Protein AF-0000000087423698 (afdb_homodimer)

Nearest PDB structures (foldseek):
  7b9k-assembly1_A  TM=7.345E-01  e=1.435E-16  Escherichia coli K-12
  1dpc-assembly1_A  TM=7.343E-01  e=1.693E-15  Azotobacter vinelandii
  1eaa-assembly1_A-24  TM=7.357E-01  e=1.915E-15  Azotobacter vinelandii
  1dpb-assembly1_A  TM=7.351E-01  e=1.013E-14  Azotobacter vinelandii
  2ihw-assembly1_A  TM=7.839E-01  e=7.754E-14  Bos taurus

InterPro domains:
  IPR001078 2-oxoacid dehydrogenase acyltransferase, catalytic domain [PF00198] (27-144)
  IPR001078 2-oxoacid dehydrogenase acyltransferase, catalytic domain [PF00198] (189-271)
  IPR023213 Chloramphenicol acetyltransferase-like domain superfamily [G3DSA:3.30.559.10] (15-274)

Structure (mmCIF, N/CA/C/O backbone):
data_AF-0000000087423698-model_v1
#
loop_
_entity.id
_entity.type
_entity.pdbx_description
1 polymer '2-oxoacid dehydrogenase acyltransferase catalytic domain-containing protein'
#
loop_
_atom_site.group_PDB
_atom_site.id
_atom_site.type_symbol
_atom_site.label_atom_id
_atom_site.label_alt_id
_atom_site.label_comp_id
_atom_site.label_asym_id
_atom_site.label_entity_id
_atom_site.label_seq_id
_atom_site.pdbx_PDB_ins_code
_atom_site.Cartn_x
_atom_site.Cartn_y
_atom_site.Cartn_z
_atom_site.occupancy
_atom_site.B_iso_or_equiv
_atom_site.auth_seq_id
_atom_site.auth_comp_id
_atom_site.auth_asym_id
_atom_site.auth_atom_id
_atom_site.pdbx_PDB_model_num
ATOM 1 N N . MET A 1 1 ? 43.688 -13.398 13.211 1 49.41 1 MET A N 1
ATOM 2 C CA . MET A 1 1 ? 42.438 -12.648 13.375 1 49.41 1 MET A CA 1
ATOM 3 C C . MET A 1 1 ? 41.312 -13.25 12.516 1 49.41 1 MET A C 1
ATOM 5 O O . MET A 1 1 ? 41.312 -13.078 11.297 1 49.41 1 MET A O 1
ATOM 9 N N . GLY A 1 2 ? 40.781 -14.359 12.781 1 56.12 2 GLY A N 1
ATOM 10 C CA . GLY A 1 2 ? 40 -15.242 11.914 1 56.12 2 GLY A CA 1
ATOM 11 C C . GLY A 1 2 ? 38.688 -14.648 11.492 1 56.12 2 GLY A C 1
ATOM 12 O O . GLY A 1 2 ? 38.156 -13.75 12.148 1 56.12 2 GLY A O 1
ATOM 13 N N . LYS A 1 3 ? 38.531 -14.711 10.258 1 69.81 3 LYS A N 1
ATOM 14 C CA . LYS A 1 3 ? 37.219 -14.234 9.797 1 69.81 3 LYS A CA 1
ATOM 15 C C . LYS A 1 3 ? 36.094 -14.852 10.609 1 69.81 3 LYS A C 1
ATOM 17 O O . LYS A 1 3 ? 36.188 -16.016 11.031 1 69.81 3 LYS A O 1
ATOM 22 N N . ARG A 1 4 ? 35.281 -14.102 11.273 1 82.5 4 ARG A N 1
ATOM 23 C CA . ARG A 1 4 ? 34.156 -14.539 12.109 1 82.5 4 ARG A CA 1
ATOM 24 C C . ARG A 1 4 ? 33.062 -15.195 11.266 1 82.5 4 ARG A C 1
ATOM 26 O O . ARG A 1 4 ? 32.031 -15.594 11.797 1 82.5 4 ARG A O 1
ATOM 33 N N . TRP A 1 5 ? 33.188 -15.227 9.953 1 76.5 5 TRP A N 1
ATOM 34 C CA . TRP A 1 5 ? 32.219 -15.852 9.07 1 76.5 5 TRP A CA 1
ATOM 35 C C . TRP A 1 5 ? 32.906 -16.75 8.039 1 76.5 5 TRP A C 1
ATOM 37 O O . TRP A 1 5 ? 34.094 -16.625 7.812 1 76.5 5 TRP A O 1
ATOM 47 N N . GLU A 1 6 ? 32.156 -17.812 7.59 1 77.19 6 GLU A N 1
ATOM 48 C CA . GLU A 1 6 ? 32.625 -18.719 6.555 1 77.19 6 GLU A CA 1
ATOM 49 C C . GLU A 1 6 ? 31.688 -18.734 5.359 1 77.19 6 GLU A C 1
ATOM 51 O O . GLU A 1 6 ? 30.469 -18.578 5.52 1 77.19 6 GLU A O 1
ATOM 56 N N . PRO A 1 7 ? 32.25 -18.688 4.168 1 72.56 7 PRO A N 1
ATOM 57 C CA . PRO A 1 7 ? 31.406 -18.672 2.975 1 72.56 7 PRO A CA 1
ATOM 58 C C . PRO A 1 7 ? 30.516 -19.906 2.871 1 72.56 7 PRO A C 1
ATOM 60 O O . PRO A 1 7 ? 30.906 -20.984 3.289 1 72.56 7 PRO A O 1
ATOM 63 N N . LEU A 1 8 ? 29.266 -19.562 2.488 1 69.31 8 LEU A N 1
ATOM 64 C CA . LEU A 1 8 ? 28.406 -20.688 2.115 1 69.31 8 LEU A CA 1
ATOM 65 C C . LEU A 1 8 ? 28.875 -21.312 0.811 1 69.31 8 LEU A C 1
ATOM 67 O O . LEU A 1 8 ? 29.266 -20.609 -0.123 1 69.31 8 LEU A O 1
ATOM 71 N N . GLU A 1 9 ? 29.141 -22.516 0.808 1 64.75 9 GLU A N 1
ATOM 72 C CA . GLU A 1 9 ? 29.781 -23.234 -0.293 1 64.75 9 GLU A CA 1
ATOM 73 C C . GLU A 1 9 ? 28.859 -23.281 -1.517 1 64.75 9 GLU A C 1
ATOM 75 O O . GLU A 1 9 ? 29.344 -23.281 -2.652 1 64.75 9 GLU A O 1
ATOM 80 N N . LYS A 1 10 ? 27.5 -23.422 -1.4 1 67.31 10 LYS A N 1
ATOM 81 C CA . LYS A 1 10 ? 26.625 -23.578 -2.561 1 67.31 10 LYS A CA 1
ATOM 82 C C . LYS A 1 10 ? 25.453 -22.594 -2.49 1 67.31 10 LYS A C 1
ATOM 84 O O . LYS A 1 10 ? 24.781 -22.484 -1.458 1 67.31 10 LYS A O 1
ATOM 89 N N . TYR A 1 11 ? 25.516 -21.766 -3.604 1 68.69 11 TYR A N 1
ATOM 90 C CA . TYR A 1 11 ? 24.359 -20.891 -3.754 1 68.69 11 TYR A CA 1
ATOM 91 C C . TYR A 1 11 ? 23.25 -21.562 -4.559 1 68.69 11 TYR A C 1
ATOM 93 O O . TYR A 1 11 ? 23.531 -22.234 -5.555 1 68.69 11 TYR A O 1
ATOM 101 N N . SER A 1 12 ? 22.016 -21.438 -3.973 1 69.19 12 SER A N 1
ATOM 102 C CA . SER A 1 12 ? 20.875 -21.766 -4.832 1 69.19 12 SER A CA 1
ATOM 103 C C . SER A 1 12 ? 20.797 -20.812 -6.027 1 69.19 12 SER A C 1
ATOM 105 O O . SER A 1 12 ? 21.422 -19.75 -6.023 1 69.19 12 SER A O 1
ATOM 107 N N . SER A 1 13 ? 20.172 -21.25 -7.062 1 68.56 13 SER A N 1
ATOM 108 C CA . SER A 1 13 ? 19.969 -20.391 -8.219 1 68.56 13 SER A CA 1
ATOM 109 C C . SER A 1 13 ? 19.297 -19.078 -7.824 1 68.56 13 SER A C 1
ATOM 111 O O . SER A 1 13 ? 19.672 -18.016 -8.312 1 68.56 13 SER A O 1
ATOM 113 N N . TRP A 1 14 ? 18.422 -19.234 -6.895 1 70.88 14 TRP A N 1
ATOM 114 C CA . TRP A 1 14 ? 17.719 -18.047 -6.445 1 70.88 14 TRP A CA 1
ATOM 115 C C . TRP A 1 14 ? 18.672 -17.078 -5.734 1 70.88 14 TRP A C 1
ATOM 117 O O . TRP A 1 14 ? 18.609 -15.867 -5.945 1 70.88 14 TRP A O 1
ATOM 127 N N . ARG A 1 15 ? 19.422 -17.656 -4.973 1 72.19 15 ARG A N 1
ATOM 128 C CA . ARG A 1 15 ? 20.359 -16.797 -4.238 1 72.19 15 ARG A CA 1
ATOM 129 C C . ARG A 1 15 ? 21.312 -16.094 -5.188 1 72.19 15 ARG A C 1
ATOM 131 O O . ARG A 1 15 ? 21.609 -14.906 -5 1 72.19 15 ARG A O 1
ATOM 138 N N . LYS A 1 16 ? 21.703 -16.781 -6.176 1 71.5 16 LYS A N 1
ATOM 139 C CA . LYS A 1 16 ? 22.609 -16.188 -7.156 1 71.5 16 LYS A CA 1
ATOM 140 C C . LYS A 1 16 ? 21.922 -15.039 -7.898 1 71.5 16 LYS A C 1
ATOM 142 O O . LYS A 1 16 ? 22.5 -13.969 -8.078 1 71.5 16 LYS A O 1
ATOM 147 N N . ILE A 1 17 ? 20.688 -15.312 -8.273 1 73.25 17 ILE A N 1
ATOM 148 C CA . ILE A 1 17 ? 19.922 -14.312 -9.016 1 73.25 17 ILE A CA 1
ATOM 149 C C . ILE A 1 17 ? 19.641 -13.117 -8.117 1 73.25 17 ILE A C 1
ATOM 151 O O . ILE A 1 17 ? 19.766 -11.961 -8.539 1 73.25 17 ILE A O 1
ATOM 155 N N . SER A 1 18 ? 19.297 -13.398 -6.938 1 75.69 18 SER A N 1
ATOM 156 C CA . SER A 1 18 ? 18.938 -12.328 -6.008 1 75.69 18 SER A CA 1
ATOM 157 C C . SER A 1 18 ? 20.141 -11.414 -5.742 1 75.69 18 SER A C 1
ATOM 159 O O . SER A 1 18 ? 20 -10.188 -5.742 1 75.69 18 SER A O 1
ATOM 161 N N . VAL A 1 19 ? 21.281 -12.008 -5.609 1 75.25 19 VAL A N 1
ATOM 162 C CA . VAL A 1 19 ? 22.5 -11.25 -5.352 1 75.25 19 VAL A CA 1
ATOM 163 C C . VAL A 1 19 ? 22.828 -10.375 -6.559 1 75.25 19 VAL A C 1
ATOM 165 O O . VAL A 1 19 ? 23.344 -9.266 -6.41 1 75.25 19 VAL A O 1
ATOM 168 N N . GLY A 1 20 ? 22.516 -10.891 -7.684 1 73.31 20 GLY A N 1
ATOM 169 C CA . GLY A 1 20 ? 22.797 -10.156 -8.906 1 73.31 20 GLY A CA 1
ATOM 170 C C . GLY A 1 20 ? 21.781 -9.062 -9.188 1 73.31 20 GLY A C 1
ATOM 171 O O . GLY A 1 20 ? 22.109 -8.062 -9.828 1 73.31 20 GLY A O 1
ATOM 172 N N . MET A 1 21 ? 20.609 -9.312 -8.672 1 74.25 21 MET A N 1
ATOM 173 C CA . MET A 1 21 ? 19.516 -8.43 -9.047 1 74.25 21 MET A CA 1
ATOM 174 C C . MET A 1 21 ? 19.391 -7.27 -8.07 1 74.25 21 MET A C 1
ATOM 176 O O . MET A 1 21 ? 19.109 -6.141 -8.477 1 74.25 21 MET A O 1
ATOM 180 N N . TRP A 1 22 ? 19.625 -7.559 -6.812 1 76.25 22 TRP A N 1
ATOM 181 C CA . TRP A 1 22 ? 19.328 -6.539 -5.816 1 76.25 22 TRP A CA 1
ATOM 182 C C . TRP A 1 22 ? 20.609 -5.891 -5.297 1 76.25 22 TRP A C 1
ATOM 184 O O . TRP A 1 22 ? 21.625 -6.559 -5.129 1 76.25 22 TRP A O 1
ATOM 194 N N . LYS A 1 23 ? 20.422 -4.543 -5.074 1 77.44 23 LYS A N 1
ATOM 195 C CA . LYS A 1 23 ? 21.484 -3.801 -4.398 1 77.44 23 LYS A CA 1
ATOM 196 C C . LYS A 1 23 ? 21.312 -3.867 -2.885 1 77.44 23 LYS A C 1
ATOM 198 O O . LYS A 1 23 ? 20.328 -4.406 -2.381 1 77.44 23 LYS A O 1
ATOM 203 N N . THR A 1 24 ? 22.422 -3.514 -2.182 1 74.06 24 THR A N 1
ATOM 204 C CA . THR A 1 24 ? 22.344 -3.365 -0.732 1 74.06 24 THR A CA 1
ATOM 205 C C . THR A 1 24 ? 21.109 -2.553 -0.338 1 74.06 24 THR A C 1
ATOM 207 O O . THR A 1 24 ? 20.797 -1.54 -0.97 1 74.06 24 THR A O 1
ATOM 210 N N . PRO A 1 25 ? 20.359 -3.191 0.626 1 72.56 25 PRO A N 1
ATOM 211 C CA . PRO A 1 25 ? 19.219 -2.393 1.08 1 72.56 25 PRO A CA 1
ATOM 212 C C . PRO A 1 25 ? 19.609 -0.982 1.508 1 72.56 25 PRO A C 1
ATOM 214 O O . PRO A 1 25 ? 20.578 -0.81 2.246 1 72.56 25 PRO A O 1
ATOM 217 N N . ALA A 1 26 ? 18.828 0.021 1.021 1 79.81 26 ALA A N 1
ATOM 218 C CA . ALA A 1 26 ? 19.219 1.406 1.278 1 79.81 26 ALA A CA 1
ATOM 219 C C . ALA A 1 26 ? 17.984 2.279 1.519 1 79.81 26 ALA A C 1
ATOM 221 O O . ALA A 1 26 ? 18.109 3.494 1.697 1 79.81 26 ALA A O 1
ATOM 222 N N . ASP A 1 27 ? 16.875 1.656 1.619 1 85.44 27 ASP A N 1
ATOM 223 C CA . ASP A 1 27 ? 15.656 2.434 1.842 1 85.44 27 ASP A CA 1
ATOM 224 C C . ASP A 1 27 ? 15.414 2.658 3.332 1 85.44 27 ASP A C 1
ATOM 226 O O . ASP A 1 27 ? 15.242 1.7 4.09 1 85.44 27 ASP A O 1
ATOM 230 N N . PRO A 1 28 ? 15.344 3.945 3.785 1 88.38 28 PRO A N 1
ATOM 231 C CA . PRO A 1 28 ? 15.203 4.254 5.211 1 88.38 28 PRO A CA 1
ATOM 232 C C . PRO A 1 28 ? 13.742 4.297 5.668 1 88.38 28 PRO A C 1
ATOM 234 O O . PRO A 1 28 ? 13.445 4.809 6.75 1 88.38 28 PRO A O 1
ATOM 237 N N . THR A 1 29 ? 12.883 3.684 4.977 1 92.75 29 THR A N 1
ATOM 238 C CA . THR A 1 29 ? 11.461 3.869 5.234 1 92.75 29 THR A CA 1
ATOM 239 C C . THR A 1 29 ? 10.977 2.924 6.332 1 92.75 29 THR A C 1
ATOM 241 O O . THR A 1 29 ? 11.328 1.743 6.34 1 92.75 29 THR A O 1
ATOM 244 N N . ILE A 1 30 ? 10.203 3.494 7.301 1 92.94 30 ILE A N 1
ATOM 245 C CA . ILE A 1 30 ? 9.484 2.719 8.305 1 92.94 30 ILE A CA 1
ATOM 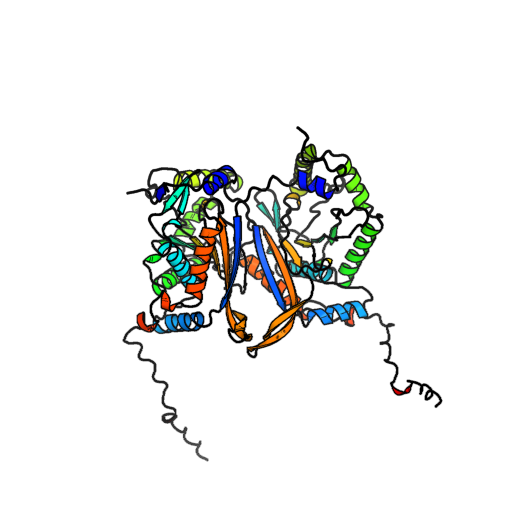246 C C . ILE A 1 30 ? 7.984 2.781 8.023 1 92.94 30 ILE A C 1
ATOM 248 O O . ILE A 1 30 ? 7.445 3.85 7.734 1 92.94 30 ILE A O 1
ATOM 252 N N . TYR A 1 31 ? 7.336 1.569 8.156 1 95.19 31 TYR A N 1
ATOM 253 C CA . TYR A 1 31 ? 5.887 1.483 8 1 95.19 31 TYR A CA 1
ATOM 254 C C . TYR A 1 31 ? 5.219 1.096 9.312 1 95.19 31 TYR A C 1
ATOM 256 O O . TYR A 1 31 ? 5.738 0.262 10.062 1 95.19 31 TYR A O 1
ATOM 264 N N . GLY A 1 32 ? 4.059 1.675 9.625 1 94.94 32 GLY A N 1
ATOM 265 C CA . GLY A 1 32 ? 3.238 1.283 10.758 1 94.94 32 GLY A CA 1
ATOM 266 C C . GLY A 1 32 ? 1.781 1.674 10.609 1 94.94 32 GLY A C 1
ATOM 267 O O . GLY A 1 32 ? 1.45 2.568 9.828 1 94.94 32 GLY A O 1
ATOM 268 N N . PHE A 1 33 ? 0.924 0.884 11.336 1 96.12 33 PHE A N 1
ATOM 269 C CA . PHE A 1 33 ? -0.491 1.234 11.352 1 96.12 33 PHE A CA 1
ATOM 270 C C . PHE A 1 33 ? -1.119 0.882 12.695 1 96.12 33 PHE A C 1
ATOM 272 O O . PHE A 1 33 ? -0.561 0.092 13.461 1 96.12 33 PHE A O 1
ATOM 279 N N . GLU A 1 34 ? -2.199 1.492 12.953 1 95.19 34 GLU A N 1
ATOM 280 C CA . GLU A 1 34 ? -3.039 1.139 14.094 1 95.19 34 GLU A CA 1
ATOM 281 C C . GLU A 1 34 ? -4.52 1.296 13.758 1 95.19 34 GLU A C 1
ATOM 283 O O . GLU A 1 34 ? -4.91 2.254 13.086 1 95.19 34 GLU A O 1
ATOM 288 N N . THR A 1 35 ? -5.301 0.285 14.172 1 96.88 35 THR A N 1
ATOM 289 C CA . THR A 1 35 ? -6.754 0.398 14.133 1 96.88 35 THR A CA 1
ATOM 290 C C . THR A 1 35 ? -7.293 0.907 15.469 1 96.88 35 THR A C 1
ATOM 292 O O . THR A 1 35 ? -7.125 0.253 16.5 1 96.88 35 THR A O 1
ATOM 295 N N . VAL A 1 36 ? -7.992 2.057 15.391 1 98.12 36 VAL A N 1
ATOM 296 C CA . VAL A 1 36 ? -8.352 2.768 16.609 1 98.12 36 VAL A CA 1
ATOM 297 C C . VAL A 1 36 ? -9.867 2.797 16.766 1 98.12 36 VAL A C 1
ATOM 299 O O . VAL A 1 36 ? -10.594 2.982 15.789 1 98.12 36 VAL A O 1
ATOM 302 N N . ASP A 1 37 ? -10.289 2.629 18.031 1 97.88 37 ASP A N 1
ATOM 303 C CA . ASP A 1 37 ? -11.695 2.84 18.375 1 97.88 37 ASP A CA 1
ATOM 304 C C . ASP A 1 37 ? -12.078 4.309 18.234 1 97.88 37 ASP A C 1
ATOM 306 O O . ASP A 1 37 ? -11.625 5.16 19 1 97.88 37 ASP A O 1
ATOM 310 N N . VAL A 1 38 ? -12.984 4.562 17.266 1 98.56 38 VAL A N 1
ATOM 311 C CA . VAL A 1 38 ? -13.352 5.949 17 1 98.56 38 VAL A CA 1
ATOM 312 C C . VAL A 1 38 ? -14.844 6.152 17.266 1 98.56 38 VAL A C 1
ATOM 314 O O . VAL A 1 38 ? -15.5 6.934 16.578 1 98.56 38 VAL A O 1
ATOM 317 N N . SER A 1 39 ? -15.336 5.516 18.219 1 97.62 39 SER A N 1
ATOM 318 C CA . SER A 1 39 ? -16.734 5.598 18.594 1 97.62 39 SER A CA 1
ATOM 319 C C . SER A 1 39 ? -17.125 7.02 19 1 97.62 39 SER A C 1
ATOM 321 O O . SER A 1 39 ? -18.266 7.426 18.844 1 97.62 39 SER A O 1
ATOM 323 N N . ARG A 1 40 ? -16.219 7.793 19.5 1 98 40 ARG A N 1
ATOM 324 C CA . ARG A 1 40 ? -16.484 9.172 19.891 1 98 40 ARG A CA 1
ATOM 325 C C . ARG A 1 40 ? -16.266 10.117 18.719 1 98 40 ARG A C 1
ATOM 327 O O . ARG A 1 40 ? -16.938 11.156 18.609 1 98 40 ARG A O 1
ATOM 334 N N . LEU A 1 41 ? -15.414 9.758 17.859 1 98.62 41 LEU A N 1
ATOM 335 C CA . LEU A 1 41 ? -15.055 10.625 16.75 1 98.62 41 LEU A CA 1
ATOM 336 C C . LEU A 1 41 ? -16.188 10.695 15.734 1 98.62 41 LEU A C 1
ATOM 338 O O . LEU A 1 41 ? -16.5 11.766 15.203 1 98.62 41 LEU A O 1
ATOM 342 N N . VAL A 1 42 ? -16.797 9.578 15.445 1 98.5 42 VAL A N 1
ATOM 343 C CA . VAL A 1 42 ? -17.781 9.5 14.383 1 98.5 42 VAL A CA 1
ATOM 344 C C . VAL A 1 42 ? -18.938 10.453 14.672 1 98.5 42 VAL A C 1
ATOM 346 O O . VAL A 1 42 ? -19.234 11.344 13.867 1 98.5 42 VAL A O 1
ATOM 349 N N . PRO A 1 43 ? -19.547 10.398 15.82 1 98.12 43 PRO A N 1
ATOM 350 C CA . PRO A 1 43 ? -20.625 11.367 16.094 1 98.12 43 PRO A CA 1
ATOM 351 C C . PRO A 1 43 ? -20.109 12.805 16.172 1 98.12 43 PRO A C 1
ATOM 353 O O . PRO A 1 43 ? -20.828 13.742 15.82 1 98.12 43 PRO A O 1
ATOM 356 N N . TYR A 1 44 ? -18.922 12.992 16.625 1 98.5 44 TYR A N 1
ATOM 357 C CA . TYR A 1 44 ? -18.344 14.328 16.672 1 98.5 44 TYR A CA 1
ATOM 358 C C . TYR A 1 44 ? -18.297 14.945 15.281 1 98.5 44 TYR A C 1
ATOM 360 O O . TYR A 1 44 ? -18.734 16.078 15.078 1 98.5 44 TYR A O 1
ATOM 368 N N . LEU A 1 45 ? -17.766 14.195 14.328 1 98.31 45 LEU A N 1
ATOM 369 C CA . LEU A 1 45 ? -17.672 14.68 12.953 1 98.31 45 LEU A CA 1
ATOM 370 C C . LEU A 1 45 ? -19.047 14.938 12.367 1 98.31 45 LEU A C 1
ATOM 372 O O . LEU A 1 45 ? -19.25 15.93 11.664 1 98.31 45 LEU A O 1
ATOM 376 N N . GLU A 1 46 ? -19.938 14.047 12.617 1 98.06 46 GLU A N 1
ATOM 377 C CA . GLU A 1 46 ? -21.312 14.203 12.133 1 98.06 46 GLU A CA 1
ATOM 378 C C . GLU A 1 46 ? -21.938 15.484 12.672 1 98.06 46 GLU A C 1
ATOM 380 O O . GLU A 1 46 ? -22.578 16.234 11.922 1 98.06 46 GLU A O 1
ATOM 385 N N . GLU A 1 47 ? -21.75 15.688 13.922 1 98 47 GLU A N 1
ATOM 386 C CA . GLU A 1 47 ? -22.359 16.859 14.547 1 98 47 GLU A CA 1
ATOM 387 C C . GLU A 1 47 ? -21.688 18.141 14.062 1 98 47 GLU A C 1
ATOM 389 O O . GLU A 1 47 ? -22.375 19.141 13.797 1 98 47 GLU A O 1
ATOM 394 N N . VAL A 1 48 ? -20.391 18.141 13.961 1 98.12 48 VAL A N 1
ATOM 395 C CA . VAL A 1 48 ? -19.688 19.312 13.445 1 98.12 48 VAL A CA 1
ATOM 396 C C . VAL A 1 48 ? -20.172 19.625 12.031 1 98.12 48 VAL A C 1
ATOM 398 O O . VAL A 1 48 ? -20.422 20.797 11.703 1 98.12 48 VAL A O 1
ATOM 401 N N . SER A 1 49 ? -20.281 18.609 11.25 1 98 49 SER A N 1
ATOM 402 C CA . SER A 1 49 ? -20.766 18.797 9.891 1 98 49 SER A CA 1
ATOM 403 C C . SER A 1 49 ? -22.172 19.391 9.875 1 98 49 SER A C 1
ATOM 405 O O . SER A 1 49 ? -22.453 20.328 9.109 1 98 49 SER A O 1
ATOM 407 N N . ARG A 1 50 ? -22.969 18.875 10.672 1 97.25 50 ARG A N 1
ATOM 408 C CA . ARG A 1 50 ? -24.359 19.297 10.742 1 97.25 50 ARG A CA 1
ATOM 409 C C . ARG A 1 50 ? -24.469 20.766 11.133 1 97.25 50 ARG A C 1
ATOM 411 O O . ARG A 1 50 ? -25.094 21.562 10.43 1 97.25 50 ARG A O 1
ATOM 418 N N . VAL A 1 51 ? -23.859 21.172 12.141 1 96.75 51 VAL A N 1
ATOM 419 C CA . VAL A 1 51 ? -24.062 22.5 12.703 1 96.75 51 VAL A CA 1
ATOM 420 C C . VAL A 1 51 ? -23.312 23.531 11.859 1 96.75 51 VAL A C 1
ATOM 422 O O . VAL A 1 51 ? -23.719 24.703 11.797 1 96.75 51 VAL A O 1
ATOM 425 N N . SER A 1 52 ? -22.188 23.156 11.273 1 96.56 52 SER A N 1
ATOM 426 C CA . SER A 1 52 ? -21.391 24.094 10.484 1 96.56 52 SER A CA 1
ATOM 427 C C . SER A 1 52 ? -21.922 24.219 9.062 1 96.56 52 SER A C 1
ATOM 429 O O . SER A 1 52 ? -21.578 25.156 8.344 1 96.56 52 SER A O 1
ATOM 431 N N . GLY A 1 53 ? -22.641 23.188 8.625 1 95.81 53 GLY A N 1
ATOM 432 C CA . GLY A 1 53 ? -23.109 23.156 7.246 1 95.81 53 GLY A CA 1
ATOM 433 C C . GLY A 1 53 ? -22.031 22.719 6.262 1 95.81 53 GLY A C 1
ATOM 434 O O . GLY A 1 53 ? -22.25 22.766 5.051 1 95.81 53 GLY A O 1
ATOM 435 N N . THR A 1 54 ? -20.891 22.438 6.738 1 96.38 54 THR A N 1
ATOM 436 C CA . THR A 1 54 ? -19.766 21.953 5.938 1 96.38 54 THR A CA 1
ATOM 437 C C . THR A 1 54 ? -19.469 20.5 6.262 1 96.38 54 THR A C 1
ATOM 439 O O . THR A 1 54 ? -19.344 20.125 7.43 1 96.38 54 THR A O 1
ATOM 442 N N . LYS A 1 55 ? -19.359 19.688 5.223 1 95.88 55 LYS A N 1
ATOM 443 C CA . LYS A 1 55 ? -19 18.297 5.461 1 95.88 55 LYS A CA 1
ATOM 444 C C . LYS A 1 55 ? -17.562 18.156 5.941 1 95.88 55 LYS A C 1
ATOM 446 O O . LYS A 1 55 ? -16.625 18.453 5.195 1 95.88 55 LYS A O 1
ATOM 451 N N . VAL A 1 56 ? -17.438 17.734 7.109 1 97.38 56 VAL A N 1
ATOM 452 C CA . VAL A 1 56 ? -16.125 17.469 7.676 1 97.38 56 VAL A CA 1
ATOM 453 C C . VAL A 1 56 ? -15.844 15.977 7.684 1 97.38 56 VAL A C 1
ATOM 455 O O . VAL A 1 56 ? -16.469 15.227 8.445 1 97.38 56 VAL A O 1
ATOM 458 N N . GLY A 1 57 ? -14.906 15.547 6.902 1 95.88 57 GLY A N 1
ATOM 459 C CA . GLY A 1 57 ? -14.602 14.133 6.773 1 95.88 57 GLY A CA 1
ATOM 460 C C . GLY A 1 57 ? -13.297 13.734 7.438 1 95.88 57 GLY A C 1
ATOM 461 O O . GLY A 1 57 ? -12.656 14.555 8.094 1 95.88 57 GLY A O 1
ATOM 462 N N . VAL A 1 58 ? -12.977 12.5 7.277 1 96.62 58 VAL A N 1
ATOM 463 C CA . VAL A 1 58 ? -11.812 11.898 7.902 1 96.62 58 VAL A CA 1
ATOM 464 C C . VAL A 1 58 ? -10.539 12.57 7.391 1 96.62 58 VAL A C 1
ATOM 466 O O . VAL A 1 58 ? -9.609 12.82 8.164 1 96.62 58 VAL A O 1
ATOM 469 N N . ALA A 1 59 ? -10.523 12.922 6.152 1 95.44 59 ALA A N 1
ATOM 470 C CA . ALA A 1 59 ? -9.336 13.539 5.574 1 95.44 59 ALA A CA 1
ATOM 471 C C . ALA A 1 59 ? -9.047 14.891 6.23 1 95.44 59 ALA A C 1
ATOM 473 O O . ALA A 1 59 ? -7.906 15.172 6.602 1 95.44 59 ALA A O 1
ATOM 474 N N . ALA A 1 60 ? -10.078 15.648 6.344 1 96.88 60 ALA A N 1
ATOM 475 C CA . ALA A 1 60 ? -9.914 16.953 6.984 1 96.88 60 ALA A CA 1
ATOM 476 C C . ALA A 1 60 ? -9.492 16.797 8.445 1 96.88 60 ALA A C 1
ATOM 478 O O . ALA A 1 60 ? -8.617 17.516 8.922 1 96.88 60 ALA A O 1
ATOM 479 N N . TYR A 1 61 ? -10.156 15.891 9.094 1 98.44 61 TYR A N 1
ATOM 480 C CA . TYR A 1 61 ? -9.812 15.641 10.492 1 98.44 61 TYR A CA 1
ATOM 481 C C . TYR A 1 61 ? -8.359 15.219 10.633 1 98.44 61 TYR A C 1
ATOM 483 O O . TYR A 1 61 ? -7.648 15.68 11.523 1 98.44 61 TYR A O 1
ATOM 491 N N . CYS A 1 62 ? -7.891 14.344 9.781 1 98.44 62 CYS A N 1
ATOM 492 C CA . CYS A 1 62 ? -6.523 13.844 9.844 1 98.44 62 CYS A CA 1
ATOM 493 C C . CYS A 1 62 ? -5.52 14.938 9.516 1 98.44 62 CYS A C 1
ATOM 495 O O . CYS A 1 62 ? -4.418 14.969 10.07 1 98.44 62 CYS A O 1
ATOM 497 N N . ALA A 1 63 ? -5.883 15.812 8.617 1 98.19 63 ALA A N 1
ATOM 498 C CA . ALA A 1 63 ? -5.016 16.953 8.352 1 98.19 63 ALA A CA 1
ATOM 499 C C . ALA A 1 63 ? -4.797 17.781 9.625 1 98.19 63 ALA A C 1
ATOM 501 O O . ALA A 1 63 ? -3.66 18.125 9.961 1 98.19 63 ALA A O 1
ATOM 502 N N . LYS A 1 64 ? -5.852 18.094 10.281 1 98.69 64 LYS A N 1
ATOM 503 C CA . LYS A 1 64 ? -5.738 18.844 11.539 1 98.69 64 LYS A CA 1
ATOM 504 C C . LYS A 1 64 ? -4.965 18.031 12.578 1 98.69 64 LYS A C 1
ATOM 506 O O . LYS A 1 64 ? -4.16 18.594 13.328 1 98.69 64 LYS A O 1
ATOM 511 N N . LEU A 1 65 ? -5.258 16.828 12.594 1 98.75 65 LEU A N 1
ATOM 512 C CA . LEU A 1 65 ? -4.574 15.922 13.508 1 98.75 65 LEU A CA 1
ATOM 513 C C . LEU A 1 65 ? -3.064 15.969 13.289 1 98.75 65 LEU A C 1
ATOM 515 O O . LEU A 1 65 ? -2.297 16.047 14.258 1 98.75 65 LEU A O 1
ATOM 519 N N . MET A 1 66 ? -2.629 15.914 12.062 1 98.69 66 MET A N 1
ATOM 520 C CA . MET A 1 66 ? -1.199 15.977 11.773 1 98.69 66 MET A CA 1
ATOM 521 C C . MET A 1 66 ? -0.608 17.297 12.266 1 98.69 66 MET A C 1
ATOM 523 O O . MET A 1 66 ? 0.504 17.328 12.797 1 98.69 66 MET A O 1
ATOM 527 N N . ALA A 1 67 ? -1.329 18.344 12.055 1 98.69 67 ALA A N 1
ATOM 528 C CA . ALA A 1 67 ? -0.87 19.625 12.578 1 98.69 67 ALA A CA 1
ATOM 529 C C . ALA A 1 67 ? -0.721 19.562 14.094 1 98.69 67 ALA A C 1
ATOM 531 O O . ALA A 1 67 ? 0.251 20.094 14.648 1 98.69 67 ALA A O 1
ATOM 532 N N . THR A 1 68 ? -1.661 18.969 14.742 1 98.69 68 THR A N 1
ATOM 533 C CA . THR A 1 68 ? -1.66 18.859 16.188 1 98.69 68 THR A CA 1
ATOM 534 C C . THR A 1 68 ? -0.426 18.109 16.688 1 98.69 68 THR A C 1
ATOM 536 O O . THR A 1 68 ? 0.141 18.453 17.719 1 98.69 68 THR A O 1
ATOM 539 N N . VAL A 1 69 ? -0.005 17.109 15.961 1 98.62 69 VAL A N 1
ATOM 540 C CA . VAL A 1 69 ? 1.197 16.344 16.297 1 98.62 69 VAL A CA 1
ATOM 541 C C . VAL A 1 69 ? 2.381 17.297 16.438 1 98.62 69 VAL A C 1
ATOM 543 O O . VAL A 1 69 ? 3.119 17.234 17.422 1 98.62 69 VAL A O 1
ATOM 546 N N . PHE A 1 70 ? 2.514 18.219 15.547 1 98.19 70 PHE A N 1
ATOM 547 C CA . PHE A 1 70 ? 3.682 19.094 15.516 1 98.19 70 PHE A CA 1
ATOM 548 C C . PHE A 1 70 ? 3.5 20.281 16.469 1 98.19 70 PHE A C 1
ATOM 550 O O . PHE A 1 70 ? 4.477 20.922 16.844 1 98.19 70 PHE A O 1
ATOM 557 N N . GLU A 1 71 ? 2.266 20.562 16.828 1 97.94 71 GLU A N 1
ATOM 558 C CA . GLU A 1 71 ? 2.035 21.516 17.922 1 97.94 71 GLU A CA 1
ATOM 559 C C . GLU A 1 71 ? 2.502 20.953 19.25 1 97.94 71 GLU A C 1
ATOM 561 O O . GLU A 1 71 ? 3.102 21.656 20.062 1 97.94 71 GLU A O 1
ATOM 566 N N . GLU A 1 72 ? 2.195 19.734 19.422 1 97.69 72 GLU A N 1
ATOM 567 C CA . GLU A 1 72 ? 2.568 19.078 20.672 1 97.69 72 GLU A CA 1
ATOM 568 C C . GLU A 1 72 ? 4.074 18.844 20.734 1 97.69 72 GLU A C 1
ATOM 570 O O . GLU A 1 72 ? 4.668 18.906 21.828 1 97.69 72 GLU A O 1
ATOM 575 N N . TYR A 1 73 ? 4.648 18.547 19.562 1 96.69 73 TYR A N 1
ATOM 576 C CA . TYR A 1 73 ? 6.082 18.281 19.516 1 96.69 73 TYR A CA 1
ATOM 577 C C . TYR A 1 73 ? 6.738 19.078 18.391 1 96.69 73 TYR A C 1
ATOM 579 O O . TYR A 1 73 ? 7.109 18.516 17.359 1 96.69 73 TYR A O 1
ATOM 587 N N . PRO A 1 74 ? 7.027 20.328 18.594 1 95.12 74 PRO A N 1
ATOM 588 C CA . PRO A 1 74 ? 7.57 21.203 17.547 1 95.12 74 PRO A CA 1
ATOM 589 C C . PRO A 1 74 ? 8.93 20.734 17.047 1 95.12 74 PRO A C 1
ATOM 591 O O . PRO A 1 74 ? 9.281 20.984 15.883 1 95.12 74 PRO A O 1
ATOM 594 N N . ASP A 1 75 ? 9.68 20.016 17.828 1 91.62 75 ASP A N 1
ATOM 595 C CA . ASP A 1 75 ? 11.016 19.562 17.453 1 91.62 75 ASP A CA 1
ATOM 596 C C . ASP A 1 75 ? 10.93 18.438 16.406 1 91.62 75 ASP A C 1
ATOM 598 O O . ASP A 1 75 ? 11.93 18.094 15.781 1 91.62 75 ASP A O 1
ATOM 602 N N . LEU A 1 76 ? 9.734 17.938 16.203 1 95.12 76 LEU A N 1
ATOM 603 C CA . LEU A 1 76 ? 9.547 16.875 15.211 1 95.12 76 LEU A CA 1
ATOM 604 C C . LEU A 1 76 ? 9.148 17.453 13.867 1 95.12 76 LEU A C 1
ATOM 606 O O . LEU A 1 76 ? 9.094 16.734 12.859 1 95.12 76 LEU A O 1
ATOM 610 N N . ASN A 1 77 ? 8.867 18.75 13.812 1 96.69 77 ASN A N 1
ATOM 611 C CA . ASN A 1 77 ? 8.578 19.453 12.562 1 96.69 77 ASN A CA 1
ATOM 612 C C . ASN A 1 77 ? 9.852 19.828 11.82 1 96.69 77 ASN A C 1
ATOM 614 O O . ASN A 1 77 ? 10.312 20.969 11.898 1 96.69 77 ASN A O 1
ATOM 618 N N . VAL A 1 78 ? 10.375 18.828 11.023 1 92.81 78 VAL A N 1
ATOM 619 C CA . VAL A 1 78 ? 11.734 18.984 10.531 1 92.81 78 VAL A CA 1
ATOM 620 C C . VAL A 1 78 ? 11.789 18.703 9.031 1 92.81 78 VAL A C 1
ATOM 622 O O . VAL A 1 78 ? 10.828 18.172 8.461 1 92.81 78 VAL A O 1
ATOM 625 N N . VAL A 1 79 ? 12.859 19.078 8.414 1 89.19 79 VAL A N 1
ATOM 626 C CA . VAL A 1 79 ? 13.141 18.844 7.004 1 89.19 79 VAL A CA 1
ATOM 627 C C . VAL A 1 79 ? 14.625 18.562 6.809 1 89.19 79 VAL A C 1
ATOM 629 O O . VAL A 1 79 ? 15.477 19.172 7.457 1 89.19 79 VAL A O 1
ATOM 632 N N . MET A 1 80 ? 14.859 17.547 5.965 1 86.19 80 MET A N 1
ATOM 633 C CA . MET A 1 80 ? 16.234 17.25 5.598 1 86.19 80 MET A CA 1
ATOM 634 C C . MET A 1 80 ? 16.719 18.156 4.469 1 86.19 80 MET A C 1
ATOM 636 O O . MET A 1 80 ? 16.125 18.172 3.389 1 86.19 80 MET A O 1
ATOM 640 N N . VAL A 1 81 ? 17.719 18.906 4.738 1 81.69 81 VAL A N 1
ATOM 641 C CA . VAL A 1 81 ? 18.359 19.734 3.73 1 81.69 81 VAL A CA 1
ATOM 642 C C . VAL A 1 81 ? 19.828 19.312 3.584 1 81.69 81 VAL A C 1
ATOM 644 O O . VAL A 1 81 ? 20.641 19.531 4.492 1 81.69 81 VAL A O 1
ATOM 647 N N . GLY A 1 82 ? 20.062 18.703 2.363 1 76.69 82 GLY A N 1
ATOM 648 C CA . GLY A 1 82 ? 21.344 18.047 2.273 1 76.69 82 GLY A CA 1
ATOM 649 C C . GLY A 1 82 ? 21.516 16.922 3.273 1 76.69 82 GLY A C 1
ATOM 650 O O . GLY A 1 82 ? 20.703 15.992 3.309 1 76.69 82 GLY A O 1
ATOM 651 N N . LYS A 1 83 ? 22.5 16.953 4.133 1 78.06 83 LYS A N 1
ATOM 652 C CA . LYS A 1 83 ? 22.734 15.922 5.137 1 78.06 83 LYS A CA 1
ATOM 653 C C . LYS A 1 83 ? 22.516 16.453 6.543 1 78.06 83 LYS A C 1
ATOM 655 O O . LYS A 1 83 ? 23.109 15.969 7.504 1 78.06 83 LYS A O 1
ATOM 660 N N . LYS A 1 84 ? 21.641 17.484 6.516 1 82.38 84 LYS A N 1
ATOM 661 C CA . LYS A 1 84 ? 21.344 18.094 7.809 1 82.38 84 LYS A CA 1
ATOM 662 C C . LYS A 1 84 ? 19.844 18.203 8.039 1 82.38 84 LYS A C 1
ATOM 664 O O . LYS A 1 84 ? 19.078 18.453 7.105 1 82.38 84 LYS A O 1
ATOM 669 N N . VAL A 1 85 ? 19.516 18.078 9.297 1 86.69 85 VAL A N 1
ATOM 670 C CA . VAL A 1 85 ? 18.125 18.203 9.695 1 86.69 85 VAL A CA 1
ATOM 671 C C . VAL A 1 85 ? 17.859 19.625 10.211 1 86.69 85 VAL A C 1
ATOM 673 O O . VAL A 1 85 ? 18.625 20.141 11.031 1 86.69 85 VAL A O 1
ATOM 676 N N . HIS A 1 86 ? 16.828 20.234 9.641 1 88.62 86 HIS A N 1
ATOM 677 C CA . HIS A 1 86 ? 16.391 21.578 10.039 1 88.62 86 HIS A CA 1
ATOM 678 C C . HIS A 1 86 ? 14.977 21.547 10.602 1 88.62 86 HIS A C 1
ATOM 680 O O . HIS A 1 86 ? 14.195 20.656 10.273 1 88.62 86 HIS A O 1
ATOM 686 N N . ARG A 1 87 ? 14.75 22.547 11.43 1 92 87 ARG A N 1
ATOM 687 C CA . ARG A 1 87 ? 13.391 22.719 11.945 1 92 87 ARG A CA 1
ATOM 688 C C . ARG A 1 87 ? 12.594 23.672 11.07 1 92 87 ARG A C 1
ATOM 690 O O . ARG A 1 87 ? 13.078 24.75 10.711 1 92 87 ARG A O 1
ATOM 697 N N . ARG A 1 88 ? 11.391 23.281 10.766 1 92.88 88 ARG A N 1
ATOM 698 C CA . ARG A 1 88 ? 10.492 24.156 10.023 1 92.88 88 ARG A CA 1
ATOM 699 C C . ARG A 1 88 ? 9.898 25.234 10.938 1 92.88 88 ARG A C 1
ATOM 701 O O . ARG A 1 88 ? 9.594 24.969 12.102 1 92.88 88 ARG A O 1
ATOM 708 N N . LYS A 1 89 ? 9.617 26.406 10.32 1 92 89 LYS A N 1
ATOM 709 C CA . LYS A 1 89 ? 9.078 27.516 11.094 1 92 89 LYS A CA 1
ATOM 710 C C . LYS A 1 89 ? 7.551 27.469 11.133 1 92 89 LYS A C 1
ATOM 712 O O . LYS A 1 89 ? 6.93 28.062 12.008 1 92 89 LYS A O 1
ATOM 717 N N . THR A 1 90 ? 7.039 26.891 10.102 1 95.25 90 THR A N 1
ATOM 718 C CA . THR A 1 90 ? 5.586 26.797 10.016 1 95.25 90 THR A CA 1
ATOM 719 C C . THR A 1 90 ? 5.141 25.344 9.938 1 95.25 90 THR A C 1
ATOM 721 O O . THR A 1 90 ? 5.93 24.453 9.586 1 95.25 90 THR A O 1
ATOM 724 N N . ILE A 1 91 ? 3.922 25.109 10.383 1 97.88 91 ILE A N 1
ATOM 725 C CA . ILE A 1 91 ? 3.307 23.797 10.281 1 97.88 91 ILE A CA 1
ATOM 726 C C . ILE A 1 91 ? 2.344 23.766 9.094 1 97.88 91 ILE A C 1
ATOM 728 O O . ILE A 1 91 ? 1.217 24.266 9.195 1 97.88 91 ILE A O 1
ATOM 732 N N . ASP A 1 92 ? 2.84 23.203 8.008 1 97.12 92 ASP A N 1
ATOM 733 C CA . ASP A 1 92 ? 2.066 23.094 6.773 1 97.12 92 ASP A CA 1
ATOM 734 C C . ASP A 1 92 ? 1.764 21.641 6.445 1 97.12 92 ASP A C 1
ATOM 736 O O . ASP A 1 92 ? 2.637 20.766 6.566 1 97.12 92 ASP A O 1
ATOM 740 N N . ILE A 1 93 ? 0.482 21.391 6.086 1 98 93 ILE A N 1
ATOM 741 C CA . ILE A 1 93 ? 0.068 20.031 5.77 1 98 93 ILE A CA 1
ATOM 742 C C . ILE A 1 93 ? -0.367 19.938 4.309 1 98 93 ILE A C 1
ATOM 744 O O . ILE A 1 93 ? -1.185 20.75 3.852 1 98 93 ILE A O 1
ATOM 748 N N . PHE A 1 94 ? 0.247 19.016 3.594 1 95.5 94 PHE A N 1
ATOM 749 C CA . PHE A 1 94 ? -0.168 18.766 2.221 1 95.5 94 PHE A CA 1
ATOM 750 C C . PHE A 1 94 ? -1.219 17.656 2.166 1 95.5 94 PHE A C 1
ATOM 752 O O . PHE A 1 94 ? -1.047 16.594 2.773 1 95.5 94 PHE A O 1
ATOM 759 N N . CYS A 1 95 ? -2.314 17.859 1.501 1 94.62 95 CYS A N 1
ATOM 760 C CA . CYS A 1 95 ? -3.379 16.875 1.351 1 94.62 95 CYS A CA 1
ATOM 761 C C . CYS A 1 95 ? -3.572 16.5 -0.114 1 94.62 95 CYS A C 1
ATOM 763 O O . CYS A 1 95 ? -3.756 17.375 -0.964 1 94.62 95 CYS A O 1
ATOM 765 N N . GLN A 1 96 ? -3.467 15.164 -0.307 1 87.88 96 GLN A N 1
ATOM 766 C CA . GLN A 1 96 ? -3.77 14.656 -1.643 1 87.88 96 GLN A CA 1
ATOM 767 C C . GLN A 1 96 ? -5.273 14.5 -1.842 1 87.88 96 GLN A C 1
ATOM 769 O O . GLN A 1 96 ? -5.961 13.93 -0.992 1 87.88 96 GLN A O 1
ATOM 774 N N . VAL A 1 97 ? -5.848 15.102 -2.82 1 70.62 97 VAL A N 1
ATOM 775 C CA . VAL A 1 97 ? -7.281 15.047 -3.094 1 70.62 97 VAL A CA 1
ATOM 776 C C . VAL A 1 97 ? -7.531 14.242 -4.367 1 70.62 97 VAL A C 1
ATOM 778 O O . VAL A 1 97 ? -7.047 14.602 -5.441 1 70.62 97 VAL A O 1
ATOM 781 N N . ALA A 1 98 ? -7.656 12.93 -4.168 1 61.47 98 ALA A N 1
ATOM 782 C CA . ALA A 1 98 ? -7.941 12.117 -5.352 1 61.47 98 ALA A CA 1
ATOM 783 C C . ALA A 1 98 ? -9.352 12.383 -5.871 1 61.47 98 ALA A C 1
ATOM 785 O O . ALA A 1 98 ? -10.32 12.359 -5.105 1 61.47 98 ALA A O 1
ATOM 786 N N . VAL A 1 99 ? -9.461 13.07 -6.988 1 57.03 99 VAL A N 1
ATOM 787 C CA . VAL A 1 99 ? -10.773 13.195 -7.609 1 57.03 99 VAL A CA 1
ATOM 788 C C . VAL A 1 99 ? -10.852 12.289 -8.836 1 57.03 99 VAL A C 1
ATOM 790 O O . VAL A 1 99 ? -9.914 12.219 -9.633 1 57.03 99 VAL A O 1
ATOM 793 N N . GLY A 1 100 ? -11.562 11.156 -8.656 1 53.81 100 GLY A N 1
ATOM 794 C CA . GLY A 1 100 ? -11.805 10.328 -9.828 1 53.81 100 GLY A CA 1
ATOM 795 C C . GLY A 1 100 ? -12.117 11.133 -11.078 1 53.81 100 GLY A C 1
ATOM 796 O O . GLY A 1 100 ? -12.938 12.055 -11.039 1 53.81 100 GLY A O 1
ATOM 797 N N . ASN A 1 101 ? -11.172 11.406 -11.852 1 49.94 101 ASN A N 1
ATOM 798 C CA . ASN A 1 101 ? -11.555 12 -13.125 1 49.94 101 ASN A CA 1
ATOM 799 C C . ASN A 1 101 ? -11.852 10.93 -14.172 1 49.94 101 ASN A C 1
ATOM 801 O O . ASN A 1 101 ? -10.961 10.148 -14.539 1 49.94 101 ASN A O 1
ATOM 805 N N . GLU A 1 102 ? -13.156 10.656 -14.328 1 48.88 102 GLU A N 1
ATOM 806 C CA . GLU A 1 102 ? -13.625 9.68 -15.305 1 48.88 102 GLU A CA 1
ATOM 807 C C . GLU A 1 102 ? -12.836 9.789 -16.609 1 48.88 102 GLU A C 1
ATOM 809 O O . GLU A 1 102 ? -12.656 8.797 -17.312 1 48.88 102 GLU A O 1
ATOM 814 N N . LYS A 1 103 ? -12.562 10.969 -16.922 1 45.59 103 LYS A N 1
ATOM 815 C CA . LYS A 1 103 ? -12.039 11.133 -18.281 1 45.59 103 LYS A CA 1
ATOM 816 C C . LYS A 1 103 ? -10.625 10.594 -18.391 1 45.59 103 LYS A C 1
ATOM 818 O O . LYS A 1 103 ? -10.148 10.32 -19.5 1 45.59 103 LYS A O 1
ATOM 823 N N . ALA A 1 104 ? -9.898 10.727 -17.312 1 46.09 104 ALA A N 1
ATOM 824 C CA . ALA A 1 104 ? -8.5 10.375 -17.531 1 46.09 104 ALA A CA 1
ATOM 825 C C . ALA A 1 104 ? -8.117 9.133 -16.734 1 46.09 104 ALA A C 1
ATOM 827 O O . ALA A 1 104 ? -6.969 8.68 -16.797 1 46.09 104 ALA A O 1
ATOM 828 N N . SER A 1 105 ? -9.023 8.391 -16.516 1 46.16 105 SER A N 1
ATOM 829 C CA . SER A 1 105 ? -8.695 7.156 -15.812 1 46.16 105 SER A CA 1
ATOM 830 C C . SER A 1 105 ? -7.449 7.328 -14.945 1 46.16 105 SER A C 1
ATOM 832 O O . SER A 1 105 ? -6.691 6.379 -14.75 1 46.16 105 SER A O 1
ATOM 834 N N . GLN A 1 106 ? -6.875 8.578 -14.867 1 46.75 106 GLN A N 1
ATOM 835 C CA . GLN A 1 106 ? -5.652 8.844 -14.109 1 46.75 106 GLN A CA 1
ATOM 836 C C . GLN A 1 106 ? -5.906 9.859 -12.992 1 46.75 106 GLN A C 1
ATOM 838 O O . GLN A 1 106 ? -6.812 10.688 -13.094 1 46.75 106 GLN A O 1
ATOM 843 N N . ALA A 1 107 ? -5.559 9.508 -11.773 1 48.06 107 ALA A N 1
ATOM 844 C CA . ALA A 1 107 ? -5.586 10.531 -10.742 1 48.06 107 ALA A CA 1
ATOM 845 C C . ALA A 1 107 ? -4.469 11.547 -10.945 1 48.06 107 ALA A C 1
ATOM 847 O O . ALA A 1 107 ? -3.299 11.18 -11.078 1 48.06 107 ALA A O 1
ATOM 848 N N . ASP A 1 108 ? -4.629 12.609 -11.531 1 50.56 108 ASP A N 1
ATOM 849 C CA . ASP A 1 108 ? -3.674 13.719 -11.531 1 50.56 108 ASP A CA 1
ATOM 850 C C . ASP A 1 108 ? -3.268 14.094 -10.109 1 50.56 108 ASP A C 1
ATOM 852 O O . ASP A 1 108 ? -4.031 13.883 -9.164 1 50.56 108 ASP A O 1
ATOM 856 N N . LEU A 1 109 ? -1.989 14.102 -9.875 1 52.47 109 LEU A N 1
ATOM 857 C CA . LEU A 1 109 ? -1.48 14.609 -8.609 1 52.47 109 LEU A CA 1
ATOM 858 C C . LEU A 1 109 ? -2.115 15.961 -8.273 1 52.47 109 LEU A C 1
ATOM 860 O O . LEU A 1 109 ? -1.581 17.016 -8.633 1 52.47 109 LEU A O 1
ATOM 864 N N . SER A 1 110 ? -3.408 15.914 -7.914 1 71.12 110 SER A N 1
ATOM 865 C CA . SER A 1 110 ? -4.078 17.109 -7.438 1 71.12 110 SER A CA 1
ATOM 866 C C . SER A 1 110 ? -4.152 17.141 -5.914 1 71.12 110 SER A C 1
ATOM 868 O O . SER A 1 110 ? -4.559 16.156 -5.289 1 71.12 110 SER A O 1
ATOM 870 N N . GLY A 1 111 ? -3.156 18.141 -5.34 1 82.25 111 GLY A N 1
ATOM 871 C CA . GLY A 1 111 ? -3.141 18.344 -3.9 1 82.25 111 GLY A CA 1
ATOM 872 C C . GLY A 1 111 ? -3.105 19.797 -3.502 1 82.25 111 GLY A C 1
ATOM 873 O O . GLY A 1 111 ? -3.105 20.688 -4.363 1 82.25 111 GLY A O 1
ATOM 874 N N . ILE A 1 112 ? -3.363 20 -2.25 1 88.31 112 ILE A N 1
ATOM 875 C CA . ILE A 1 112 ? -3.33 21.344 -1.695 1 88.31 112 ILE A CA 1
ATOM 876 C C . ILE A 1 112 ? -2.467 21.359 -0.435 1 88.31 112 ILE A C 1
ATOM 878 O O . ILE A 1 112 ? -2.531 20.438 0.382 1 88.31 112 ILE A O 1
ATOM 882 N N . LYS A 1 113 ? -1.644 22.359 -0.394 1 91.81 113 LYS A N 1
ATOM 883 C CA . LYS A 1 113 ? -0.937 22.625 0.858 1 91.81 113 LYS A CA 1
ATOM 884 C C . LYS A 1 113 ? -1.748 23.531 1.769 1 91.81 113 LYS A C 1
ATOM 886 O O . LYS A 1 113 ? -2.123 24.641 1.37 1 91.81 113 LYS A O 1
ATOM 891 N N . LEU A 1 114 ? -2.035 23.109 2.906 1 96.31 114 LEU A N 1
ATOM 892 C CA . LEU A 1 114 ? -2.646 23.938 3.949 1 96.31 114 LEU A CA 1
ATOM 893 C C . LEU A 1 114 ? -1.58 24.641 4.773 1 96.31 114 LEU A C 1
ATOM 895 O O . LEU A 1 114 ? -1.032 24.062 5.719 1 96.31 114 LEU A O 1
ATOM 899 N N . ALA A 1 115 ? -1.348 25.938 4.434 1 94.81 115 ALA A N 1
ATOM 900 C CA . ALA A 1 115 ? -0.337 26.719 5.145 1 94.81 115 ALA A CA 1
ATOM 901 C C . ALA A 1 115 ? -0.801 27.062 6.559 1 94.81 115 ALA A C 1
ATOM 903 O O . ALA A 1 115 ? -1.936 27.5 6.754 1 94.81 115 ALA A O 1
ATOM 904 N N . GLU A 1 116 ? 0.118 26.766 7.512 1 97.56 116 GLU A N 1
ATOM 905 C CA . GLU A 1 116 ? -0.164 27.031 8.922 1 97.56 116 GLU A CA 1
ATOM 906 C C . GLU A 1 116 ? -1.465 26.359 9.359 1 97.56 116 GLU A C 1
ATOM 908 O O . GLU A 1 116 ? -2.34 27.016 9.938 1 97.56 116 GLU A O 1
ATOM 913 N N . ALA A 1 117 ? -1.525 25.141 9.156 1 98.19 117 ALA A N 1
ATOM 914 C CA . ALA A 1 117 ? -2.723 24.344 9.422 1 98.19 117 ALA A CA 1
ATOM 915 C C . ALA A 1 117 ? -3.051 24.328 10.914 1 98.19 117 ALA A C 1
ATOM 917 O O . ALA A 1 117 ? -4.203 24.109 11.297 1 98.19 117 ALA A O 1
ATOM 918 N N . ASP A 1 118 ? -2.076 24.516 11.719 1 97.75 118 ASP A N 1
ATOM 919 C CA . ASP A 1 118 ? -2.285 24.547 13.164 1 97.75 118 ASP A CA 1
ATOM 920 C C . ASP A 1 118 ? -3.164 25.734 13.562 1 97.75 118 ASP A C 1
ATOM 922 O O . ASP A 1 118 ? -3.842 25.688 14.594 1 97.75 118 ASP A O 1
ATOM 926 N N . LYS A 1 119 ? -3.219 26.719 12.719 1 97.88 119 LYS A N 1
ATOM 927 C CA . LYS A 1 119 ? -3.984 27.922 13.031 1 97.88 119 LYS A CA 1
ATOM 928 C C . LYS A 1 119 ? -5.379 27.859 12.414 1 97.88 119 LYS A C 1
ATOM 930 O O . LYS A 1 119 ? -6.207 28.75 12.648 1 97.88 119 LYS A O 1
ATOM 935 N N . MET A 1 120 ? -5.609 26.875 11.664 1 97.69 120 MET A N 1
ATOM 936 C CA . MET A 1 120 ? -6.934 26.672 11.086 1 97.69 120 MET A CA 1
ATOM 937 C C . MET A 1 120 ? -7.781 25.766 11.977 1 97.69 120 MET A C 1
ATOM 939 O O . MET A 1 120 ? -7.246 24.953 12.727 1 97.69 120 MET A O 1
ATOM 943 N N . ASP A 1 121 ? -9.039 25.969 11.883 1 96.62 121 ASP A N 1
ATOM 944 C CA . ASP A 1 121 ? -9.883 24.984 12.562 1 96.62 121 ASP A CA 1
ATOM 945 C C . ASP A 1 121 ? -10.375 23.922 11.594 1 96.62 121 ASP A C 1
ATOM 947 O O . ASP A 1 121 ? -10.062 23.953 10.398 1 96.62 121 ASP A O 1
ATOM 951 N N . LEU A 1 122 ? -11.125 23.016 12.133 1 97.88 122 LEU A N 1
ATOM 952 C CA . LEU A 1 122 ? -11.547 21.844 11.375 1 97.88 122 LEU A CA 1
ATOM 953 C C . LEU A 1 122 ? -12.414 22.234 10.195 1 97.88 122 LEU A C 1
ATOM 955 O O . LEU A 1 122 ? -12.242 21.719 9.086 1 97.88 122 LEU A O 1
ATOM 959 N N . VAL A 1 123 ? -13.336 23.109 10.406 1 97.88 123 VAL A N 1
ATOM 960 C CA . VAL A 1 123 ? -14.297 23.5 9.383 1 97.88 123 VAL A CA 1
ATOM 961 C C . VAL A 1 123 ? -13.586 24.266 8.273 1 97.88 123 VAL A C 1
ATOM 963 O O . VAL A 1 123 ? -13.875 24.078 7.086 1 97.88 123 VAL A O 1
ATOM 966 N N . GLU A 1 124 ? -12.672 25.141 8.602 1 97.75 124 GLU A N 1
ATOM 967 C CA . GLU A 1 124 ? -11.852 25.844 7.621 1 97.75 124 GLU A CA 1
ATOM 968 C C . GLU A 1 124 ? -11.086 24.875 6.73 1 97.75 124 GLU A C 1
ATOM 970 O O . GLU A 1 124 ? -11.055 25.031 5.508 1 97.75 124 GLU A O 1
ATOM 975 N N . ILE A 1 125 ? -10.461 23.922 7.355 1 97.94 125 ILE A N 1
ATOM 976 C CA . ILE A 1 125 ? -9.703 22.922 6.613 1 97.94 125 ILE A CA 1
ATOM 977 C C . ILE A 1 125 ? -10.625 22.156 5.66 1 97.94 125 ILE A C 1
ATOM 979 O O . ILE A 1 125 ? -10.297 21.984 4.484 1 97.94 125 ILE A O 1
ATOM 983 N N . ALA A 1 126 ? -11.734 21.766 6.164 1 97.06 126 ALA A N 1
ATOM 984 C CA . ALA A 1 126 ? -12.695 21.031 5.344 1 97.06 126 ALA A CA 1
ATOM 985 C C . ALA A 1 126 ? -13.141 21.859 4.145 1 97.06 126 ALA A C 1
ATOM 987 O O . ALA A 1 126 ? -13.258 21.344 3.031 1 97.06 126 ALA A O 1
ATOM 988 N N . LYS A 1 127 ? -13.375 23.109 4.359 1 96.19 127 LYS A N 1
ATOM 989 C CA . LYS A 1 127 ? -13.797 24 3.283 1 96.19 127 LYS A CA 1
ATOM 990 C C . LYS A 1 127 ? -12.719 24.125 2.211 1 96.19 127 LYS A C 1
ATOM 992 O O . LYS A 1 127 ? -13.016 24.094 1.016 1 96.19 127 LYS A O 1
ATOM 997 N N . LYS A 1 128 ? -11.562 24.281 2.643 1 94.88 128 LYS A N 1
ATOM 998 C CA . LYS A 1 128 ? -10.453 24.406 1.697 1 94.88 128 LYS A CA 1
ATOM 999 C C . LYS A 1 128 ? -10.289 23.125 0.875 1 94.88 128 LYS A C 1
ATOM 1001 O O . LYS A 1 128 ? -10.109 23.188 -0.342 1 94.88 128 LYS A O 1
ATOM 1006 N N . LEU A 1 129 ? -10.398 22.016 1.558 1 92.94 129 LEU A N 1
ATOM 1007 C CA . LEU A 1 129 ? -10.289 20.75 0.855 1 92.94 129 LEU A CA 1
ATOM 1008 C C . LEU A 1 129 ? -11.453 20.562 -0.112 1 92.94 129 LEU A C 1
ATOM 1010 O O . LEU A 1 129 ? -11.266 20.109 -1.242 1 92.94 129 LEU A O 1
ATOM 1014 N N . GLY A 1 130 ? -12.578 20.891 0.323 1 89.62 130 GLY A N 1
ATOM 1015 C CA . GLY A 1 130 ? -13.758 20.797 -0.523 1 89.62 130 GLY A CA 1
ATOM 1016 C C . GLY A 1 130 ? -13.68 21.672 -1.76 1 89.62 130 GLY A C 1
ATOM 1017 O O . GLY A 1 130 ? -14.031 21.234 -2.857 1 89.62 130 GLY A O 1
ATOM 1018 N N . SER A 1 131 ? -13.281 22.891 -1.572 1 88.06 131 SER A N 1
ATOM 1019 C CA . SER A 1 131 ? -13.141 23.812 -2.686 1 88.06 131 SER A CA 1
ATOM 1020 C C . SER A 1 131 ? -12.141 23.312 -3.713 1 88.06 131 SER A C 1
ATOM 1022 O O . SER A 1 131 ? -12.383 23.375 -4.918 1 88.06 131 SER A O 1
ATOM 1024 N N . ARG A 1 132 ? -11.078 22.812 -3.223 1 84.56 132 ARG A N 1
ATOM 1025 C CA . ARG A 1 132 ? -10.055 22.281 -4.121 1 84.56 132 ARG A CA 1
ATOM 1026 C C . ARG A 1 132 ? -10.57 21.062 -4.891 1 84.56 132 ARG A C 1
ATOM 1028 O O . ARG A 1 132 ? -10.32 20.922 -6.086 1 84.56 132 ARG A O 1
ATOM 1035 N N . ALA A 1 133 ? -11.18 20.219 -4.195 1 80.44 133 ALA A N 1
ATOM 1036 C CA . ALA A 1 133 ? -11.75 19.031 -4.84 1 80.44 133 ALA A CA 1
ATOM 1037 C C . ALA A 1 133 ? -12.719 19.438 -5.957 1 80.44 133 ALA A C 1
ATOM 1039 O O . ALA A 1 133 ? -12.727 18.812 -7.023 1 80.44 133 ALA A O 1
ATOM 1040 N N . GLU A 1 134 ? -13.438 20.406 -5.742 1 80.25 134 GLU A N 1
ATOM 1041 C CA . GLU A 1 134 ? -14.375 20.906 -6.742 1 80.25 134 GLU A CA 1
ATOM 1042 C C . GLU A 1 134 ? -13.641 21.5 -7.938 1 80.25 134 GLU A C 1
ATOM 1044 O O . GLU A 1 134 ? -14.039 21.297 -9.086 1 80.25 134 GLU A O 1
ATOM 1049 N N . ASP A 1 135 ? -12.641 22.172 -7.633 1 77.81 135 ASP A N 1
ATOM 1050 C CA . ASP A 1 135 ? -11.836 22.766 -8.703 1 77.81 135 ASP A CA 1
ATOM 1051 C C . ASP A 1 135 ? -11.25 21.672 -9.609 1 77.81 135 ASP A C 1
ATOM 1053 O O . ASP A 1 135 ? -11.242 21.828 -10.828 1 77.81 135 ASP A O 1
ATOM 1057 N N . VAL A 1 136 ? -10.828 20.688 -9.039 1 73.75 136 VAL A N 1
ATOM 1058 C CA . VAL A 1 136 ? -10.203 19.594 -9.773 1 73.75 136 VAL A CA 1
ATOM 1059 C C . VAL A 1 136 ? -11.25 18.859 -10.602 1 73.75 136 VAL A C 1
ATOM 1061 O O . VAL A 1 136 ? -11.023 18.547 -11.773 1 73.75 136 VAL A O 1
ATOM 1064 N N . ARG A 1 137 ? -12.312 18.703 -10.078 1 73.25 137 ARG A N 1
ATOM 1065 C CA . ARG A 1 137 ? -13.398 17.984 -10.75 1 73.25 137 ARG A CA 1
ATOM 1066 C C . ARG A 1 137 ? -13.922 18.797 -11.938 1 73.25 137 ARG A C 1
ATOM 1068 O O . ARG A 1 137 ? -14.273 18.219 -12.969 1 73.25 137 ARG A O 1
ATOM 1075 N N . THR A 1 138 ? -13.93 20.047 -11.781 1 74.75 138 THR A N 1
ATOM 1076 C CA . THR A 1 138 ? -14.5 20.906 -12.812 1 74.75 138 THR A CA 1
ATOM 1077 C C . THR A 1 138 ? -13.438 21.344 -13.805 1 74.75 138 THR A C 1
ATOM 1079 O O . THR A 1 138 ? -13.742 21.984 -14.812 1 74.75 138 THR A O 1
ATOM 1082 N N . GLY A 1 139 ? -12.273 20.766 -13.602 1 65.81 139 GLY A N 1
ATOM 1083 C CA . GLY A 1 139 ? -11.195 21.109 -14.508 1 65.81 139 GLY A CA 1
ATOM 1084 C C . GLY A 1 139 ? -10.75 22.562 -14.391 1 65.81 139 GLY A C 1
ATOM 1085 O O . GLY A 1 139 ? -10.133 23.094 -15.312 1 65.81 139 GLY A O 1
ATOM 1086 N N . GLN A 1 140 ? -11.211 23.281 -13.531 1 61.06 140 GLN A N 1
ATOM 1087 C CA . GLN A 1 140 ? -10.906 24.688 -13.391 1 61.06 140 GLN A CA 1
ATOM 1088 C C . GLN A 1 140 ? -9.641 24.906 -12.562 1 61.06 140 GLN A C 1
ATOM 1090 O O . GLN A 1 140 ? -9.32 26.031 -12.18 1 61.06 140 GLN A O 1
ATOM 1095 N N . ASP A 1 141 ? -8.891 23.875 -12.461 1 57.41 141 ASP A N 1
ATOM 1096 C CA . ASP A 1 141 ? -7.754 24.031 -11.555 1 57.41 141 ASP A CA 1
ATOM 1097 C C . ASP A 1 141 ? -6.633 24.828 -12.219 1 57.41 141 ASP A C 1
ATOM 1099 O O . ASP A 1 141 ? -5.969 24.344 -13.133 1 57.41 141 ASP A O 1
ATOM 1103 N N . ALA A 1 142 ? -6.586 26.141 -11.938 1 53.03 142 ALA A N 1
ATOM 1104 C CA . ALA A 1 142 ? -5.59 27.062 -12.469 1 53.03 142 ALA A CA 1
ATOM 1105 C C . ALA A 1 142 ? -4.176 26.578 -12.188 1 53.03 142 ALA A C 1
ATOM 1107 O O . ALA A 1 142 ? -3.289 26.688 -13.039 1 53.03 142 ALA A O 1
ATOM 1108 N N . GLU A 1 143 ? -3.961 26.016 -11.023 1 51.78 143 GLU A N 1
ATOM 1109 C CA . GLU A 1 143 ? -2.621 25.578 -10.641 1 51.78 143 GLU A CA 1
ATOM 1110 C C . GLU A 1 143 ? -2.201 24.328 -11.422 1 51.78 143 GLU A C 1
ATOM 1112 O O . GLU A 1 143 ? -1.043 24.203 -11.82 1 51.78 143 GLU A O 1
ATOM 1117 N N . MET A 1 144 ? -3.15 23.469 -11.703 1 54.12 144 MET A N 1
ATOM 1118 C CA . MET A 1 144 ? -2.9 22.266 -12.484 1 54.12 144 MET A CA 1
ATOM 1119 C C . MET A 1 144 ? -2.604 22.609 -13.938 1 54.12 144 MET A C 1
ATOM 1121 O O . MET A 1 144 ? -1.741 22 -14.57 1 54.12 144 MET A O 1
ATOM 1125 N N . GLU A 1 145 ? -3.277 23.609 -14.352 1 53.44 145 GLU A N 1
ATOM 1126 C CA . GLU A 1 145 ? -3.047 24.016 -15.734 1 53.44 145 GLU A CA 1
ATOM 1127 C C . GLU A 1 145 ? -1.624 24.547 -15.93 1 53.44 145 GLU A C 1
ATOM 1129 O O . GLU A 1 145 ? -0.99 24.266 -16.953 1 53.44 145 GLU A O 1
ATOM 1134 N N . LYS A 1 146 ? -1.162 25.266 -14.945 1 53.47 146 LYS A N 1
ATOM 1135 C CA . LYS A 1 146 ? 0.189 25.812 -15.055 1 53.47 146 LYS A CA 1
ATOM 1136 C C . LYS A 1 146 ? 1.236 24.703 -14.938 1 53.47 146 LYS A C 1
ATOM 1138 O O . LYS A 1 146 ? 2.205 24.688 -15.695 1 53.47 146 LYS A O 1
ATOM 1143 N N . THR A 1 147 ? 1.008 23.859 -13.992 1 55.19 147 THR A N 1
ATOM 1144 C CA . THR A 1 147 ? 1.959 22.781 -13.758 1 55.19 147 THR A CA 1
ATOM 1145 C C . THR A 1 147 ? 1.924 21.781 -14.914 1 55.19 147 THR A C 1
ATOM 1147 O O . THR A 1 147 ? 2.969 21.312 -15.359 1 55.19 147 THR A O 1
ATOM 1150 N N . LYS A 1 148 ? 0.773 21.531 -15.414 1 59.03 148 LYS A N 1
ATOM 1151 C CA . LYS A 1 148 ? 0.618 20.609 -16.547 1 59.03 148 LYS A CA 1
ATOM 1152 C C . LYS A 1 148 ? 1.327 21.141 -17.781 1 59.03 148 LYS A C 1
ATOM 1154 O O . LYS A 1 148 ? 1.943 20.375 -18.531 1 59.03 148 LYS A O 1
ATOM 1159 N N . SER A 1 149 ? 1.17 22.406 -17.969 1 56.12 149 SER A N 1
ATOM 1160 C CA . SER A 1 149 ? 1.794 23 -19.141 1 56.12 149 SER A CA 1
ATOM 1161 C C . SER A 1 149 ? 3.312 22.875 -19.094 1 56.12 149 SER A C 1
ATOM 1163 O O . SER A 1 149 ? 3.957 22.656 -20.125 1 56.12 149 SER A O 1
ATOM 1165 N N . MET A 1 150 ? 3.852 22.859 -17.938 1 56.66 150 MET A N 1
ATOM 1166 C CA . MET A 1 150 ? 5.301 22.766 -17.797 1 56.66 150 MET A CA 1
ATOM 1167 C C . MET A 1 150 ? 5.758 21.312 -17.906 1 56.66 150 MET A C 1
ATOM 1169 O O . MET A 1 150 ? 6.777 21.016 -18.531 1 56.66 150 MET A O 1
ATOM 1173 N N . VAL A 1 151 ? 4.941 20.469 -17.375 1 62.19 151 VAL A N 1
ATOM 1174 C CA . VAL A 1 151 ? 5.297 19.062 -17.328 1 62.19 151 VAL A CA 1
ATOM 1175 C C . VAL A 1 151 ? 5.125 18.438 -18.719 1 62.19 151 VAL A C 1
ATOM 1177 O O . VAL A 1 151 ? 5.918 17.578 -19.125 1 62.19 151 VAL A O 1
ATOM 1180 N N . ASP A 1 152 ? 4.227 18.938 -19.422 1 62.28 152 ASP A N 1
ATOM 1181 C CA . ASP A 1 152 ? 3.936 18.375 -20.734 1 62.28 152 ASP A CA 1
ATOM 1182 C C . ASP A 1 152 ? 5.066 18.672 -21.719 1 62.28 152 ASP A C 1
ATOM 1184 O O . ASP A 1 152 ? 5.242 17.953 -22.703 1 62.28 152 ASP A O 1
ATOM 1188 N N . VAL A 1 153 ? 5.793 19.625 -21.391 1 62.09 153 VAL A N 1
ATOM 1189 C CA . VAL A 1 153 ? 6.832 20.047 -22.328 1 62.09 153 VAL A CA 1
ATOM 1190 C C . VAL A 1 153 ? 8.117 19.266 -22.062 1 62.09 153 VAL A C 1
ATOM 1192 O O . VAL A 1 153 ? 8.945 19.109 -22.969 1 62.09 153 VAL A O 1
ATOM 1195 N N . VAL A 1 154 ? 8.188 18.719 -20.938 1 67.75 154 VAL A N 1
ATOM 1196 C CA . VAL A 1 154 ? 9.43 18.031 -20.594 1 67.75 154 VAL A CA 1
ATOM 1197 C C . VAL A 1 154 ? 9.297 16.547 -20.875 1 67.75 154 VAL A C 1
ATOM 1199 O O . VAL A 1 154 ? 8.422 15.875 -20.328 1 67.75 154 VAL A O 1
ATOM 1202 N N . PRO A 1 155 ? 10.109 16.062 -21.797 1 70.88 155 PRO A N 1
ATOM 1203 C CA . PRO A 1 155 ? 10.055 14.617 -22.047 1 70.88 155 PRO A CA 1
ATOM 1204 C C . PRO A 1 155 ? 10.398 13.789 -20.812 1 70.88 155 PRO A C 1
ATOM 1206 O O . PRO A 1 155 ? 11.18 14.227 -19.969 1 70.88 155 PRO A O 1
ATOM 1209 N N . PRO A 1 156 ? 9.852 12.57 -20.734 1 67.31 156 PRO A N 1
ATOM 1210 C CA . PRO A 1 156 ? 10.031 11.719 -19.547 1 67.31 156 PRO A CA 1
ATOM 1211 C C . PRO A 1 156 ? 11.5 11.445 -19.234 1 67.31 156 PRO A C 1
ATOM 1213 O O . PRO A 1 156 ? 11.883 11.383 -18.062 1 67.31 156 PRO A O 1
ATOM 1216 N N . TRP A 1 157 ? 12.32 11.383 -20.219 1 68.88 157 TRP A N 1
ATOM 1217 C CA . TRP A 1 157 ? 13.719 11.023 -19.984 1 68.88 157 TRP A CA 1
ATOM 1218 C C . TRP A 1 157 ? 14.477 12.18 -19.344 1 68.88 157 TRP A C 1
ATOM 1220 O O . TRP A 1 157 ? 15.531 11.969 -18.734 1 68.88 157 TRP A O 1
ATOM 1230 N N . LEU A 1 158 ? 13.977 13.367 -19.453 1 70.38 158 LEU A N 1
ATOM 1231 C CA . LEU A 1 158 ? 14.633 14.547 -18.891 1 70.38 158 LEU A CA 1
ATOM 1232 C C . LEU A 1 158 ? 14.039 14.898 -17.531 1 70.38 158 LEU A C 1
ATOM 1234 O O . LEU A 1 158 ? 14.648 15.641 -16.75 1 70.38 158 LEU A O 1
ATOM 1238 N N . MET A 1 159 ? 12.969 14.289 -17.297 1 74.25 159 MET A N 1
ATOM 1239 C CA . MET A 1 159 ? 12.203 14.664 -16.125 1 74.25 159 MET A CA 1
ATOM 1240 C C . MET A 1 159 ? 13.016 14.438 -14.852 1 74.25 159 MET A C 1
ATOM 1242 O O . MET A 1 159 ? 12.961 15.242 -13.922 1 74.25 159 MET A O 1
ATOM 1246 N N . GLY A 1 160 ? 13.758 13.445 -14.805 1 73 160 GLY A N 1
ATOM 1247 C CA . GLY A 1 160 ? 14.578 13.188 -13.633 1 73 160 GLY A CA 1
ATOM 1248 C C . GLY A 1 160 ? 15.57 14.289 -13.336 1 73 160 GLY A C 1
ATOM 1249 O O . GLY A 1 160 ? 15.719 14.711 -12.188 1 73 160 GLY A O 1
ATOM 1250 N N . GLY A 1 161 ? 16.219 14.688 -14.352 1 71.69 161 GLY A N 1
ATOM 1251 C CA . GLY A 1 161 ? 17.172 15.781 -14.211 1 71.69 161 GLY A CA 1
ATOM 1252 C C . GLY A 1 161 ? 16.516 17.094 -13.805 1 71.69 161 GLY A C 1
ATOM 1253 O O . GLY A 1 161 ? 17 17.781 -12.914 1 71.69 161 GLY A O 1
ATOM 1254 N N . VAL A 1 162 ? 15.445 17.375 -14.414 1 70.69 162 VAL A N 1
ATOM 1255 C CA . VAL A 1 162 ? 14.719 18.609 -14.133 1 70.69 162 VAL A CA 1
ATOM 1256 C C . VAL A 1 162 ? 14.25 18.609 -12.68 1 70.69 162 VAL A C 1
ATOM 1258 O O . VAL A 1 162 ? 14.406 19.609 -11.977 1 70.69 162 VAL A O 1
ATOM 1261 N N . LEU A 1 163 ? 13.797 17.5 -12.297 1 73.12 163 LEU A N 1
ATOM 1262 C CA . LEU A 1 163 ? 13.289 17.406 -10.93 1 73.12 163 LEU A CA 1
ATOM 1263 C C . LEU A 1 163 ? 14.422 17.547 -9.922 1 73.12 163 LEU A C 1
ATOM 1265 O O . LEU A 1 163 ? 14.242 18.141 -8.852 1 73.12 163 LEU A O 1
ATOM 1269 N N . LYS A 1 164 ? 15.516 17.078 -10.266 1 74 164 LYS A N 1
ATOM 1270 C CA . LYS A 1 164 ? 16.672 17.219 -9.391 1 74 164 LYS A CA 1
ATOM 1271 C C . LYS A 1 164 ? 17.078 18.688 -9.242 1 74 164 LYS A C 1
ATOM 1273 O O . LYS A 1 164 ? 17.438 19.125 -8.156 1 74 164 LYS A O 1
ATOM 1278 N N . VAL A 1 165 ? 17.016 19.344 -10.289 1 71.94 165 VAL A N 1
ATOM 1279 C CA . VAL A 1 165 ? 17.375 20.766 -10.273 1 71.94 165 VAL A CA 1
ATOM 1280 C C . VAL A 1 165 ? 16.344 21.547 -9.461 1 71.94 165 VAL A C 1
ATOM 1282 O O . VAL A 1 165 ? 16.703 22.375 -8.625 1 71.94 165 VAL A O 1
ATOM 1285 N N . VAL A 1 166 ? 15.125 21.281 -9.68 1 71.12 166 VAL A N 1
ATOM 1286 C CA . VAL A 1 166 ? 14.055 21.969 -8.953 1 71.12 166 VAL A CA 1
ATOM 1287 C C . VAL A 1 166 ? 14.172 21.672 -7.461 1 71.12 166 VAL A C 1
ATOM 1289 O O . VAL A 1 166 ? 14.016 22.562 -6.633 1 71.12 166 VAL A O 1
ATOM 1292 N N . ASP A 1 167 ? 14.469 20.5 -7.195 1 71.38 167 ASP A N 1
ATOM 1293 C CA . ASP A 1 167 ? 14.672 20.078 -5.809 1 71.38 167 ASP A CA 1
ATOM 1294 C C . ASP A 1 167 ? 15.789 20.875 -5.148 1 71.38 167 ASP A C 1
ATOM 1296 O O . ASP A 1 167 ? 15.617 21.406 -4.055 1 71.38 167 ASP A O 1
ATOM 1300 N N . PHE A 1 168 ? 16.859 20.969 -5.793 1 70.25 168 PHE A N 1
ATOM 1301 C CA . PHE A 1 168 ? 18.016 21.719 -5.285 1 70.25 168 PHE A CA 1
ATOM 1302 C C . PHE A 1 168 ? 17.672 23.188 -5.086 1 70.25 168 PHE A C 1
ATOM 1304 O O . PHE A 1 168 ? 17.984 23.766 -4.043 1 70.25 168 PHE A O 1
ATOM 1311 N N . LEU A 1 169 ? 16.953 23.734 -6 1 69.31 169 LEU A N 1
ATOM 1312 C CA . LEU A 1 169 ? 16.609 25.156 -5.953 1 69.31 169 LEU A CA 1
ATOM 1313 C C . LEU A 1 169 ? 15.609 25.438 -4.84 1 69.31 169 LEU A C 1
ATOM 1315 O O . LEU A 1 169 ? 15.664 26.484 -4.195 1 69.31 169 LEU A O 1
ATOM 1319 N N . THR A 1 170 ? 14.75 24.547 -4.648 1 69.5 170 THR A N 1
ATOM 1320 C CA . THR A 1 170 ? 13.68 24.719 -3.674 1 69.5 170 THR A CA 1
ATOM 1321 C C . THR A 1 170 ? 14.219 24.609 -2.25 1 69.5 170 THR A C 1
ATOM 1323 O O . THR A 1 170 ? 13.852 25.391 -1.377 1 69.5 170 THR A O 1
ATOM 1326 N N . PHE A 1 171 ? 15.211 23.781 -2.064 1 72.75 171 PHE A N 1
ATOM 1327 C CA . PHE A 1 171 ? 15.523 23.469 -0.676 1 72.75 171 PHE A CA 1
ATOM 1328 C C . PHE A 1 171 ? 16.953 23.859 -0.335 1 72.75 171 PHE A C 1
ATOM 1330 O O . PHE A 1 171 ? 17.266 24.109 0.831 1 72.75 171 PHE A O 1
ATOM 1337 N N . ASN A 1 172 ? 17.734 23.859 -1.284 1 69.19 172 ASN A N 1
ATOM 1338 C CA . ASN A 1 172 ? 19.156 23.984 -0.964 1 69.19 172 ASN A CA 1
ATOM 1339 C C . ASN A 1 172 ? 19.656 25.406 -1.217 1 69.19 172 ASN A C 1
ATOM 1341 O O . ASN A 1 172 ? 20.719 25.781 -0.709 1 69.19 172 ASN A O 1
ATOM 1345 N N . VAL A 1 173 ? 18.844 26.125 -1.971 1 67.25 173 VAL A N 1
ATOM 1346 C CA . VAL A 1 173 ? 19.266 27.5 -2.258 1 67.25 173 VAL A CA 1
ATOM 1347 C C . VAL A 1 173 ? 18.781 28.438 -1.153 1 67.25 173 VAL A C 1
ATOM 1349 O O . VAL A 1 173 ? 17.625 28.344 -0.717 1 67.25 173 VAL A O 1
ATOM 1352 N N . PRO A 1 174 ? 19.609 29.188 -0.772 1 60.5 174 PRO A N 1
ATOM 1353 C CA . PRO A 1 174 ? 19.312 30.031 0.387 1 60.5 174 PRO A CA 1
ATOM 1354 C C . PRO A 1 174 ? 18.391 31.203 0.039 1 60.5 174 PRO A C 1
ATOM 1356 O O . PRO A 1 174 ? 18 31.969 0.924 1 60.5 174 PRO A O 1
ATOM 1359 N N . PHE A 1 175 ? 17.984 31.297 -1.27 1 62.66 175 PHE A N 1
ATOM 1360 C CA . PHE A 1 175 ? 17.172 32.438 -1.663 1 62.66 175 PHE A CA 1
ATOM 1361 C C . PHE A 1 175 ? 15.711 32.062 -1.831 1 62.66 175 PHE A C 1
ATOM 1363 O O . PHE A 1 175 ? 15.406 30.906 -2.123 1 62.66 175 PHE A O 1
ATOM 1370 N N . ASP A 1 176 ? 14.859 32.906 -1.329 1 61.88 176 ASP A N 1
ATOM 1371 C CA . ASP A 1 176 ? 13.43 32.75 -1.56 1 61.88 176 ASP A CA 1
ATOM 1372 C C . ASP A 1 176 ? 13.094 32.906 -3.043 1 61.88 176 ASP A C 1
ATOM 1374 O O . ASP A 1 176 ? 13.219 33.969 -3.615 1 61.88 176 ASP A O 1
ATOM 1378 N N . LEU A 1 177 ? 12.836 31.875 -3.617 1 63.84 177 LEU A N 1
ATOM 1379 C CA . LEU A 1 177 ? 12.602 31.875 -5.059 1 63.84 177 LEU A CA 1
ATOM 1380 C C . LEU A 1 177 ? 11.109 31.953 -5.367 1 63.84 177 LEU A C 1
ATOM 1382 O O . LEU A 1 177 ? 10.688 31.641 -6.484 1 63.84 177 LEU A O 1
ATOM 1386 N N . ASP A 1 178 ? 10.398 32.312 -4.426 1 64.31 178 ASP A N 1
ATOM 1387 C CA . ASP A 1 178 ? 8.961 32.438 -4.629 1 64.31 178 ASP A CA 1
ATOM 1388 C C . ASP A 1 178 ? 8.648 33.406 -5.781 1 64.31 178 ASP A C 1
ATOM 1390 O O . ASP A 1 178 ? 7.699 33.188 -6.535 1 64.31 178 ASP A O 1
ATOM 1394 N N . LYS A 1 179 ? 9.445 34.312 -5.82 1 61.12 179 LYS A N 1
ATOM 1395 C CA . LYS A 1 179 ? 9.258 35.312 -6.871 1 61.12 179 LYS A CA 1
ATOM 1396 C C . LYS A 1 179 ? 9.461 34.688 -8.25 1 61.12 179 LYS A C 1
ATOM 1398 O O . LYS A 1 179 ? 8.945 35.219 -9.25 1 61.12 179 LYS A O 1
ATOM 1403 N N . LEU A 1 180 ? 10.164 33.688 -8.18 1 60.06 180 LEU A N 1
ATOM 1404 C CA . LEU A 1 180 ? 10.438 33.031 -9.461 1 60.06 180 LEU A CA 1
ATOM 1405 C C . LEU A 1 180 ? 9.469 31.875 -9.703 1 60.06 180 LEU A C 1
ATOM 1407 O O . LEU A 1 180 ? 9.641 31.109 -10.656 1 60.06 180 LEU A O 1
ATOM 1411 N N . GLY A 1 181 ? 8.516 31.844 -8.867 1 60.66 181 GLY A N 1
ATOM 1412 C CA . GLY A 1 181 ? 7.52 30.797 -9.062 1 60.66 181 GLY A CA 1
ATOM 1413 C C . GLY A 1 181 ? 7.883 29.484 -8.391 1 60.66 181 GLY A C 1
ATOM 1414 O O . GLY A 1 181 ? 7.152 28.5 -8.5 1 60.66 181 GLY A O 1
ATOM 1415 N N . ILE A 1 182 ? 9.047 29.531 -7.828 1 60.34 182 ILE A N 1
ATOM 1416 C CA . ILE A 1 182 ? 9.445 28.328 -7.129 1 60.34 182 ILE A CA 1
ATOM 1417 C C . ILE A 1 182 ? 9.094 28.438 -5.648 1 60.34 182 ILE A C 1
ATOM 1419 O O . ILE A 1 182 ? 9.711 29.203 -4.914 1 60.34 182 ILE A O 1
ATOM 1423 N N . ARG A 1 183 ? 8.008 27.734 -5.34 1 63.09 183 ARG A N 1
ATOM 1424 C CA . ARG A 1 183 ? 7.504 27.797 -3.969 1 63.09 183 ARG A CA 1
ATOM 1425 C C . ARG A 1 183 ? 8.477 27.125 -2.998 1 63.09 183 ARG A C 1
ATOM 1427 O O . ARG A 1 183 ? 9.008 26.062 -3.281 1 63.09 183 ARG A O 1
ATOM 1434 N N . SER A 1 184 ? 8.695 27.969 -1.991 1 71.62 184 SER A N 1
ATOM 1435 C CA . SER A 1 184 ? 9.531 27.406 -0.934 1 71.62 184 SER A CA 1
ATOM 1436 C C . SER A 1 184 ? 8.766 26.375 -0.119 1 71.62 184 SER A C 1
ATOM 1438 O O . SER A 1 184 ? 7.664 26.641 0.361 1 71.62 184 SER A O 1
ATOM 1440 N N . ASP A 1 185 ? 9.156 25.109 -0.03 1 84 185 ASP A N 1
ATOM 1441 C CA . ASP A 1 185 ? 8.648 23.984 0.758 1 84 185 ASP A CA 1
ATOM 1442 C C . ASP A 1 185 ? 7.203 23.672 0.394 1 84 185 ASP A C 1
ATOM 1444 O O . ASP A 1 185 ? 6.316 23.719 1.246 1 84 185 ASP A O 1
ATOM 1448 N N . PRO A 1 186 ? 6.891 23.375 -0.8 1 84.75 186 PRO A N 1
ATOM 1449 C CA . PRO A 1 186 ? 5.531 23.203 -1.322 1 84.75 186 PRO A CA 1
ATOM 1450 C C . PRO A 1 186 ? 4.758 22.094 -0.626 1 84.75 186 PRO A C 1
ATOM 1452 O O . PRO A 1 186 ? 3.531 22.031 -0.729 1 84.75 186 PRO A O 1
ATOM 1455 N N . PHE A 1 187 ? 5.391 21.234 0.17 1 89.81 187 PHE A N 1
ATOM 1456 C CA . PHE A 1 187 ? 4.684 20.062 0.683 1 89.81 187 PHE A CA 1
ATOM 1457 C C . PHE A 1 187 ? 4.613 20.109 2.205 1 89.81 187 PHE A C 1
ATOM 1459 O O . PHE A 1 187 ? 3.789 19.422 2.809 1 89.81 187 PHE A O 1
ATOM 1466 N N . GLY A 1 188 ? 5.473 20.812 2.822 1 93.56 188 GLY A N 1
ATOM 1467 C CA . GLY A 1 188 ? 5.34 21.125 4.238 1 93.56 188 GLY A CA 1
ATOM 1468 C C . GLY A 1 188 ? 5.734 19.969 5.141 1 93.56 188 GLY A C 1
ATOM 1469 O O . GLY A 1 188 ? 6.664 19.219 4.832 1 93.56 188 GLY A O 1
ATOM 1470 N N . SER A 1 189 ? 5 19.891 6.293 1 97.19 189 SER A N 1
ATOM 1471 C CA . SER A 1 189 ? 5.406 19.109 7.457 1 97.19 189 SER A CA 1
ATOM 1472 C C . SER A 1 189 ? 5.012 17.641 7.305 1 97.19 189 SER A C 1
ATOM 1474 O O . SER A 1 189 ? 5.742 16.75 7.738 1 97.19 189 SER A O 1
ATOM 1476 N N . ALA A 1 190 ? 3.9 17.438 6.758 1 98.12 190 ALA A N 1
ATOM 1477 C CA . ALA A 1 190 ? 3.348 16.094 6.574 1 98.12 190 ALA A CA 1
ATOM 1478 C C . ALA A 1 190 ? 2.381 16.062 5.395 1 98.12 190 ALA A C 1
ATOM 1480 O O . ALA A 1 190 ? 1.898 17.094 4.945 1 98.12 190 ALA A O 1
ATOM 1481 N N . MET A 1 191 ? 2.23 14.852 4.906 1 96.62 191 MET A N 1
ATOM 1482 C CA . MET A 1 191 ? 1.273 14.617 3.826 1 96.62 191 MET A CA 1
ATOM 1483 C C . MET A 1 191 ? 0.151 13.688 4.289 1 96.62 191 MET A C 1
ATOM 1485 O O . MET A 1 191 ? 0.397 12.719 5.004 1 96.62 191 MET A O 1
ATOM 1489 N N . VAL A 1 192 ? -1.041 14.039 3.889 1 96.62 192 VAL A N 1
ATOM 1490 C CA . VAL A 1 192 ? -2.205 13.195 4.137 1 96.62 192 VAL A CA 1
ATOM 1491 C C . VAL A 1 192 ? -2.824 12.766 2.805 1 96.62 192 VAL A C 1
ATOM 1493 O O . VAL A 1 192 ? -3.141 13.609 1.962 1 96.62 192 VAL A O 1
ATOM 1496 N N . THR A 1 193 ? -2.871 11.539 2.621 1 92.12 193 THR A N 1
ATOM 1497 C CA . THR A 1 193 ? -3.562 10.961 1.475 1 92.12 193 THR A CA 1
ATOM 1498 C C . THR A 1 193 ? -4.551 9.883 1.925 1 92.12 193 THR A C 1
ATOM 1500 O O . THR A 1 193 ? -4.172 8.938 2.613 1 92.12 193 THR A O 1
ATOM 1503 N N . SER A 1 194 ? -5.809 10.086 1.581 1 90.56 194 SER A N 1
ATOM 1504 C CA . SER A 1 194 ? -6.84 9.195 2.098 1 90.56 194 SER A CA 1
ATOM 1505 C C . SER A 1 194 ? -7.285 8.188 1.039 1 90.56 194 SER A C 1
ATOM 1507 O O . SER A 1 194 ? -7.426 8.539 -0.135 1 90.56 194 SER A O 1
ATOM 1509 N N . VAL A 1 195 ? -7.508 6.961 1.517 1 90.31 195 VAL A N 1
ATOM 1510 C CA . VAL A 1 195 ? -7.992 5.922 0.613 1 90.31 195 VAL A CA 1
ATOM 1511 C C . VAL A 1 195 ? -9.391 5.477 1.044 1 90.31 195 VAL A C 1
ATOM 1513 O O . VAL A 1 195 ? -9.914 4.48 0.535 1 90.31 195 VAL A O 1
ATOM 1516 N N . GLY A 1 196 ? -9.938 6.156 1.947 1 90.31 196 GLY A N 1
ATOM 1517 C CA . GLY A 1 196 ? -11.281 5.836 2.42 1 90.31 196 GLY A CA 1
ATOM 1518 C C . GLY A 1 196 ? -12.328 5.887 1.323 1 90.31 196 GLY A C 1
ATOM 1519 O O . GLY A 1 196 ? -13.25 5.066 1.301 1 90.31 196 GLY A O 1
ATOM 1520 N N . GLN A 1 197 ? -12.203 6.805 0.459 1 86.81 197 GLN A N 1
ATOM 1521 C CA . GLN A 1 197 ? -13.18 6.988 -0.612 1 86.81 197 GLN A CA 1
ATOM 1522 C C . GLN A 1 197 ? -13.219 5.77 -1.532 1 86.81 197 GLN A C 1
ATOM 1524 O O . GLN A 1 197 ? -14.188 5.57 -2.266 1 86.81 197 GLN A O 1
ATOM 1529 N N . PHE A 1 198 ? -12.211 4.973 -1.447 1 88 198 PHE A N 1
ATOM 1530 C CA . PHE A 1 198 ? -12.141 3.789 -2.295 1 88 198 PHE A CA 1
ATOM 1531 C C . PHE A 1 198 ? -12.484 2.533 -1.502 1 88 198 PHE A C 1
ATOM 1533 O O . PHE A 1 198 ? -12.195 1.418 -1.941 1 88 198 PHE A O 1
ATOM 1540 N N . ASN A 1 199 ? -12.93 2.713 -0.308 1 91.69 199 ASN A N 1
ATOM 1541 C CA . ASN A 1 199 ? -13.336 1.622 0.572 1 91.69 199 ASN A CA 1
ATOM 1542 C C . ASN A 1 199 ? -12.156 0.727 0.936 1 91.69 199 ASN A C 1
ATOM 1544 O O . ASN A 1 199 ? -12.297 -0.496 0.995 1 91.69 199 ASN A O 1
ATOM 1548 N N . ILE A 1 200 ? -11.062 1.322 1.059 1 93.12 200 ILE A N 1
ATOM 1549 C CA . ILE A 1 200 ? -9.852 0.63 1.479 1 93.12 200 ILE A CA 1
ATOM 1550 C C . ILE A 1 200 ? -9.578 0.917 2.955 1 93.12 200 ILE A C 1
ATOM 1552 O O . ILE A 1 200 ? -9.68 2.062 3.4 1 93.12 200 ILE A O 1
ATOM 1556 N N . LYS A 1 201 ? -9.219 -0.102 3.736 1 93.5 201 LYS A N 1
ATOM 1557 C CA . LYS A 1 201 ? -9.07 0.054 5.18 1 93.5 201 LYS A CA 1
ATOM 1558 C C . LYS A 1 201 ? -7.629 0.413 5.547 1 93.5 201 LYS A C 1
ATOM 1560 O O . LYS A 1 201 ? -7.391 1.094 6.543 1 93.5 201 LYS A O 1
ATOM 1565 N N . GLN A 1 202 ? -6.734 -0.138 4.742 1 93.38 202 GLN A N 1
ATOM 1566 C CA . GLN A 1 202 ? -5.348 0.047 5.156 1 93.38 202 GLN A CA 1
ATOM 1567 C C . GLN A 1 202 ? -4.398 -0.04 3.965 1 93.38 202 GLN A C 1
ATOM 1569 O O . GLN A 1 202 ? -4.637 -0.81 3.031 1 93.38 202 GLN A O 1
ATOM 1574 N N . GLY A 1 203 ? -3.348 0.772 4.074 1 93.88 203 GLY A N 1
ATOM 1575 C CA . GLY A 1 203 ? -2.277 0.78 3.09 1 93.88 203 GLY A CA 1
ATOM 1576 C C . GLY A 1 203 ? -1.147 1.728 3.447 1 93.88 203 GLY A C 1
ATOM 1577 O O . GLY A 1 203 ? -1.256 2.5 4.398 1 93.88 203 GLY A O 1
ATOM 1578 N N . PHE A 1 204 ? -0.011 1.572 2.654 1 94.75 204 PHE A N 1
ATOM 1579 C CA . PHE A 1 204 ? 1.123 2.467 2.852 1 94.75 204 PHE A CA 1
ATOM 1580 C C . PHE A 1 204 ? 1.486 3.174 1.552 1 94.75 204 PHE A C 1
ATOM 1582 O O . PHE A 1 204 ? 1.707 2.525 0.526 1 94.75 204 PHE A O 1
ATOM 1589 N N . ALA A 1 205 ? 1.486 4.496 1.657 1 92.56 205 ALA A N 1
ATOM 1590 C CA . ALA A 1 205 ? 2 5.293 0.546 1 92.56 205 ALA A CA 1
ATOM 1591 C C . ALA A 1 205 ? 3.502 5.52 0.685 1 92.56 205 ALA A C 1
ATOM 1593 O O . ALA A 1 205 ? 4.008 5.699 1.795 1 92.56 205 ALA A O 1
ATOM 1594 N N . PRO A 1 206 ? 4.164 5.566 -0.396 1 92.06 206 PRO A N 1
ATOM 1595 C CA . PRO A 1 206 ? 5.609 5.785 -0.334 1 92.06 206 PRO A CA 1
ATOM 1596 C C . PRO A 1 206 ? 5.973 7.234 -0.014 1 92.06 206 PRO A C 1
ATOM 1598 O O . PRO A 1 206 ? 5.164 8.141 -0.229 1 92.06 206 PRO A O 1
ATOM 1601 N N . LEU A 1 207 ? 7.203 7.367 0.479 1 91.88 207 LEU A N 1
ATOM 1602 C CA . LEU A 1 207 ? 7.766 8.711 0.59 1 91.88 207 LEU A CA 1
ATOM 1603 C C . LEU A 1 207 ? 8.148 9.25 -0.782 1 91.88 207 LEU A C 1
ATOM 1605 O O . LEU A 1 207 ? 8.648 8.516 -1.632 1 91.88 207 LEU A O 1
ATOM 1609 N N . VAL A 1 208 ? 7.859 10.477 -0.98 1 83 208 VAL A N 1
ATOM 1610 C CA . VAL A 1 208 ? 8.211 11.141 -2.229 1 83 208 VAL A CA 1
ATOM 1611 C C . VAL A 1 208 ? 9.492 11.945 -2.035 1 83 208 VAL A C 1
ATOM 1613 O O . VAL A 1 208 ? 9.484 12.984 -1.365 1 83 208 VAL A O 1
ATOM 1616 N N . PRO A 1 209 ? 10.523 11.57 -2.725 1 79 209 PRO A N 1
ATOM 1617 C CA . PRO A 1 209 ? 11.828 12.164 -2.43 1 79 209 PRO A CA 1
ATOM 1618 C C . PRO A 1 209 ? 11.836 13.68 -2.633 1 79 209 PRO A C 1
ATOM 1620 O O . PRO A 1 209 ? 12.352 14.414 -1.782 1 79 209 PRO A O 1
ATOM 1623 N N . ALA A 1 210 ? 11.234 14.148 -3.631 1 77.69 210 ALA A N 1
ATOM 1624 C CA . ALA A 1 210 ? 11.305 15.57 -3.965 1 77.69 210 ALA A CA 1
ATOM 1625 C C . ALA A 1 210 ? 10.492 16.406 -2.984 1 77.69 210 ALA A C 1
ATOM 1627 O O . ALA A 1 210 ? 10.664 17.625 -2.908 1 77.69 210 ALA A O 1
ATOM 1628 N N . SER A 1 211 ? 9.68 15.789 -2.229 1 83.31 211 SER A N 1
ATOM 1629 C CA . SER A 1 211 ? 8.82 16.531 -1.309 1 83.31 211 SER A CA 1
ATOM 1630 C C . SER A 1 211 ? 9.539 16.812 0.006 1 83.31 211 SER A C 1
ATOM 1632 O O . SER A 1 211 ? 9.18 17.766 0.719 1 83.31 211 SER A O 1
ATOM 1634 N N . ARG A 1 212 ? 10.438 15.938 0.384 1 87.88 212 ARG A N 1
ATOM 1635 C CA . ARG A 1 212 ? 11.188 15.977 1.64 1 87.88 212 ARG A CA 1
ATOM 1636 C C . ARG A 1 212 ? 10.242 15.898 2.836 1 87.88 212 ARG A C 1
ATOM 1638 O O . ARG A 1 212 ? 10.594 16.328 3.938 1 87.88 212 ARG A O 1
ATOM 1645 N N . VAL A 1 213 ? 9.039 15.508 2.604 1 92.19 213 VAL A N 1
ATOM 1646 C CA . VAL A 1 213 ? 8.094 15.266 3.691 1 92.19 213 VAL A CA 1
ATOM 1647 C C . VAL A 1 213 ? 8.484 13.992 4.441 1 92.19 213 VAL A C 1
ATOM 1649 O O . VAL A 1 213 ? 8.609 12.93 3.84 1 92.19 213 VAL A O 1
ATOM 1652 N N . PRO A 1 214 ? 8.641 14.094 5.707 1 95.56 214 PRO A N 1
ATOM 1653 C CA . PRO A 1 214 ? 9.164 12.93 6.422 1 95.56 214 PRO A CA 1
ATOM 1654 C C . PRO A 1 214 ? 8.062 12.016 6.957 1 95.56 214 PRO A C 1
ATOM 1656 O O . PRO A 1 214 ? 8.352 10.945 7.492 1 95.56 214 PRO A O 1
ATOM 1659 N N . LEU A 1 215 ? 6.797 12.406 6.852 1 97.75 215 LEU A N 1
ATOM 1660 C CA . LEU A 1 215 ? 5.66 11.672 7.395 1 97.75 215 LEU A CA 1
ATOM 1661 C C . LEU A 1 215 ? 4.48 11.703 6.434 1 97.75 215 LEU A C 1
ATOM 1663 O O . LEU A 1 215 ? 4 12.781 6.066 1 97.75 215 LEU A O 1
ATOM 1667 N N . VAL A 1 216 ? 4.082 10.539 6.047 1 97.06 216 VAL A N 1
ATOM 1668 C CA . VAL A 1 216 ? 2.875 10.391 5.238 1 97.06 216 VAL A CA 1
ATOM 1669 C C . VAL A 1 216 ? 1.832 9.586 6.004 1 97.06 216 VAL A C 1
ATOM 1671 O O . VAL A 1 216 ? 2.092 8.445 6.406 1 97.06 216 VAL A O 1
ATOM 1674 N N . ALA A 1 217 ? 0.719 10.219 6.23 1 97.88 217 ALA A N 1
ATOM 1675 C CA . ALA A 1 217 ? -0.409 9.547 6.875 1 97.88 217 ALA A CA 1
ATOM 1676 C C . ALA A 1 217 ? -1.461 9.133 5.852 1 97.88 217 ALA A C 1
ATOM 1678 O O . ALA A 1 217 ? -1.816 9.914 4.965 1 97.88 217 ALA A O 1
ATOM 1679 N N . LEU A 1 218 ? -1.908 7.93 6.012 1 96.81 218 LEU A N 1
ATOM 1680 C CA . LEU A 1 218 ? -2.916 7.375 5.113 1 96.81 218 LEU A CA 1
ATOM 1681 C C . LEU A 1 218 ? -4.082 6.789 5.902 1 96.81 218 LEU A C 1
ATOM 1683 O O . LEU A 1 218 ? -4.062 5.613 6.27 1 96.81 218 LEU A O 1
ATOM 1687 N N . PRO A 1 219 ? -5.113 7.637 6.152 1 97.38 219 PRO A N 1
ATOM 1688 C CA . PRO A 1 219 ? -6.32 7.109 6.785 1 97.38 219 PRO A CA 1
ATOM 1689 C C . PRO A 1 219 ? -7.164 6.266 5.836 1 97.38 219 PRO A C 1
ATOM 1691 O O . 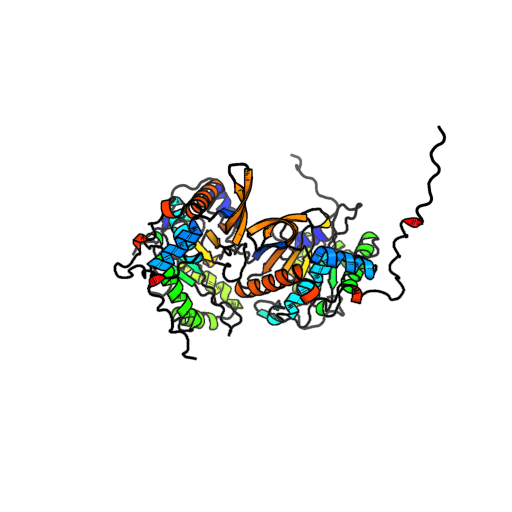PRO A 1 219 ? -7.277 6.586 4.652 1 97.38 219 PRO A O 1
ATOM 1694 N N . GLY A 1 220 ? -7.715 5.18 6.383 1 96.19 220 GLY A N 1
ATOM 1695 C CA . GLY A 1 220 ? -8.617 4.32 5.629 1 96.19 220 GLY A CA 1
ATOM 1696 C C . GLY A 1 220 ? -10.078 4.707 5.785 1 96.19 220 GLY A C 1
ATOM 1697 O O . GLY A 1 220 ? -10.383 5.836 6.176 1 96.19 220 GLY A O 1
ATOM 1698 N N . VAL A 1 221 ? -10.938 3.762 5.375 1 96 221 VAL A N 1
ATOM 1699 C CA . VAL A 1 221 ? -12.375 3.967 5.449 1 96 221 VAL A CA 1
ATOM 1700 C C . VAL A 1 221 ? -12.867 3.691 6.871 1 96 221 VAL A C 1
ATOM 1702 O O . VAL A 1 221 ? -12.383 2.768 7.531 1 96 221 VAL A O 1
ATOM 1705 N N . LEU A 1 222 ? -13.82 4.555 7.297 1 97.12 222 LEU A N 1
ATOM 1706 C CA . LEU A 1 222 ? -14.523 4.23 8.531 1 97.12 222 LEU A CA 1
ATOM 1707 C C . LEU A 1 222 ? -15.266 2.908 8.406 1 97.12 222 LEU A C 1
ATOM 1709 O O . LEU A 1 222 ? -15.93 2.658 7.391 1 97.12 222 LEU A O 1
ATOM 1713 N N . HIS A 1 223 ? -15.094 2.049 9.43 1 96.06 223 HIS A N 1
ATOM 1714 C CA . HIS A 1 223 ? -15.711 0.729 9.383 1 96.06 223 HIS A CA 1
ATOM 1715 C C . HIS A 1 223 ? -16 0.205 10.789 1 96.06 223 HIS A C 1
ATOM 1717 O O . HIS A 1 223 ? -15.562 0.789 11.773 1 96.06 223 HIS A O 1
ATOM 1723 N N . LYS A 1 224 ? -16.828 -0.83 10.82 1 96.81 224 LYS A N 1
ATOM 1724 C CA . LYS A 1 224 ? -17.047 -1.513 12.094 1 96.81 224 LYS A CA 1
ATOM 1725 C C . LYS A 1 224 ? -16.016 -2.602 12.32 1 96.81 224 LYS A C 1
ATOM 1727 O O . LYS A 1 224 ? -15.648 -3.328 11.391 1 96.81 224 LYS A O 1
ATOM 1732 N N . ALA A 1 225 ? -15.523 -2.691 13.562 1 96.38 225 ALA A N 1
ATOM 1733 C CA . ALA A 1 225 ? -14.555 -3.723 13.93 1 96.38 225 ALA A CA 1
ATOM 1734 C C . ALA A 1 225 ? -14.781 -4.203 15.359 1 96.38 225 ALA A C 1
ATOM 1736 O O . ALA A 1 225 ? -15.344 -3.479 16.188 1 96.38 225 ALA A O 1
ATOM 1737 N N . PRO A 1 226 ? -14.367 -5.441 15.57 1 96 226 PRO A N 1
ATOM 1738 C CA . PRO A 1 226 ? -14.445 -5.922 16.953 1 96 226 PRO A CA 1
ATOM 1739 C C . PRO A 1 226 ? -13.344 -5.352 17.844 1 96 226 PRO A C 1
ATOM 1741 O O . PRO A 1 226 ? -12.188 -5.289 17.422 1 96 226 PRO A O 1
ATOM 1744 N N . PHE A 1 227 ? -13.742 -4.918 19 1 96.19 227 PHE A N 1
ATOM 1745 C CA . PHE A 1 227 ? -12.797 -4.473 20.016 1 96.19 227 PHE A CA 1
ATOM 1746 C C . PHE A 1 227 ? -13.055 -5.191 21.344 1 96.19 227 PHE A C 1
ATOM 1748 O O . PHE A 1 227 ? -14.188 -5.559 21.641 1 96.19 227 PHE A O 1
ATOM 1755 N N . VAL A 1 228 ? -12 -5.398 22.062 1 94.19 228 VAL A N 1
ATOM 1756 C CA . VAL A 1 228 ? -12.141 -5.945 23.406 1 94.19 228 VAL A CA 1
ATOM 1757 C C . VAL A 1 228 ? -12.312 -4.809 24.406 1 94.19 228 VAL A C 1
ATOM 1759 O O . VAL A 1 228 ? -11.469 -3.918 24.5 1 94.19 228 VAL A O 1
ATOM 1762 N N . THR A 1 229 ? -13.336 -4.898 25.109 1 92.06 229 THR A N 1
ATOM 1763 C CA . THR A 1 229 ? -13.625 -3.867 26.094 1 92.06 229 THR A CA 1
ATOM 1764 C C . THR A 1 229 ? -12.781 -4.07 27.344 1 92.06 229 THR A C 1
ATOM 1766 O O . THR A 1 229 ? -12.078 -5.078 27.484 1 92.06 229 THR A O 1
ATOM 1769 N N . GLU A 1 230 ? -12.859 -3.045 28.156 1 89.38 230 GLU A N 1
ATOM 1770 C CA . GLU A 1 230 ? -12.117 -3.111 29.406 1 89.38 230 GLU A CA 1
ATOM 1771 C C . GLU A 1 230 ? -12.578 -4.297 30.266 1 89.38 230 GLU A C 1
ATOM 1773 O O . GLU A 1 230 ? -11.789 -4.859 31.031 1 89.38 230 GLU A O 1
ATOM 1778 N N . ASN A 1 231 ? -13.758 -4.691 30.125 1 92.25 231 ASN A N 1
ATOM 1779 C CA . ASN A 1 231 ? -14.305 -5.789 30.922 1 92.25 231 ASN A CA 1
ATOM 1780 C C . ASN A 1 231 ? -14.039 -7.141 30.266 1 92.25 231 ASN A C 1
ATOM 1782 O O . ASN A 1 231 ? -14.516 -8.172 30.75 1 92.25 231 ASN A O 1
ATOM 1786 N N . GLY A 1 232 ? -13.469 -7.117 29.109 1 91.88 232 GLY A N 1
ATOM 1787 C CA . GLY A 1 232 ? -13.078 -8.359 28.453 1 91.88 232 GLY A CA 1
ATOM 1788 C C . GLY A 1 232 ? -14.086 -8.82 27.406 1 91.88 232 GLY A C 1
ATOM 1789 O O . GLY A 1 232 ? -13.922 -9.883 26.812 1 91.88 232 GLY A O 1
ATOM 1790 N N . ASP A 1 233 ? -15.078 -8.023 27.25 1 92.5 233 ASP A N 1
ATOM 1791 C CA . ASP A 1 233 ? -16.078 -8.375 26.25 1 92.5 233 ASP A CA 1
ATOM 1792 C C . ASP A 1 233 ? -15.656 -7.906 24.859 1 92.5 233 ASP A C 1
ATOM 1794 O O . ASP A 1 233 ? -14.836 -6.996 24.719 1 92.5 233 ASP A O 1
ATOM 1798 N N . VAL A 1 234 ? -16.172 -8.664 23.891 1 94.25 234 VAL A N 1
ATOM 1799 C CA . VAL A 1 234 ? -15.93 -8.25 22.516 1 94.25 234 VAL A CA 1
ATOM 1800 C C . VAL A 1 234 ? -17.156 -7.523 21.953 1 94.25 234 VAL A C 1
ATOM 1802 O O . VAL A 1 234 ? -18.281 -8.039 22.016 1 94.25 234 VAL A O 1
ATOM 1805 N N . GLU A 1 235 ? -16.922 -6.289 21.469 1 94.56 235 GLU A N 1
ATOM 1806 C CA . GLU A 1 235 ? -18 -5.477 20.938 1 94.56 235 GLU A CA 1
ATOM 1807 C C . GLU A 1 235 ? -17.641 -4.895 19.578 1 94.56 235 GLU A C 1
ATOM 1809 O O . GLU A 1 235 ? -16.469 -4.633 19.297 1 94.56 235 GLU A O 1
ATOM 1814 N N . ALA A 1 236 ? -18.719 -4.777 18.75 1 97.06 236 ALA A N 1
ATOM 1815 C CA . ALA A 1 236 ? -18.562 -4.051 17.5 1 97.06 236 ALA A CA 1
ATOM 1816 C C . ALA A 1 236 ? -18.531 -2.543 17.734 1 97.06 236 ALA A C 1
ATOM 1818 O O . ALA A 1 236 ? -19.406 -1.991 18.391 1 97.06 236 ALA A O 1
ATOM 1819 N N . ARG A 1 237 ? -17.484 -1.91 17.203 1 97 237 ARG A N 1
ATOM 1820 C CA . ARG A 1 237 ? -17.359 -0.462 17.344 1 97 237 ARG A CA 1
ATOM 1821 C C . ARG A 1 237 ? -16.906 0.174 16.031 1 97 237 ARG A C 1
ATOM 1823 O O . ARG A 1 237 ? -16.422 -0.516 15.133 1 97 237 ARG A O 1
ATOM 1830 N N . ASP A 1 238 ? -17.172 1.531 15.984 1 97.75 238 ASP A N 1
ATOM 1831 C CA . ASP A 1 238 ? -16.594 2.289 14.875 1 97.75 238 ASP A CA 1
ATOM 1832 C C . ASP A 1 238 ? -15.07 2.322 14.961 1 97.75 238 ASP A C 1
ATOM 1834 O O . ASP A 1 238 ? -14.516 2.531 16.047 1 97.75 238 ASP A O 1
ATOM 1838 N N . ALA A 1 239 ? -14.484 2.033 13.82 1 98.25 239 ALA A N 1
ATOM 1839 C CA . ALA A 1 239 ? -13.031 1.922 13.797 1 98.25 239 ALA A CA 1
ATOM 1840 C C . ALA A 1 239 ? -12.438 2.703 12.625 1 98.25 239 ALA A C 1
ATOM 1842 O O . ALA A 1 239 ? -13.086 2.859 11.586 1 98.25 239 ALA A O 1
ATOM 1843 N N . LEU A 1 240 ? -11.273 3.195 12.789 1 98.5 240 LEU A N 1
ATOM 1844 C CA . LEU A 1 240 ? -10.461 3.82 11.75 1 98.5 240 LEU A CA 1
ATOM 1845 C C . LEU A 1 240 ? -9.016 3.34 11.828 1 98.5 240 LEU A C 1
ATOM 1847 O O . LEU A 1 240 ? -8.414 3.35 12.906 1 98.5 240 LEU A O 1
ATOM 1851 N N . THR A 1 241 ? -8.523 2.844 10.734 1 98 241 THR A N 1
ATOM 1852 C CA . THR A 1 241 ? -7.109 2.5 10.641 1 98 241 THR A CA 1
ATOM 1853 C C . THR A 1 241 ? -6.316 3.639 10.008 1 98 241 THR A C 1
ATOM 1855 O O . THR A 1 241 ? -6.672 4.125 8.93 1 98 241 THR A O 1
ATOM 1858 N N . VAL A 1 242 ? -5.316 4.078 10.656 1 97.88 242 VAL A N 1
ATOM 1859 C CA . VAL A 1 242 ? -4.402 5.066 10.094 1 97.88 242 VAL A CA 1
ATOM 1860 C C . VAL A 1 242 ? -3.023 4.438 9.891 1 97.88 242 VAL A C 1
ATOM 1862 O O . VAL A 1 242 ? -2.404 3.969 10.852 1 97.88 242 VAL A O 1
ATOM 1865 N N . SER A 1 243 ? -2.59 4.418 8.656 1 97.88 243 SER A N 1
ATOM 1866 C CA . SER A 1 243 ? -1.257 3.955 8.289 1 97.88 243 SER A CA 1
ATOM 1867 C C . SER A 1 243 ? -0.299 5.125 8.094 1 97.88 243 SER A C 1
ATOM 1869 O O . SER A 1 243 ? -0.677 6.16 7.543 1 97.88 243 SER A O 1
ATOM 1871 N N . CYS A 1 244 ? 0.912 4.91 8.547 1 97.88 244 CYS A N 1
ATOM 1872 C CA . CYS A 1 244 ? 1.907 5.969 8.406 1 97.88 244 CYS A CA 1
ATOM 1873 C C . CYS A 1 244 ? 3.201 5.426 7.812 1 97.88 244 CYS A C 1
ATOM 1875 O O . CYS A 1 244 ? 3.611 4.309 8.133 1 97.88 244 CYS A O 1
ATOM 1877 N N . THR A 1 245 ? 3.807 6.203 6.984 1 97.19 245 THR A N 1
ATOM 1878 C CA . THR A 1 245 ? 5.145 6.004 6.441 1 97.19 245 THR A CA 1
ATOM 1879 C C . THR A 1 245 ? 6.102 7.082 6.945 1 97.19 245 THR A C 1
ATOM 1881 O O . THR A 1 245 ? 5.809 8.273 6.844 1 97.19 245 THR A O 1
ATOM 1884 N N . PHE A 1 246 ? 7.27 6.656 7.52 1 96.19 246 PHE A N 1
ATOM 1885 C CA . PHE A 1 246 ? 8.203 7.582 8.148 1 96.19 246 PHE A CA 1
ATOM 1886 C C . PHE A 1 246 ? 9.562 7.531 7.473 1 96.19 246 PHE A C 1
ATOM 1888 O O . PHE A 1 246 ? 10.008 6.465 7.051 1 96.19 246 PHE A O 1
ATOM 1895 N N . ASP A 1 247 ? 10.234 8.656 7.461 1 93.5 247 ASP A N 1
ATOM 1896 C CA . ASP A 1 247 ? 11.648 8.719 7.105 1 93.5 247 ASP A CA 1
ATOM 1897 C C . ASP A 1 247 ? 12.531 8.469 8.32 1 93.5 247 ASP A C 1
ATOM 1899 O O . ASP A 1 247 ? 12.672 9.336 9.188 1 93.5 247 ASP A O 1
ATOM 1903 N N . HIS A 1 248 ? 13.148 7.379 8.312 1 90.75 248 HIS A N 1
ATOM 1904 C CA . HIS A 1 248 ? 13.914 6.949 9.477 1 90.75 248 HIS A CA 1
ATOM 1905 C C . HIS A 1 248 ? 15.211 7.742 9.609 1 90.75 248 HIS A C 1
ATOM 1907 O O . HIS A 1 248 ? 15.898 7.648 10.625 1 90.75 248 HIS A O 1
ATOM 1913 N N . ARG A 1 249 ? 15.586 8.523 8.695 1 86.75 249 ARG A N 1
ATOM 1914 C CA . ARG A 1 249 ? 16.75 9.391 8.82 1 86.75 249 ARG A CA 1
ATOM 1915 C C . ARG A 1 249 ? 16.469 10.539 9.789 1 86.75 249 ARG A C 1
ATOM 1917 O O . ARG A 1 249 ? 17.406 11.094 10.383 1 86.75 249 ARG A O 1
ATOM 1924 N N . VAL A 1 250 ? 15.18 10.812 9.906 1 89.12 250 VAL A N 1
ATOM 1925 C CA . VAL A 1 250 ? 14.906 11.969 10.75 1 89.12 250 VAL A CA 1
ATOM 1926 C C . VAL A 1 250 ? 14.133 11.531 11.992 1 89.12 250 VAL A C 1
ATOM 1928 O O . VAL A 1 250 ? 14.109 12.25 13 1 89.12 250 VAL A O 1
ATOM 1931 N N . TYR A 1 251 ? 13.391 10.43 11.93 1 91.81 251 TYR A N 1
ATOM 1932 C CA . TYR A 1 251 ? 12.656 9.938 13.086 1 91.81 251 TYR A CA 1
ATOM 1933 C C . TYR A 1 251 ? 13.203 8.602 13.555 1 91.81 251 TYR A C 1
ATOM 1935 O O . TYR A 1 251 ? 13.406 7.688 12.75 1 91.81 251 TYR A O 1
ATOM 1943 N N . ASP A 1 252 ? 13.391 8.461 14.883 1 87.06 252 ASP A N 1
ATOM 1944 C CA . ASP A 1 252 ? 13.68 7.152 15.461 1 87.06 252 ASP A CA 1
ATOM 1945 C C . ASP A 1 252 ? 12.461 6.594 16.188 1 87.06 252 ASP A C 1
ATOM 1947 O O . ASP A 1 252 ? 11.383 7.188 16.156 1 87.06 252 ASP A O 1
ATOM 1951 N N . GLY A 1 253 ? 12.656 5.426 16.828 1 89.44 253 GLY A N 1
ATOM 1952 C CA . GLY A 1 253 ? 11.555 4.746 17.5 1 89.44 253 GLY A CA 1
ATOM 1953 C C . GLY A 1 253 ? 10.938 5.566 18.609 1 89.44 253 GLY A C 1
ATOM 1954 O O . GLY A 1 253 ? 9.719 5.543 18.797 1 89.44 253 GLY A O 1
ATOM 1955 N N . TYR A 1 254 ? 11.703 6.191 19.25 1 90.38 254 TYR A N 1
ATOM 1956 C CA . TYR A 1 254 ? 11.211 7.027 20.344 1 90.38 254 TYR A CA 1
ATOM 1957 C C . TYR A 1 254 ? 10.336 8.156 19.812 1 90.38 254 TYR A C 1
ATOM 1959 O O . TYR A 1 254 ? 9.234 8.391 20.312 1 90.38 254 TYR A O 1
ATOM 1967 N N . GLN A 1 255 ? 10.766 8.898 18.844 1 93.06 255 GLN A N 1
ATOM 1968 C CA . GLN A 1 255 ? 10.016 9.992 18.234 1 93.06 255 GLN A CA 1
ATOM 1969 C C . GLN A 1 255 ? 8.734 9.492 17.578 1 93.06 255 GLN A C 1
ATOM 1971 O O . GLN A 1 255 ? 7.68 10.117 17.719 1 93.06 255 GLN A O 1
ATOM 1976 N N . ILE A 1 256 ? 8.836 8.344 16.938 1 95.5 256 ILE A N 1
ATOM 1977 C CA . ILE A 1 256 ? 7.652 7.758 16.312 1 95.5 256 ILE A CA 1
ATOM 1978 C C . ILE A 1 256 ? 6.637 7.379 17.391 1 95.5 256 ILE A C 1
ATOM 1980 O O . ILE A 1 256 ? 5.43 7.574 17.219 1 95.5 256 ILE A O 1
ATOM 1984 N N . GLY A 1 257 ? 7.133 6.848 18.484 1 96 257 GLY A N 1
ATOM 1985 C CA . GLY A 1 257 ? 6.246 6.551 19.594 1 96 257 GLY A CA 1
ATOM 1986 C C . GLY A 1 257 ? 5.457 7.758 20.062 1 96 257 GLY A C 1
ATOM 1987 O O . GLY A 1 257 ? 4.258 7.66 20.328 1 96 257 GLY A O 1
ATOM 1988 N N . ARG A 1 258 ? 6.059 8.859 20.078 1 96.06 258 ARG A N 1
ATOM 1989 C CA . ARG A 1 258 ? 5.402 10.102 20.469 1 96.06 258 ARG A CA 1
ATOM 1990 C C . ARG A 1 258 ? 4.336 10.508 19.469 1 96.06 258 ARG A C 1
ATOM 1992 O O . ARG A 1 258 ? 3.23 10.898 19.844 1 96.06 258 ARG A O 1
ATOM 1999 N N . ILE A 1 259 ? 4.688 10.445 18.266 1 97.88 259 ILE A N 1
ATOM 2000 C CA . ILE A 1 259 ? 3.754 10.789 17.203 1 97.88 259 ILE A CA 1
ATOM 2001 C C . ILE A 1 259 ? 2.516 9.898 17.281 1 97.88 259 ILE A C 1
ATOM 2003 O O . ILE A 1 259 ? 1.386 10.391 17.25 1 97.88 259 ILE A O 1
ATOM 2007 N N . VAL A 1 260 ? 2.707 8.633 17.469 1 97.62 260 VAL A N 1
ATOM 2008 C CA . VAL A 1 260 ? 1.627 7.652 17.469 1 97.62 260 VAL A CA 1
ATOM 2009 C C . VAL A 1 260 ? 0.735 7.875 18.703 1 97.62 260 VAL A C 1
ATOM 2011 O O . VAL A 1 260 ? -0.487 7.73 18.609 1 97.62 260 VAL A O 1
ATOM 2014 N N . ASP A 1 261 ? 1.321 8.242 19.75 1 97.38 261 ASP A N 1
ATOM 2015 C CA . ASP A 1 261 ? 0.55 8.523 20.953 1 97.38 261 ASP A CA 1
ATOM 2016 C C . ASP A 1 261 ? -0.43 9.672 20.719 1 97.38 261 ASP A C 1
ATOM 2018 O O . ASP A 1 261 ? -1.597 9.586 21.109 1 97.38 261 ASP A O 1
ATOM 2022 N N . VAL A 1 262 ? 0.028 10.711 20.125 1 98.19 262 VAL A N 1
ATOM 2023 C CA . VAL A 1 262 ? -0.832 11.852 19.844 1 98.19 262 VAL A CA 1
ATOM 2024 C C . VAL A 1 262 ? -1.932 11.438 18.859 1 98.19 262 VAL A C 1
ATOM 2026 O O . VAL A 1 262 ? -3.105 11.758 19.062 1 98.19 262 VAL A O 1
ATOM 2029 N N . ILE A 1 263 ? -1.552 10.711 17.844 1 98.56 263 ILE A N 1
ATOM 2030 C CA . ILE A 1 263 ? -2.52 10.273 16.844 1 98.56 263 ILE A CA 1
ATOM 2031 C C . ILE A 1 263 ? -3.625 9.461 17.516 1 98.56 263 ILE A C 1
ATOM 2033 O O . ILE A 1 263 ? -4.812 9.734 17.328 1 98.56 263 ILE A O 1
ATOM 2037 N N . ARG A 1 264 ? -3.234 8.578 18.312 1 98.19 264 ARG A N 1
ATOM 2038 C CA . ARG A 1 264 ? -4.184 7.711 19 1 98.19 264 ARG A CA 1
ATOM 2039 C C . ARG A 1 264 ? -5.125 8.531 19.891 1 98.19 264 ARG A C 1
ATOM 2041 O O . ARG A 1 264 ? -6.344 8.375 19.812 1 98.19 264 ARG A O 1
ATOM 2048 N N . ASP A 1 265 ? -4.586 9.375 20.625 1 98.44 265 ASP A N 1
ATOM 2049 C CA . ASP A 1 265 ? -5.371 10.148 21.578 1 98.44 265 ASP A CA 1
ATOM 2050 C C . ASP A 1 265 ? -6.348 11.078 20.859 1 98.44 265 ASP A C 1
ATOM 2052 O O . ASP A 1 265 ? -7.512 11.188 21.266 1 98.44 265 ASP A O 1
ATOM 2056 N N . VAL A 1 266 ? -5.898 11.742 19.875 1 98.62 266 VAL A N 1
ATOM 2057 C CA . VAL A 1 266 ? -6.73 12.688 19.125 1 98.62 266 VAL A CA 1
ATOM 2058 C C . VAL A 1 266 ? -7.871 11.938 18.453 1 98.62 266 VAL A C 1
ATOM 2060 O O . VAL A 1 266 ? -8.992 12.453 18.359 1 98.62 266 VAL A O 1
ATOM 2063 N N . LEU A 1 267 ? -7.637 10.742 17.984 1 98.75 267 LEU A N 1
ATOM 2064 C CA . LEU A 1 267 ? -8.664 9.945 17.328 1 98.75 267 LEU A CA 1
ATOM 2065 C C . LEU A 1 267 ? -9.688 9.43 18.328 1 98.75 267 LEU A C 1
ATOM 2067 O O . LEU A 1 267 ? -10.891 9.406 18.047 1 98.75 267 LEU A O 1
ATOM 2071 N N . MET A 1 268 ? -9.227 9.07 19.438 1 98.12 268 MET A N 1
ATOM 2072 C CA . MET A 1 268 ? -10.109 8.477 20.438 1 98.12 268 MET A CA 1
ATOM 2073 C C . MET A 1 268 ? -10.922 9.555 21.156 1 98.12 268 MET A C 1
ATOM 2075 O O . MET A 1 268 ? -12.078 9.32 21.516 1 98.12 268 MET A O 1
ATOM 2079 N N . TYR A 1 269 ? -10.266 10.734 21.312 1 98.19 269 TYR A N 1
ATOM 2080 C CA . TYR A 1 269 ? -10.875 11.781 22.125 1 98.19 269 TYR A CA 1
ATOM 2081 C C . TYR A 1 269 ? -10.789 13.133 21.422 1 98.19 269 TYR A C 1
ATOM 2083 O O . TYR A 1 269 ? -10.086 14.039 21.875 1 98.19 269 TYR A O 1
ATOM 2091 N N . PRO A 1 270 ? -11.617 13.367 20.469 1 98.38 270 PRO A N 1
ATOM 2092 C CA . PRO A 1 270 ? -11.531 14.602 19.688 1 98.38 270 PRO A CA 1
ATOM 2093 C C . PRO A 1 270 ? -11.727 15.852 20.547 1 98.38 270 PRO A C 1
ATOM 2095 O O . PRO A 1 270 ? -11.031 16.844 20.344 1 98.38 270 PRO A O 1
ATOM 2098 N N . THR A 1 271 ? -12.523 15.867 21.578 1 97.94 271 THR A N 1
ATOM 2099 C CA . THR A 1 271 ? -12.898 17.062 22.312 1 97.94 271 THR A CA 1
ATOM 2100 C C . THR A 1 271 ? -11.812 17.438 23.312 1 97.94 271 THR A C 1
ATOM 2102 O O . THR A 1 271 ? -11.859 18.516 23.938 1 97.94 271 THR A O 1
ATOM 2105 N N . ARG A 1 272 ? -10.906 16.578 23.516 1 97.69 272 ARG A N 1
ATOM 2106 C CA . ARG A 1 272 ? -9.734 16.953 24.312 1 97.69 272 ARG A CA 1
ATOM 2107 C C . ARG A 1 272 ? -8.844 17.922 23.547 1 97.69 272 ARG A C 1
ATOM 2109 O O . ARG A 1 272 ? -8.039 18.641 24.156 1 97.69 272 ARG A O 1
ATOM 2116 N N . TYR A 1 273 ? -8.984 17.984 22.25 1 97.75 273 TYR A N 1
ATOM 2117 C CA . TYR A 1 273 ? -8.039 18.75 21.438 1 97.75 273 TYR A CA 1
ATOM 2118 C C . TYR A 1 273 ? -8.766 19.828 20.641 1 97.75 273 TYR A C 1
ATOM 2120 O O . TYR A 1 273 ? -8.172 20.859 20.297 1 97.75 273 TYR A O 1
ATOM 2128 N N . TYR A 1 274 ? -10.008 19.5 20.344 1 98.12 274 TYR A N 1
ATOM 2129 C CA . TYR A 1 274 ? -10.758 20.422 19.484 1 98.12 274 TYR A CA 1
ATOM 2130 C C . TYR A 1 274 ? -12.055 20.859 20.156 1 98.12 274 TYR A C 1
ATOM 2132 O O . TYR A 1 274 ? -12.555 20.188 21.062 1 98.12 274 TYR A O 1
ATOM 2140 N N . PRO A 1 275 ? -12.664 22.031 19.703 1 97.5 275 PRO A N 1
ATOM 2141 C CA . PRO A 1 275 ? -13.891 22.531 20.328 1 97.5 275 PRO A CA 1
ATOM 2142 C C . PRO A 1 275 ? -15.078 21.594 20.141 1 97.5 275 PRO A C 1
ATOM 2144 O O . PRO A 1 275 ? -15.078 20.781 19.219 1 97.5 275 PRO A O 1
ATOM 2147 N N . GLU A 1 276 ? -15.977 21.844 21.031 1 97.25 276 GLU A N 1
ATOM 2148 C CA . GLU A 1 276 ? -17.25 21.141 20.859 1 97.25 276 GLU A CA 1
ATOM 2149 C C . GLU A 1 276 ? -17.984 21.625 19.609 1 97.25 276 GLU A C 1
ATOM 2151 O O . GLU A 1 276 ? -17.797 22.766 19.188 1 97.25 276 GLU A O 1
ATOM 2156 N N . PRO A 1 277 ? -18.781 20.719 19.078 1 96.38 277 PRO A N 1
ATOM 2157 C CA . PRO A 1 277 ? -19.453 21.062 17.828 1 96.38 277 PRO A CA 1
ATOM 2158 C C . PRO A 1 277 ? -20.203 22.391 17.906 1 96.38 277 PRO A C 1
ATOM 2160 O O . PRO A 1 277 ? -20.297 23.109 16.906 1 96.38 277 PRO A O 1
ATOM 2163 N N . GLU A 1 278 ? -20.688 22.781 18.984 1 93.44 278 GLU A N 1
ATOM 2164 C CA . GLU A 1 278 ? -21.484 24 19.172 1 93.44 278 GLU A CA 1
ATOM 2165 C C . GLU A 1 278 ? -20.688 25.234 18.797 1 93.44 278 GLU A C 1
ATOM 2167 O O . GLU A 1 278 ? -21.266 26.297 18.516 1 93.44 278 GLU A O 1
ATOM 2172 N N . HIS A 1 279 ? -19.469 25.047 18.828 1 94.88 279 HIS A N 1
ATOM 2173 C CA . HIS A 1 279 ? -18.578 26.125 18.453 1 94.88 279 HIS A CA 1
ATOM 2174 C C . HIS A 1 279 ? -18.891 26.656 17.062 1 94.88 279 HIS A C 1
ATOM 2176 O O . HIS A 1 279 ? -18.719 27.844 16.781 1 94.88 279 HIS A O 1
ATOM 2182 N N . TRP A 1 280 ? -19.344 25.797 16.203 1 95 280 TRP A N 1
ATOM 2183 C CA . TRP A 1 280 ? -19.562 26.156 14.805 1 95 280 TRP A CA 1
ATOM 2184 C C . TRP A 1 280 ? -21.047 26.375 14.539 1 95 280 TRP A C 1
ATOM 2186 O O . TRP A 1 280 ? -21.453 26.609 13.391 1 95 280 TRP A O 1
ATOM 2196 N N . ALA A 1 281 ? -21.891 26.328 15.547 1 90 281 ALA A N 1
ATOM 2197 C CA . ALA A 1 281 ? -23.328 26.484 15.375 1 90 281 ALA A CA 1
ATOM 2198 C C . ALA A 1 281 ? -23.688 27.922 15 1 90 281 ALA A C 1
ATOM 2200 O O . ALA A 1 281 ? -23.109 28.875 15.531 1 90 281 ALA A O 1
ATOM 2201 N N . THR A 1 282 ? -24.281 28.109 13.82 1 77.94 282 THR A N 1
ATOM 2202 C CA . THR A 1 282 ? -24.766 29.438 13.445 1 77.94 282 THR A CA 1
ATOM 2203 C C . THR A 1 282 ? -26.016 29.797 14.234 1 77.94 282 THR A C 1
ATOM 2205 O O . THR A 1 282 ? -26.875 28.938 14.484 1 77.94 282 THR A O 1
ATOM 2208 N N . PRO A 1 283 ? -26.125 30.875 14.93 1 64.19 283 PRO A N 1
ATOM 2209 C CA . PRO A 1 283 ? -27.312 31.281 15.695 1 64.19 283 PRO A CA 1
ATOM 2210 C C . PRO A 1 283 ? -28.625 30.953 14.969 1 64.19 283 PRO A C 1
ATOM 2212 O O . PRO A 1 283 ? -29.625 30.656 15.609 1 64.19 283 PRO A O 1
ATOM 2215 N N . ASP A 1 284 ? -28.859 31.156 13.695 1 53.31 284 ASP A N 1
ATOM 2216 C CA . ASP A 1 284 ? -30.172 31.062 13.062 1 53.31 284 ASP A CA 1
ATOM 2217 C C . ASP A 1 284 ? -30.562 29.609 12.828 1 53.31 284 ASP A C 1
ATOM 2219 O O . ASP A 1 284 ? -31.625 29.328 12.281 1 53.31 284 ASP A O 1
ATOM 2223 N N . THR A 1 285 ? -29.781 28.703 12.75 1 47.62 285 THR A N 1
ATOM 2224 C CA . THR A 1 285 ? -30.25 27.344 12.492 1 47.62 285 THR A CA 1
ATOM 2225 C C . THR A 1 285 ? -30.969 26.781 13.711 1 47.62 285 THR A C 1
ATOM 2227 O O . THR A 1 285 ? -30.344 26.375 14.688 1 47.62 285 THR A O 1
ATOM 2230 N N . GLU A 1 286 ? -32.031 27.375 14.188 1 44.16 286 GLU A N 1
ATOM 2231 C CA . GLU A 1 286 ? -33 26.812 15.125 1 44.16 286 GLU A CA 1
ATOM 2232 C C . GLU A 1 286 ? -33.219 25.328 14.875 1 44.16 286 GLU A C 1
ATOM 2234 O O . GLU A 1 286 ? -33.438 24.906 13.734 1 44.16 286 GLU A O 1
ATOM 2239 N N . PRO A 1 287 ? -32.781 24.531 15.719 1 44.62 287 PRO A N 1
ATOM 2240 C CA . PRO A 1 287 ? -33.125 23.141 15.438 1 44.62 287 PRO A CA 1
ATOM 2241 C C . PRO A 1 287 ? -34.531 22.969 14.859 1 44.62 287 PRO A C 1
ATOM 2243 O O . PRO A 1 287 ? -35.469 23.594 15.352 1 44.62 287 PRO A O 1
ATOM 2246 N N . ALA A 1 288 ? -34.781 22.719 13.641 1 39.59 288 ALA A N 1
ATOM 2247 C CA . ALA A 1 288 ? -36.125 22.422 13.156 1 39.59 288 ALA A CA 1
ATOM 2248 C C . ALA A 1 288 ? -36.938 21.641 14.195 1 39.59 288 ALA A C 1
ATOM 2250 O O . ALA A 1 288 ? -36.5 20.562 14.641 1 39.59 288 ALA A O 1
ATOM 2251 N N . GLN A 1 289 ? -37.594 22.297 14.984 1 40.06 289 GLN A N 1
ATOM 2252 C CA . GLN A 1 289 ? -38.531 21.656 15.867 1 40.06 289 GLN A CA 1
ATOM 2253 C C . GLN A 1 289 ? -39.344 20.578 15.125 1 40.06 289 GLN A C 1
ATOM 2255 O O . GLN A 1 289 ? -39.906 20.844 14.062 1 40.06 289 GLN A O 1
ATOM 2260 N N . SER A 1 290 ? -38.875 19.344 15.258 1 37.94 290 SER A N 1
ATOM 2261 C CA . SER A 1 290 ? -39.719 18.281 14.711 1 37.94 290 SER A CA 1
ATOM 2262 C C . SER A 1 290 ? -41.188 18.594 14.883 1 37.94 290 SER A C 1
ATOM 2264 O O . SER A 1 290 ? -41.625 19.031 15.945 1 37.94 290 SER A O 1
ATOM 2266 N N . PRO A 1 291 ? -41.969 18.766 13.805 1 34.97 291 PRO A N 1
ATOM 2267 C CA . PRO A 1 291 ? -43.406 18.984 14.016 1 34.97 291 PRO A CA 1
ATOM 2268 C C . PRO A 1 291 ? -44 18 15.008 1 34.97 291 PRO A C 1
ATOM 2270 O O . PRO A 1 291 ? -43.531 16.859 15.125 1 34.97 291 PRO A O 1
ATOM 2273 N N . ARG A 1 292 ? -44.688 18.516 16.031 1 38.56 292 ARG A N 1
ATOM 2274 C CA . ARG A 1 292 ? -45.375 17.672 17 1 38.56 292 ARG A CA 1
ATOM 2275 C C . ARG A 1 292 ? -46.375 16.75 16.297 1 38.56 292 ARG A C 1
ATOM 2277 O O . ARG A 1 292 ? -46.938 17.109 15.273 1 38.56 292 ARG A O 1
ATOM 2284 N N . PRO A 1 293 ? -46.312 15.375 16.578 1 39.84 293 PRO A N 1
ATOM 2285 C CA . PRO A 1 293 ? -47.281 14.438 15.992 1 39.84 293 PRO A CA 1
ATOM 2286 C C . PRO A 1 293 ? -48.688 15.008 15.906 1 39.84 293 PRO A C 1
ATOM 2288 O O . PRO A 1 293 ? -49.531 14.477 15.172 1 39.84 293 PRO A O 1
ATOM 2291 N N . GLU A 1 294 ? -49 15.93 16.828 1 39.72 294 GLU A N 1
ATOM 2292 C CA . GLU A 1 294 ? -50.406 16.281 16.938 1 39.72 294 GLU A CA 1
ATOM 2293 C C . GLU A 1 294 ? -50.906 17 15.672 1 39.72 294 GLU A C 1
ATOM 2295 O O . GLU A 1 294 ? -52.094 17.188 15.492 1 39.72 294 GLU A O 1
ATOM 2300 N N . ASP A 1 295 ? -49.969 17.75 15.117 1 36.22 295 ASP A N 1
ATOM 2301 C CA . ASP A 1 295 ? -50.562 18.578 14.07 1 36.22 295 ASP A CA 1
ATOM 2302 C C . ASP A 1 295 ? -50.781 17.781 12.789 1 36.22 295 ASP A C 1
ATOM 2304 O O . ASP A 1 295 ? -50.688 18.312 11.688 1 36.22 295 ASP A O 1
ATOM 2308 N N . ARG A 1 296 ? -50.469 16.422 12.836 1 36.03 296 ARG A N 1
ATOM 2309 C CA . ARG A 1 296 ? -50.938 15.562 11.742 1 36.03 296 ARG A CA 1
ATOM 2310 C C . ARG A 1 296 ? -52.438 15.688 11.539 1 36.03 296 ARG A C 1
ATOM 2312 O O . ARG A 1 296 ? -53.219 15.258 12.391 1 36.03 296 ARG A O 1
ATOM 2319 N N . GLU A 1 297 ? -52.969 16.719 10.922 1 32.16 297 GLU A N 1
ATOM 2320 C CA . GLU A 1 297 ? -54.375 16.891 10.547 1 32.16 297 GLU A CA 1
ATOM 2321 C C . GLU A 1 297 ? -54.969 15.609 9.961 1 32.16 297 GLU A C 1
ATOM 2323 O O . GLU A 1 297 ? -54.375 15 9.07 1 32.16 297 GLU A O 1
ATOM 2328 N N . ALA A 1 298 ? -55.844 14.914 10.742 1 35.22 298 ALA A N 1
ATOM 2329 C CA . ALA A 1 298 ? -56.719 13.812 10.344 1 35.22 298 ALA A CA 1
ATOM 2330 C C . ALA A 1 298 ? -57.344 14.094 8.992 1 35.22 298 ALA A C 1
ATOM 2332 O O . ALA A 1 298 ? -58.031 15.109 8.82 1 35.22 298 ALA A O 1
ATOM 2333 N N . LYS A 1 299 ? -56.625 13.656 7.902 1 37.09 299 LYS A N 1
ATOM 2334 C CA . LYS A 1 299 ? -57.281 13.719 6.594 1 37.09 299 LYS A CA 1
ATOM 2335 C C . LYS A 1 299 ? -58.719 13.25 6.68 1 37.09 299 LYS A C 1
ATOM 2337 O O . LYS A 1 299 ? -59 12.18 7.215 1 37.09 299 LYS A O 1
ATOM 2342 N N . PRO A 1 300 ? -59.625 14.07 6.465 1 35.97 300 PRO A N 1
ATOM 2343 C CA . PRO A 1 300 ? -61.062 13.734 6.543 1 35.97 300 PRO A CA 1
ATOM 2344 C C . PRO A 1 300 ? -61.406 12.477 5.766 1 35.97 300 PRO A C 1
ATOM 2346 O O . PRO A 1 300 ? -60.781 12.156 4.766 1 35.97 300 PRO A O 1
ATOM 2349 N N . ALA A 1 301 ? -61.906 11.438 6.418 1 35.03 301 ALA A N 1
ATOM 2350 C CA . ALA A 1 301 ? -62.438 10.18 5.879 1 35.03 301 ALA A CA 1
ATOM 2351 C C . ALA A 1 301 ? -63.281 10.422 4.625 1 35.03 301 ALA A C 1
ATOM 2353 O O . ALA A 1 301 ? -64 11.391 4.559 1 35.03 301 ALA A O 1
ATOM 2354 N N . PRO A 1 302 ? -62.562 9.977 3.453 1 33.5 302 PRO A N 1
ATOM 2355 C CA . PRO A 1 302 ? -63.406 10.141 2.252 1 33.5 302 PRO A CA 1
ATOM 2356 C C . PRO A 1 302 ? -64.875 9.914 2.521 1 33.5 302 PRO A C 1
ATOM 2358 O O . PRO A 1 302 ? -65.25 9.125 3.396 1 33.5 302 PRO A O 1
ATOM 2361 N N . ALA A 1 303 ? -65.75 10.875 2.236 1 34.19 303 ALA A N 1
ATOM 2362 C CA . ALA A 1 303 ? -67.25 10.766 2.289 1 34.19 303 ALA A CA 1
ATOM 2363 C C . ALA A 1 303 ? -67.688 9.484 1.617 1 34.19 303 ALA A C 1
ATOM 2365 O O . ALA A 1 303 ? -67.125 9.039 0.624 1 34.19 303 ALA A O 1
ATOM 2366 N N . GLU A 1 304 ? -68.625 8.625 2.152 1 29.25 304 GLU A N 1
ATOM 2367 C CA . GLU A 1 304 ? -69.375 7.574 1.463 1 29.25 304 GLU A CA 1
ATOM 2368 C C . GLU A 1 304 ? -69.938 8.07 0.129 1 29.25 304 GLU A C 1
ATOM 2370 O O . GLU A 1 304 ? -70.438 9.188 0.04 1 29.25 304 GLU A O 1
ATOM 2375 N N . MET B 1 1 ? 12.672 38.188 4.941 1 41 1 MET B N 1
ATOM 2376 C CA . MET B 1 1 ? 12.117 37.188 4.027 1 41 1 MET B CA 1
ATOM 2377 C C . MET B 1 1 ? 12.664 35.781 4.352 1 41 1 MET B C 1
ATOM 2379 O O . MET B 1 1 ? 13.719 35.406 3.85 1 41 1 MET B O 1
ATOM 2383 N N . GLY B 1 2 ? 12.797 35.344 5.492 1 53.88 2 GLY B N 1
ATOM 2384 C CA . GLY B 1 2 ? 13.68 34.469 6.234 1 53.88 2 GLY B CA 1
ATOM 2385 C C . GLY B 1 2 ? 13.438 33 5.938 1 53.88 2 GLY B C 1
ATOM 2386 O O . GLY B 1 2 ? 12.414 32.625 5.355 1 53.88 2 GLY B O 1
ATOM 2387 N N . LYS B 1 3 ? 14.492 32.188 5.988 1 66.5 3 LYS B N 1
ATOM 2388 C CA . LYS B 1 3 ? 14.492 30.75 5.766 1 66.5 3 LYS B CA 1
ATOM 2389 C C . LYS B 1 3 ? 13.336 30.078 6.5 1 66.5 3 LYS B C 1
ATOM 2391 O O . LYS B 1 3 ? 12.992 30.469 7.617 1 66.5 3 LYS B O 1
ATOM 2396 N N . ARG B 1 4 ? 12.57 29.297 5.734 1 78.81 4 ARG B N 1
ATOM 2397 C CA . ARG B 1 4 ? 11.406 28.609 6.277 1 78.81 4 ARG B CA 1
ATOM 2398 C C . ARG B 1 4 ? 11.82 27.547 7.293 1 78.81 4 ARG B C 1
ATOM 2400 O O . ARG B 1 4 ? 10.961 26.922 7.934 1 78.81 4 ARG B O 1
ATOM 2407 N N . TRP B 1 5 ? 13.195 27.359 7.469 1 79.19 5 TRP B N 1
ATOM 2408 C CA . TRP B 1 5 ? 13.695 26.406 8.445 1 79.19 5 TRP B CA 1
ATOM 2409 C C . TRP B 1 5 ? 15.023 26.875 9.039 1 79.19 5 TRP B C 1
ATOM 2411 O O . TRP B 1 5 ? 15.68 27.75 8.484 1 79.19 5 TRP B O 1
ATOM 2421 N N . GLU B 1 6 ? 15.297 26.375 10.227 1 81.25 6 GLU B N 1
ATOM 2422 C CA . GLU B 1 6 ? 16.531 26.656 10.945 1 81.25 6 GLU B CA 1
ATOM 2423 C C . GLU B 1 6 ? 17.234 25.375 11.367 1 81.25 6 GLU B C 1
ATOM 2425 O O . GLU B 1 6 ? 16.594 24.344 11.609 1 81.25 6 GLU B O 1
ATOM 2430 N N . PRO B 1 7 ? 18.578 25.375 11.32 1 78.06 7 PRO B N 1
ATOM 2431 C CA . PRO B 1 7 ? 19.312 24.156 11.664 1 78.06 7 PRO B CA 1
ATOM 2432 C C . PRO B 1 7 ? 19 23.641 13.062 1 78.06 7 PRO B C 1
ATOM 2434 O O . PRO B 1 7 ? 18.781 24.438 13.977 1 78.06 7 PRO B O 1
ATOM 2437 N N . LEU B 1 8 ? 18.812 22.312 13.086 1 76.12 8 LEU B N 1
ATOM 2438 C CA . LEU B 1 8 ? 18.672 21.672 14.391 1 76.12 8 LEU B CA 1
ATOM 2439 C C . LEU B 1 8 ? 20.031 21.547 15.078 1 76.12 8 LEU B C 1
ATOM 2441 O O . LEU B 1 8 ? 21.031 21.25 14.43 1 76.12 8 LEU B O 1
ATOM 2445 N N . GLU B 1 9 ? 20.312 22.094 16.203 1 67.69 9 GLU B N 1
ATOM 2446 C CA . GLU B 1 9 ? 21.609 22.203 16.859 1 67.69 9 GLU B CA 1
ATOM 2447 C C . GLU B 1 9 ? 22.156 20.844 17.266 1 67.69 9 GLU B C 1
ATOM 2449 O O . GLU B 1 9 ? 23.359 20.609 17.234 1 67.69 9 GLU B O 1
ATOM 2454 N N . LYS B 1 10 ? 21.391 19.844 17.781 1 67.94 10 LYS B N 1
ATOM 2455 C CA . LYS B 1 10 ? 21.984 18.625 18.328 1 67.94 10 LYS B CA 1
ATOM 2456 C C . LYS B 1 10 ? 21.438 17.391 17.625 1 67.94 10 LYS B C 1
ATOM 2458 O O . LYS B 1 10 ? 20.219 17.203 17.547 1 67.94 10 LYS B O 1
ATOM 2463 N N . TYR B 1 11 ? 22.5 16.766 16.828 1 71.06 11 TYR B N 1
ATOM 2464 C CA . TYR B 1 11 ? 22.156 15.469 16.266 1 71.06 11 TYR B CA 1
ATOM 2465 C C . TYR B 1 11 ? 22.422 14.352 17.25 1 71.06 11 TYR B C 1
ATOM 2467 O O . TYR B 1 11 ? 23.469 14.328 17.906 1 71.06 11 TYR B O 1
ATOM 2475 N N . SER B 1 12 ? 21.422 13.562 17.406 1 73.19 12 SER B N 1
ATOM 2476 C CA . SER B 1 12 ? 21.734 12.305 18.078 1 73.19 12 SER B CA 1
ATOM 2477 C C . SER B 1 12 ? 22.719 11.477 17.266 1 73.19 12 SER B C 1
ATOM 2479 O O . SER B 1 12 ? 22.906 11.711 16.062 1 73.19 12 SER B O 1
ATOM 2481 N N . SER B 1 13 ? 23.5 10.648 17.891 1 72.19 13 SER B N 1
ATOM 2482 C CA . SER B 1 13 ? 24.406 9.734 17.203 1 72.19 13 SER B CA 1
ATOM 2483 C C . SER B 1 13 ? 23.688 8.938 16.125 1 72.19 13 SER B C 1
ATOM 2485 O O . SER B 1 13 ? 24.219 8.727 15.039 1 72.19 13 SER B O 1
ATOM 2487 N N . TRP B 1 14 ? 22.516 8.609 16.391 1 74.06 14 TRP B N 1
ATOM 2488 C CA . TRP B 1 14 ? 21.75 7.816 15.438 1 74.06 14 TRP B CA 1
ATOM 2489 C C . TRP B 1 14 ? 21.438 8.625 14.188 1 74.06 14 TRP B C 1
ATOM 2491 O O . TRP B 1 14 ? 21.547 8.117 13.07 1 74.06 14 TRP B O 1
ATOM 2501 N N . ARG B 1 15 ? 21.109 9.836 14.422 1 74.81 15 ARG B N 1
ATOM 2502 C CA . ARG B 1 15 ? 20.797 10.68 13.273 1 74.81 15 ARG B CA 1
ATOM 2503 C C . ARG B 1 15 ? 22 10.852 12.359 1 74.81 15 ARG B C 1
ATOM 2505 O O . ARG B 1 15 ? 21.875 10.844 11.133 1 74.81 15 ARG B O 1
ATOM 2512 N N . LYS B 1 16 ? 23.125 10.914 12.961 1 75.25 16 LYS B N 1
ATOM 2513 C CA . LYS B 1 16 ? 24.344 11.062 12.18 1 75.25 16 LYS B CA 1
ATOM 2514 C C . LYS B 1 16 ? 24.609 9.82 11.336 1 75.25 16 LYS B C 1
ATOM 2516 O O . LYS B 1 16 ? 24.969 9.922 10.156 1 75.25 16 LYS B O 1
ATOM 2521 N N . ILE B 1 17 ? 24.438 8.711 11.945 1 73.75 17 ILE B N 1
ATOM 2522 C CA . ILE B 1 17 ? 24.688 7.441 11.266 1 73.75 17 ILE B CA 1
ATOM 2523 C C . ILE B 1 17 ? 23.656 7.25 10.148 1 73.75 17 ILE B C 1
ATOM 2525 O O . ILE B 1 17 ? 24 6.855 9.031 1 73.75 17 ILE B O 1
ATOM 2529 N N . SER B 1 18 ? 22.484 7.574 10.438 1 75.5 18 SER B N 1
ATOM 2530 C CA . SER B 1 18 ? 21.391 7.328 9.492 1 75.5 18 SER B CA 1
ATOM 2531 C C . SER B 1 18 ? 21.531 8.18 8.242 1 75.5 18 SER B C 1
ATOM 2533 O O . SER B 1 18 ? 21.391 7.68 7.125 1 75.5 18 SER B O 1
ATOM 2535 N N . VAL B 1 19 ? 21.906 9.398 8.453 1 76.06 19 VAL B N 1
ATOM 2536 C CA . VAL B 1 19 ? 22.047 10.328 7.344 1 76.06 19 VAL B CA 1
ATOM 2537 C C . VAL B 1 19 ? 23.219 9.906 6.461 1 76.06 19 VAL B C 1
ATOM 2539 O O . VAL B 1 19 ? 23.203 10.109 5.246 1 76.06 19 VAL B O 1
ATOM 2542 N N . GLY B 1 20 ? 24.172 9.305 7.137 1 74.81 20 GLY B N 1
ATOM 2543 C CA . GLY B 1 20 ? 25.344 8.859 6.391 1 74.81 20 GLY B CA 1
ATOM 2544 C C . GLY B 1 20 ? 25.109 7.551 5.652 1 74.81 20 GLY B C 1
ATOM 2545 O O . GLY B 1 20 ? 25.75 7.273 4.645 1 74.81 20 GLY B O 1
ATOM 2546 N N . MET B 1 21 ? 24.234 6.82 6.176 1 70.5 21 MET B N 1
ATOM 2547 C CA . MET B 1 21 ? 24.078 5.457 5.68 1 70.5 21 MET B CA 1
ATOM 2548 C C . MET B 1 21 ? 23.016 5.395 4.59 1 70.5 21 MET B C 1
ATOM 2550 O O . MET B 1 21 ? 23.156 4.664 3.611 1 70.5 21 MET B O 1
ATOM 2554 N N . TRP B 1 22 ? 22 6.18 4.75 1 77.69 22 TRP B N 1
ATOM 2555 C CA . TRP B 1 22 ? 20.844 6.004 3.871 1 77.69 22 TRP B CA 1
ATOM 2556 C C . TRP B 1 22 ? 20.734 7.152 2.879 1 77.69 22 TRP B C 1
ATOM 2558 O O . TRP B 1 22 ? 21.047 8.305 3.215 1 77.69 22 TRP B O 1
ATOM 2568 N N . LYS B 1 23 ? 20.297 6.66 1.738 1 78 23 LYS B N 1
ATOM 2569 C CA . LYS B 1 23 ? 20 7.633 0.693 1 78 23 LYS B CA 1
ATOM 2570 C C . LYS B 1 23 ? 18.547 8.109 0.773 1 78 23 LYS B C 1
ATOM 2572 O O . LYS B 1 23 ? 17.766 7.605 1.587 1 78 23 LYS B O 1
ATOM 2577 N N . THR B 1 24 ? 18.297 9.227 -0.025 1 78.25 24 THR B N 1
ATOM 2578 C CA . THR B 1 24 ? 16.938 9.719 -0.148 1 78.25 24 THR B CA 1
ATOM 2579 C C . THR B 1 24 ? 15.992 8.609 -0.583 1 78.25 24 THR B C 1
ATOM 2581 O O . THR B 1 24 ? 16.328 7.805 -1.456 1 78.25 24 THR B O 1
ATOM 2584 N N . PRO B 1 25 ? 14.906 8.555 0.155 1 75.44 25 PRO B N 1
ATOM 2585 C CA . PRO B 1 25 ? 13.953 7.52 -0.256 1 75.44 25 PRO B CA 1
ATOM 2586 C C . PRO B 1 25 ? 13.633 7.57 -1.748 1 75.44 25 PRO B C 1
ATOM 2588 O O . PRO B 1 25 ? 13.484 8.656 -2.314 1 75.44 25 PRO B O 1
ATOM 2591 N N . ALA B 1 26 ? 13.586 6.355 -2.383 1 79.31 26 ALA B N 1
ATOM 2592 C CA . ALA B 1 26 ? 13.344 6.324 -3.824 1 79.31 26 ALA B CA 1
ATOM 2593 C C . ALA B 1 26 ? 12.523 5.102 -4.215 1 79.31 26 ALA B C 1
ATOM 2595 O O . ALA B 1 26 ? 12.297 4.852 -5.398 1 79.31 26 ALA B O 1
ATOM 2596 N N . ASP B 1 27 ? 12.039 4.426 -3.258 1 84.88 27 ASP B N 1
ATOM 2597 C CA . ASP B 1 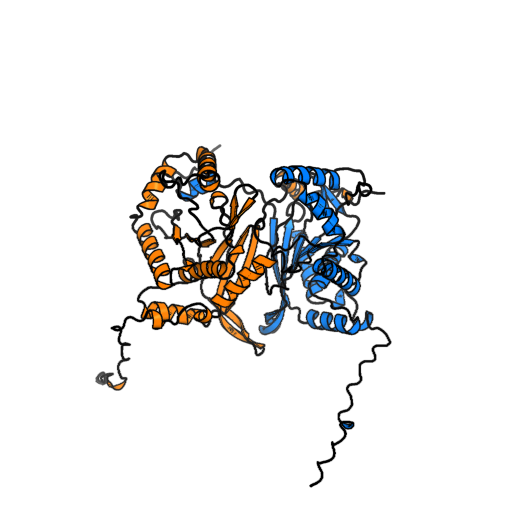27 ? 11.234 3.232 -3.52 1 84.88 27 ASP B CA 1
ATOM 2598 C C . ASP B 1 27 ? 9.773 3.594 -3.754 1 84.88 27 ASP B C 1
ATOM 2600 O O . ASP B 1 27 ? 9.086 4.039 -2.834 1 84.88 27 ASP B O 1
ATOM 2604 N N . PRO B 1 28 ? 9.25 3.398 -4.973 1 87.75 28 PRO B N 1
ATOM 2605 C CA . PRO B 1 28 ? 7.875 3.779 -5.301 1 87.75 28 PRO B CA 1
ATOM 2606 C C . PRO B 1 28 ? 6.859 2.703 -4.926 1 87.75 28 PRO B C 1
ATOM 2608 O O . PRO B 1 28 ? 5.727 2.721 -5.414 1 87.75 28 PRO B O 1
ATOM 2611 N N . THR B 1 29 ? 7.141 1.845 -4.094 1 92.94 29 THR B N 1
ATOM 2612 C CA . THR B 1 29 ? 6.305 0.687 -3.797 1 92.94 29 THR B CA 1
ATOM 2613 C C . THR B 1 29 ? 5.168 1.066 -2.85 1 92.94 29 THR B C 1
ATOM 2615 O O . THR B 1 29 ? 5.387 1.77 -1.861 1 92.94 29 THR B O 1
ATOM 2618 N N . ILE B 1 30 ? 3.953 0.655 -3.209 1 94.44 30 ILE B N 1
ATOM 2619 C CA . ILE B 1 30 ? 2.791 0.735 -2.33 1 94.44 30 ILE B CA 1
ATOM 2620 C C . ILE B 1 30 ? 2.479 -0.647 -1.761 1 94.44 30 ILE B C 1
ATOM 2622 O O . ILE B 1 30 ? 2.523 -1.646 -2.482 1 94.44 30 ILE B O 1
ATOM 2626 N N . TYR B 1 31 ? 2.145 -0.703 -0.509 1 95.44 31 TYR B N 1
ATOM 2627 C CA . TYR B 1 31 ? 1.751 -1.939 0.156 1 95.44 31 TYR B CA 1
ATOM 2628 C C . TYR B 1 31 ? 0.33 -1.838 0.699 1 95.44 31 TYR B C 1
ATOM 2630 O O . TYR B 1 31 ? -0.084 -0.779 1.176 1 95.44 31 TYR B O 1
ATOM 2638 N N . GLY B 1 32 ? -0.384 -2.918 0.637 1 95.25 32 GLY B N 1
ATOM 2639 C CA . GLY B 1 32 ? -1.693 -3.004 1.263 1 95.25 32 GLY B CA 1
ATOM 2640 C C . GLY B 1 32 ? -2.166 -4.434 1.462 1 95.25 32 GLY B C 1
ATOM 2641 O O . GLY B 1 32 ? -1.651 -5.355 0.83 1 95.25 32 GLY B O 1
ATOM 2642 N N . PHE B 1 33 ? -3.076 -4.602 2.43 1 95.31 33 PHE B N 1
ATOM 2643 C CA . PHE B 1 33 ? -3.695 -5.906 2.625 1 95.31 33 PHE B CA 1
ATOM 2644 C C . PHE B 1 33 ? -5.125 -5.758 3.127 1 95.31 33 PHE B C 1
ATOM 2646 O O . PHE B 1 33 ? -5.512 -4.691 3.613 1 95.31 33 PHE B O 1
ATOM 2653 N N . GLU B 1 34 ? -5.84 -6.758 2.961 1 95.44 34 GLU B N 1
ATOM 2654 C CA . GLU B 1 34 ? -7.188 -6.848 3.516 1 95.44 34 GLU B CA 1
ATOM 2655 C C . GLU B 1 34 ? -7.496 -8.266 3.98 1 95.44 34 GLU B C 1
ATOM 2657 O O . GLU B 1 34 ? -7.125 -9.242 3.318 1 95.44 34 GLU B O 1
ATOM 2662 N N . THR B 1 35 ? -8.102 -8.32 5.148 1 96.38 35 THR B N 1
ATOM 2663 C CA . THR B 1 35 ? -8.672 -9.586 5.617 1 96.38 35 THR B CA 1
ATOM 2664 C C . THR B 1 35 ? -10.148 -9.68 5.258 1 96.38 35 THR B C 1
ATOM 2666 O O . THR B 1 35 ? -10.953 -8.852 5.699 1 96.38 35 THR B O 1
ATOM 2669 N N . VAL B 1 36 ? -10.484 -10.719 4.477 1 97.69 36 VAL B N 1
ATOM 2670 C CA . VAL B 1 36 ? -11.812 -10.797 3.863 1 97.69 36 VAL B CA 1
ATOM 2671 C C . VAL B 1 36 ? -12.57 -11.992 4.422 1 97.69 36 VAL B C 1
ATOM 2673 O O . VAL B 1 36 ? -11.992 -13.062 4.633 1 97.69 36 VAL B O 1
ATOM 2676 N N . ASP B 1 37 ? -13.875 -11.766 4.602 1 97.5 37 ASP B N 1
ATOM 2677 C CA . ASP B 1 37 ? -14.781 -12.867 4.922 1 97.5 37 ASP B CA 1
ATOM 2678 C C . ASP B 1 37 ? -14.922 -13.828 3.744 1 97.5 37 ASP B C 1
ATOM 2680 O O . ASP B 1 37 ? -15.516 -13.477 2.721 1 97.5 37 ASP B O 1
ATOM 2684 N N . VAL B 1 38 ? -14.43 -15.062 3.957 1 98.56 38 VAL B N 1
ATOM 2685 C CA . VAL B 1 38 ? -14.461 -16.016 2.854 1 98.56 38 VAL B CA 1
ATOM 2686 C C . VAL B 1 38 ? -15.328 -17.219 3.232 1 98.56 38 VAL B C 1
ATOM 2688 O O . VAL B 1 38 ? -15.039 -18.359 2.836 1 98.56 38 VAL B O 1
ATOM 2691 N N . SER B 1 39 ? -16.344 -16.969 3.918 1 97.94 39 SER B N 1
ATOM 2692 C CA . SER B 1 39 ? -17.266 -18.016 4.363 1 97.94 39 SER B CA 1
ATOM 2693 C C . SER B 1 39 ? -17.922 -18.703 3.178 1 97.94 39 SER B C 1
ATOM 2695 O O . SER B 1 39 ? -18.281 -19.891 3.266 1 97.94 39 SER B O 1
ATOM 2697 N N . ARG B 1 40 ? -18.109 -18.031 2.102 1 98.12 40 ARG B N 1
ATOM 2698 C CA . ARG B 1 40 ? -18.703 -18.625 0.903 1 98.12 40 ARG B CA 1
ATOM 2699 C C . ARG B 1 40 ? -17.625 -19.297 0.05 1 98.12 40 ARG B C 1
ATOM 2701 O O . ARG B 1 40 ? -17.906 -20.281 -0.643 1 98.12 40 ARG B O 1
ATOM 2708 N N . LEU B 1 41 ? -16.469 -18.812 0.113 1 98.69 41 LEU B N 1
ATOM 2709 C CA . LEU B 1 41 ? -15.383 -19.312 -0.732 1 98.69 41 LEU B CA 1
ATOM 2710 C C . LEU B 1 41 ? -14.93 -20.688 -0.273 1 98.69 41 LEU B C 1
ATOM 2712 O O . LEU B 1 41 ? -14.672 -21.562 -1.098 1 98.69 41 LEU B O 1
ATOM 2716 N N . VAL B 1 42 ? -14.82 -20.891 0.998 1 98.5 42 VAL B N 1
ATOM 2717 C CA . VAL B 1 42 ? -14.25 -22.125 1.549 1 98.5 42 VAL B CA 1
ATOM 2718 C C . VAL B 1 42 ? -15.07 -23.328 1.089 1 98.5 42 VAL B C 1
ATOM 2720 O O . VAL B 1 42 ? -14.539 -24.234 0.45 1 98.5 42 VAL B O 1
ATOM 2723 N N . PRO B 1 43 ? -16.359 -23.312 1.313 1 98.25 43 PRO B N 1
ATOM 2724 C CA . PRO B 1 43 ? -17.125 -24.453 0.819 1 98.25 43 PRO B CA 1
ATOM 2725 C C . PRO B 1 43 ? -17.125 -24.562 -0.705 1 98.25 43 PRO B C 1
ATOM 2727 O O . PRO B 1 43 ? -17.188 -25.656 -1.255 1 98.25 43 PRO B O 1
ATOM 2730 N N . TYR B 1 44 ? -17.062 -23.5 -1.37 1 98.44 44 TYR B N 1
ATOM 2731 C CA . TYR B 1 44 ? -16.984 -23.516 -2.826 1 98.44 44 TYR B CA 1
ATOM 2732 C C . TYR B 1 44 ? -15.758 -24.266 -3.305 1 98.44 44 TYR B C 1
ATOM 2734 O O . TYR B 1 44 ? -15.859 -25.156 -4.16 1 98.44 44 TYR B O 1
ATOM 2742 N N . LEU B 1 45 ? -14.609 -23.922 -2.766 1 98.38 45 LEU B N 1
ATOM 2743 C CA . LEU B 1 45 ? -13.367 -24.578 -3.145 1 98.38 45 LEU B CA 1
ATOM 2744 C C . LEU B 1 45 ? -13.414 -26.062 -2.797 1 98.38 45 LEU B C 1
ATOM 2746 O O . LEU B 1 45 ? -12.945 -26.906 -3.572 1 98.38 45 LEU B O 1
ATOM 2750 N N . GLU B 1 46 ? -13.93 -26.328 -1.655 1 98 46 GLU B N 1
ATOM 2751 C CA . GLU B 1 46 ? -14.055 -27.734 -1.231 1 98 46 GLU B CA 1
ATOM 2752 C C . GLU B 1 46 ? -14.922 -28.531 -2.201 1 98 46 GLU B C 1
ATOM 2754 O O . GLU B 1 46 ? -14.562 -29.641 -2.592 1 98 46 GLU B O 1
ATOM 2759 N N . GLU B 1 47 ? -16 -27.938 -2.566 1 98 47 GLU B N 1
ATOM 2760 C CA . GLU B 1 47 ? -16.922 -28.641 -3.461 1 98 47 GLU B CA 1
ATOM 2761 C C . GLU B 1 47 ? -16.328 -28.781 -4.859 1 98 47 GLU B C 1
ATOM 2763 O O . GLU B 1 47 ? -16.453 -29.828 -5.488 1 98 47 GLU B O 1
ATOM 2768 N N . VAL B 1 48 ? -15.727 -27.75 -5.367 1 98.12 48 VAL B N 1
ATOM 2769 C CA . VAL B 1 48 ? -15.086 -27.828 -6.676 1 98.12 48 VAL B CA 1
ATOM 2770 C C . VAL B 1 48 ? -14.023 -28.922 -6.672 1 98.12 48 VAL B C 1
ATOM 2772 O O . VAL B 1 48 ? -13.93 -29.703 -7.621 1 98.12 48 VAL B O 1
ATOM 2775 N N . SER B 1 49 ? -13.25 -28.969 -5.633 1 97.94 49 SER B N 1
ATOM 2776 C CA . SER B 1 49 ? -12.227 -30 -5.512 1 97.94 49 SER B CA 1
ATOM 2777 C C . SER B 1 49 ? -12.836 -31.406 -5.504 1 97.94 49 SER B C 1
A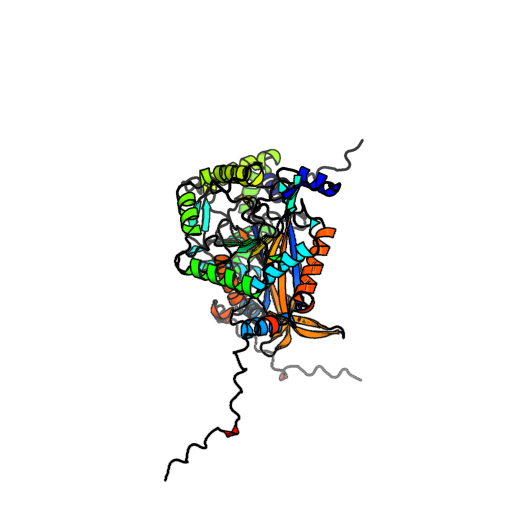TOM 2779 O O . SER B 1 49 ? -12.344 -32.312 -6.188 1 97.94 49 SER B O 1
ATOM 2781 N N . ARG B 1 50 ? -13.844 -31.5 -4.773 1 97.19 50 ARG B N 1
ATOM 2782 C CA . ARG B 1 50 ? -14.508 -32.781 -4.625 1 97.19 50 ARG B CA 1
ATOM 2783 C C . ARG B 1 50 ? -15.047 -33.281 -5.965 1 97.19 50 ARG B C 1
ATOM 2785 O O . ARG B 1 50 ? -14.742 -34.406 -6.395 1 97.19 50 ARG B O 1
ATOM 2792 N N . VAL B 1 51 ? -15.758 -32.5 -6.668 1 96.81 51 VAL B N 1
ATOM 2793 C CA . VAL B 1 51 ? -16.484 -32.938 -7.859 1 96.81 51 VAL B CA 1
ATOM 2794 C C . VAL B 1 51 ? -15.516 -33.062 -9.031 1 96.81 51 VAL B C 1
ATOM 2796 O O . VAL B 1 51 ? -15.727 -33.875 -9.938 1 96.81 51 VAL B O 1
ATOM 2799 N N . SER B 1 52 ? -14.508 -32.281 -9.062 1 96.5 52 SER B N 1
ATOM 2800 C CA . SER B 1 52 ? -13.562 -32.281 -10.172 1 96.5 52 SER B CA 1
ATOM 2801 C C . SER B 1 52 ? -12.492 -33.344 -9.969 1 96.5 52 SER B C 1
ATOM 2803 O O . SER B 1 52 ? -11.789 -33.719 -10.914 1 96.5 52 SER B O 1
ATOM 2805 N N . GLY B 1 53 ? -12.273 -33.719 -8.734 1 95.75 53 GLY B N 1
ATOM 2806 C CA . GLY B 1 53 ? -11.203 -34.656 -8.414 1 95.75 53 GLY B CA 1
ATOM 2807 C C . GLY B 1 53 ? -9.836 -34 -8.367 1 95.75 53 GLY B C 1
ATOM 2808 O O . GLY B 1 53 ? -8.82 -34.688 -8.234 1 95.75 53 GLY B O 1
ATOM 2809 N N . THR B 1 54 ? -9.773 -32.75 -8.547 1 96.31 54 THR B N 1
ATOM 2810 C CA . THR B 1 54 ? -8.547 -31.969 -8.492 1 96.31 54 THR B CA 1
ATOM 2811 C C . THR B 1 54 ? -8.57 -31.016 -7.305 1 96.31 54 THR B C 1
ATOM 2813 O O . THR B 1 54 ? -9.555 -30.297 -7.102 1 96.31 54 THR B O 1
ATOM 2816 N N . LYS B 1 55 ? -7.504 -31.062 -6.516 1 95.69 55 LYS B N 1
ATOM 2817 C CA . LYS B 1 55 ? -7.445 -30.141 -5.387 1 95.69 55 LYS B CA 1
ATOM 2818 C C . LYS B 1 55 ? -7.281 -28.703 -5.859 1 95.69 55 LYS B C 1
ATOM 2820 O O . LYS B 1 55 ? -6.246 -28.344 -6.434 1 95.69 55 LYS B O 1
ATOM 2825 N N . VAL B 1 56 ? -8.242 -27.938 -5.613 1 97.12 56 VAL B N 1
ATOM 2826 C CA . VAL B 1 56 ? -8.195 -26.516 -5.93 1 97.12 56 VAL B CA 1
ATOM 2827 C C . VAL B 1 56 ? -7.945 -25.703 -4.66 1 97.12 56 VAL B C 1
ATOM 2829 O O . VAL B 1 56 ? -8.82 -25.609 -3.795 1 97.12 56 VAL B O 1
ATOM 2832 N N . GLY B 1 57 ? -6.793 -25.078 -4.547 1 95.81 57 GLY B N 1
ATOM 2833 C CA . GLY B 1 57 ? -6.418 -24.344 -3.355 1 95.81 57 GLY B CA 1
ATOM 2834 C C . GLY B 1 57 ? -6.465 -22.844 -3.553 1 95.81 57 GLY B C 1
ATOM 2835 O O . GLY B 1 57 ? -6.883 -22.359 -4.609 1 95.81 57 GLY B O 1
ATOM 2836 N N . VAL B 1 58 ? -6.055 -22.156 -2.52 1 96.62 58 VAL B N 1
ATOM 2837 C CA . VAL B 1 58 ? -6.105 -20.688 -2.471 1 96.62 58 VAL B CA 1
ATOM 2838 C C . VAL B 1 58 ? -5.191 -20.109 -3.547 1 96.62 58 VAL B C 1
ATOM 2840 O O . VAL B 1 58 ? -5.543 -19.125 -4.195 1 96.62 58 VAL B O 1
ATOM 2843 N N . ALA B 1 59 ? -4.098 -20.734 -3.791 1 95.38 59 ALA B N 1
ATOM 2844 C CA . ALA B 1 59 ? -3.15 -20.234 -4.777 1 95.38 59 ALA B CA 1
ATOM 2845 C C . ALA B 1 59 ? -3.756 -20.25 -6.18 1 95.38 59 ALA B C 1
ATOM 2847 O O . ALA B 1 59 ? -3.656 -19.266 -6.918 1 95.38 59 ALA B O 1
ATOM 2848 N N . ALA B 1 60 ? -4.336 -21.375 -6.477 1 96.75 60 ALA B N 1
ATOM 2849 C CA . ALA B 1 60 ? -4.977 -21.484 -7.785 1 96.75 60 ALA B CA 1
ATOM 2850 C C . ALA B 1 60 ? -6.121 -20.484 -7.922 1 96.75 60 ALA B C 1
ATOM 2852 O O . ALA B 1 60 ? -6.277 -19.859 -8.969 1 96.75 60 ALA B O 1
ATOM 2853 N N . TYR B 1 61 ? -6.895 -20.406 -6.875 1 98.38 61 TYR B N 1
ATOM 2854 C CA . TYR B 1 61 ? -8.008 -19.453 -6.887 1 98.38 61 TYR B CA 1
ATOM 2855 C C . TYR B 1 61 ? -7.504 -18.031 -7.074 1 98.38 61 TYR B C 1
ATOM 2857 O O . TYR B 1 61 ? -8.078 -17.266 -7.852 1 98.38 61 TYR B O 1
ATOM 2865 N N . CYS B 1 62 ? -6.469 -17.625 -6.406 1 98.44 62 CYS B N 1
ATOM 2866 C CA . CYS B 1 62 ? -5.93 -16.266 -6.48 1 98.44 62 CYS B CA 1
ATOM 2867 C C . CYS B 1 62 ? -5.328 -16 -7.852 1 98.44 62 CYS B C 1
ATOM 2869 O O . CYS B 1 62 ? -5.387 -14.875 -8.352 1 98.44 62 CYS B O 1
ATOM 2871 N N . ALA B 1 63 ? -4.73 -17 -8.445 1 98.25 63 ALA B N 1
ATOM 2872 C CA . ALA B 1 63 ? -4.25 -16.828 -9.812 1 98.25 63 ALA B CA 1
ATOM 2873 C C . ALA B 1 63 ? -5.391 -16.453 -10.758 1 98.25 63 ALA B C 1
ATOM 2875 O O . ALA B 1 63 ? -5.27 -15.516 -11.539 1 98.25 63 ALA B O 1
ATOM 2876 N N . LYS B 1 64 ? -6.465 -17.203 -10.664 1 98.75 64 LYS B N 1
ATOM 2877 C CA . LYS B 1 64 ? -7.629 -16.875 -11.484 1 98.75 64 LYS B CA 1
ATOM 2878 C C . LYS B 1 64 ? -8.195 -15.508 -11.133 1 98.75 64 LYS B C 1
ATOM 2880 O O . LYS B 1 64 ? -8.602 -14.75 -12.023 1 98.75 64 LYS B O 1
ATOM 2885 N N . LEU B 1 65 ? -8.203 -15.266 -9.906 1 98.75 65 LEU B N 1
ATOM 2886 C CA . LEU B 1 65 ? -8.672 -13.977 -9.414 1 98.75 65 LEU B CA 1
ATOM 2887 C C . LEU B 1 65 ? -7.871 -12.828 -10.031 1 98.75 65 LEU B C 1
ATOM 2889 O O . LEU B 1 65 ? -8.445 -11.836 -10.477 1 98.75 65 LEU B O 1
ATOM 2893 N N . MET B 1 66 ? -6.559 -12.93 -10.047 1 98.62 66 MET B N 1
ATOM 2894 C CA . MET B 1 66 ? -5.727 -11.883 -10.641 1 98.62 66 MET B CA 1
ATOM 2895 C C . MET B 1 66 ? -6.059 -11.703 -12.117 1 98.62 66 MET B C 1
ATOM 2897 O O . MET B 1 66 ? -6.098 -10.57 -12.609 1 98.62 66 MET B O 1
ATOM 2901 N N . ALA B 1 67 ? -6.266 -12.789 -12.781 1 98.75 67 ALA B N 1
ATOM 2902 C CA . ALA B 1 67 ? -6.676 -12.688 -14.18 1 98.75 67 ALA B CA 1
ATOM 2903 C C . ALA B 1 67 ? -7.996 -11.93 -14.312 1 98.75 67 ALA B C 1
ATOM 2905 O O . ALA B 1 67 ? -8.156 -11.102 -15.211 1 98.75 67 ALA B O 1
ATOM 2906 N N . THR B 1 68 ? -8.914 -12.211 -13.453 1 98.75 68 THR B N 1
ATOM 2907 C CA . THR B 1 68 ? -10.227 -11.578 -13.469 1 98.75 68 THR B CA 1
ATOM 2908 C C . THR B 1 68 ? -10.109 -10.07 -13.289 1 98.75 68 THR B C 1
ATOM 2910 O O . THR B 1 68 ? -10.867 -9.305 -13.891 1 98.75 68 THR B O 1
ATOM 2913 N N . VAL B 1 69 ? -9.18 -9.633 -12.461 1 98.62 69 VAL B N 1
ATOM 2914 C CA . VAL B 1 69 ? -8.938 -8.211 -12.258 1 98.62 69 VAL B CA 1
ATOM 2915 C C . VAL B 1 69 ? -8.688 -7.527 -13.602 1 98.62 69 VAL B C 1
ATOM 2917 O O . VAL B 1 69 ? -9.289 -6.492 -13.898 1 98.62 69 VAL B O 1
ATOM 2920 N N . PHE B 1 70 ? -7.875 -8.109 -14.422 1 98.38 70 PHE B N 1
ATOM 2921 C CA . PHE B 1 70 ? -7.461 -7.484 -15.672 1 98.38 70 PHE B CA 1
ATOM 2922 C C . PHE B 1 70 ? -8.516 -7.699 -16.766 1 98.38 70 PHE B C 1
ATOM 2924 O O . PHE B 1 70 ? -8.531 -6.984 -17.766 1 98.38 70 PHE B O 1
ATOM 2931 N N . GLU B 1 71 ? -9.383 -8.688 -16.578 1 98 71 GLU B N 1
ATOM 2932 C CA . GLU B 1 71 ? -10.547 -8.805 -17.453 1 98 71 GLU B CA 1
ATOM 2933 C C . GLU B 1 71 ? -11.523 -7.66 -17.219 1 98 71 GLU B C 1
ATOM 2935 O O . GLU B 1 71 ? -12.086 -7.113 -18.172 1 98 71 GLU B O 1
ATOM 2940 N N . GLU B 1 72 ? -11.688 -7.398 -16.016 1 97.62 72 GLU B N 1
ATOM 2941 C CA . GLU B 1 72 ? -12.617 -6.328 -15.641 1 97.62 72 GLU B CA 1
ATOM 2942 C C . GLU B 1 72 ? -12.055 -4.961 -16.016 1 97.62 72 GLU B C 1
ATOM 2944 O O . GLU B 1 72 ? -12.812 -4.059 -16.391 1 97.62 72 GLU B O 1
ATOM 2949 N N . TYR B 1 73 ? -10.734 -4.82 -15.875 1 96.81 73 TYR B N 1
ATOM 2950 C CA . TYR B 1 73 ? -10.094 -3.549 -16.188 1 96.81 73 TYR B CA 1
ATOM 2951 C C . TYR B 1 73 ? -8.875 -3.758 -17.078 1 96.81 73 TYR B C 1
ATOM 2953 O O . TYR B 1 73 ? -7.734 -3.658 -16.609 1 96.81 73 TYR B O 1
ATOM 2961 N N . PRO B 1 74 ? -9.062 -3.904 -18.359 1 96.19 74 PRO B N 1
ATOM 2962 C CA . PRO B 1 74 ? -7.969 -4.199 -19.281 1 96.19 74 PRO B CA 1
ATOM 2963 C C . PRO B 1 74 ? -6.918 -3.092 -19.328 1 96.19 74 PRO B C 1
ATOM 2965 O O . PRO B 1 74 ? -5.746 -3.355 -19.609 1 96.19 74 PRO B O 1
ATOM 2968 N N . ASP B 1 75 ? -7.277 -1.869 -19.016 1 93.88 75 ASP B N 1
ATOM 2969 C CA . ASP B 1 75 ? -6.359 -0.735 -19.062 1 93.88 75 ASP B CA 1
ATOM 2970 C C . ASP B 1 75 ? -5.344 -0.808 -17.922 1 93.88 75 ASP B C 1
ATOM 2972 O O . ASP B 1 75 ? -4.336 -0.094 -17.938 1 93.88 75 ASP B O 1
ATOM 2976 N N . LEU B 1 76 ? -5.578 -1.676 -16.984 1 96.31 76 LEU B N 1
ATOM 2977 C CA . LEU B 1 76 ? -4.656 -1.831 -15.859 1 96.31 76 LEU B CA 1
ATOM 2978 C C . LEU B 1 76 ? -3.639 -2.93 -16.141 1 96.31 76 LEU B C 1
ATOM 2980 O O . LEU B 1 76 ? -2.67 -3.09 -15.391 1 96.31 76 LEU B O 1
ATOM 2984 N N . ASN B 1 77 ? -3.814 -3.668 -17.219 1 97.62 77 ASN B N 1
ATOM 2985 C CA . ASN B 1 77 ? -2.859 -4.684 -17.656 1 97.62 77 ASN B CA 1
ATOM 2986 C C . ASN B 1 77 ? -1.708 -4.066 -18.438 1 97.62 77 ASN B C 1
ATOM 2988 O O . ASN B 1 77 ? -1.717 -4.082 -19.672 1 97.62 77 ASN B O 1
ATOM 2992 N N . VAL B 1 78 ? -0.677 -3.596 -17.641 1 94.94 78 VAL B N 1
ATOM 2993 C CA . VAL B 1 78 ? 0.308 -2.736 -18.281 1 94.94 78 VAL B CA 1
ATOM 2994 C C . VAL B 1 78 ? 1.717 -3.191 -17.906 1 94.94 78 VAL B C 1
ATOM 2996 O O . VAL B 1 78 ? 1.892 -4.012 -17.016 1 94.94 78 VAL B O 1
ATOM 2999 N N . VAL B 1 79 ? 2.711 -2.693 -18.625 1 90.5 79 VAL B N 1
ATOM 3000 C CA . VAL B 1 79 ? 4.129 -2.951 -18.406 1 90.5 79 VAL B CA 1
ATOM 3001 C C . VAL B 1 79 ? 4.938 -1.688 -18.688 1 90.5 79 VAL B C 1
ATOM 3003 O O . VAL B 1 79 ? 4.637 -0.957 -19.641 1 90.5 79 VAL B O 1
ATOM 3006 N N . MET B 1 80 ? 5.887 -1.448 -17.797 1 87.19 80 MET B N 1
ATOM 3007 C CA . MET B 1 80 ? 6.805 -0.333 -18.016 1 87.19 80 MET B CA 1
ATOM 3008 C C . MET B 1 80 ? 7.965 -0.749 -18.906 1 87.19 80 MET B C 1
ATOM 3010 O O . MET B 1 80 ? 8.711 -1.672 -18.578 1 87.19 80 MET B O 1
ATOM 3014 N N . VAL B 1 81 ? 8.125 -0.112 -20 1 81.31 81 VAL B N 1
ATOM 3015 C CA . VAL B 1 81 ? 9.242 -0.301 -20.922 1 81.31 81 VAL B CA 1
ATOM 3016 C C . VAL B 1 81 ? 10.008 1.014 -21.078 1 81.31 81 VAL B C 1
ATOM 3018 O O . VAL B 1 81 ? 9.5 1.964 -21.672 1 81.31 81 VAL B O 1
ATOM 3021 N N . GLY B 1 82 ? 11.25 0.969 -20.484 1 77 82 GLY B N 1
ATOM 3022 C CA . GLY B 1 82 ? 11.914 2.258 -20.375 1 77 82 GLY B CA 1
ATOM 3023 C C . GLY B 1 82 ? 11.172 3.236 -19.484 1 77 82 GLY B C 1
ATOM 3024 O O . GLY B 1 82 ? 10.938 2.957 -18.297 1 77 82 GLY B O 1
ATOM 3025 N N . LYS B 1 83 ? 10.781 4.352 -20.031 1 79.38 83 LYS B N 1
ATOM 3026 C CA . LYS B 1 83 ? 10.062 5.348 -19.234 1 79.38 83 LYS B CA 1
ATOM 3027 C C . LYS B 1 83 ? 8.633 5.527 -19.75 1 79.38 83 LYS B C 1
ATOM 3029 O O . LYS B 1 83 ? 8.031 6.586 -19.562 1 79.38 83 LYS B O 1
ATOM 3034 N N . LYS B 1 84 ? 8.203 4.418 -20.375 1 82.75 84 LYS B N 1
ATOM 3035 C CA . LYS B 1 84 ? 6.848 4.465 -20.922 1 82.75 84 LYS B CA 1
ATOM 3036 C C . LYS B 1 84 ? 6.023 3.268 -20.453 1 82.75 84 LYS B C 1
ATOM 3038 O O . LYS B 1 84 ? 6.547 2.158 -20.312 1 82.75 84 LYS B O 1
ATOM 3043 N N . VAL B 1 85 ? 4.754 3.582 -20.297 1 88.38 85 VAL B N 1
ATOM 3044 C CA . VAL B 1 85 ? 3.812 2.537 -19.922 1 88.38 85 VAL B CA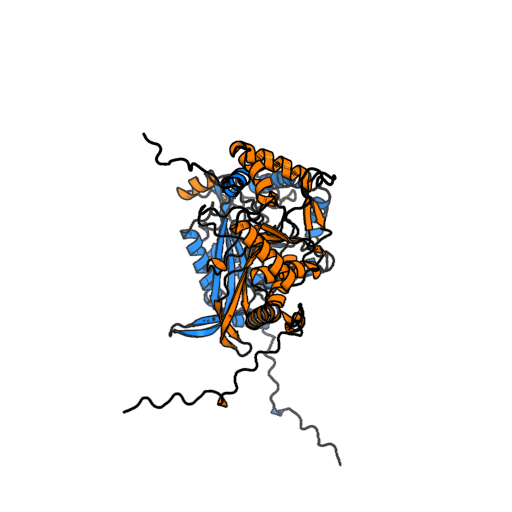 1
ATOM 3045 C C . VAL B 1 85 ? 3.109 1.997 -21.156 1 88.38 85 VAL B C 1
ATOM 3047 O O . VAL B 1 85 ? 2.635 2.768 -22 1 88.38 85 VAL B O 1
ATOM 3050 N N . HIS B 1 86 ? 3.076 0.644 -21.359 1 89.75 86 HIS B N 1
ATOM 3051 C CA . HIS B 1 86 ? 2.402 -0.038 -22.453 1 89.75 86 HIS B CA 1
ATOM 3052 C C . HIS B 1 86 ? 1.353 -1.015 -21.938 1 89.75 86 HIS B C 1
ATOM 3054 O O . HIS B 1 86 ? 1.488 -1.552 -20.828 1 89.75 86 HIS B O 1
ATOM 3060 N N . ARG B 1 87 ? 0.354 -1.182 -22.766 1 93.38 87 ARG B N 1
ATOM 3061 C CA . ARG B 1 87 ? -0.65 -2.188 -22.438 1 93.38 87 ARG B CA 1
ATOM 3062 C C . ARG B 1 87 ? -0.217 -3.57 -22.906 1 93.38 87 ARG B C 1
ATOM 3064 O O . ARG B 1 87 ? 0.298 -3.715 -24.031 1 93.38 87 ARG B O 1
ATOM 3071 N N . ARG B 1 88 ? -0.439 -4.555 -22.094 1 93.25 88 ARG B N 1
ATOM 3072 C CA . ARG B 1 88 ? -0.193 -5.934 -22.5 1 93.25 88 ARG B CA 1
ATOM 3073 C C . ARG B 1 88 ? -1.344 -6.469 -23.344 1 93.25 88 ARG B C 1
ATOM 3075 O O . ARG B 1 88 ? -2.502 -6.113 -23.125 1 93.25 88 ARG B O 1
ATOM 3082 N N . LYS B 1 89 ? -1.038 -7.395 -24.219 1 92.81 89 LYS B N 1
ATOM 3083 C CA . LYS B 1 89 ? -2.045 -7.961 -25.109 1 92.81 89 LYS B CA 1
ATOM 3084 C C . LYS B 1 89 ? -2.678 -9.211 -24.5 1 92.81 89 LYS B C 1
ATOM 3086 O O . LYS B 1 89 ? -3.771 -9.609 -24.906 1 92.81 89 LYS B O 1
ATOM 3091 N N . THR B 1 90 ? -1.917 -9.828 -23.688 1 96.06 90 THR B N 1
ATOM 3092 C CA . THR B 1 90 ? -2.42 -11.039 -23.047 1 96.06 90 THR B CA 1
ATOM 3093 C C . THR B 1 90 ? -2.402 -10.891 -21.516 1 96.06 90 THR B C 1
ATOM 3095 O O . THR B 1 90 ? -1.696 -10.031 -20.984 1 96.06 90 THR B O 1
ATOM 3098 N N . ILE B 1 91 ? -3.256 -11.656 -20.906 1 98.19 91 ILE B N 1
ATOM 3099 C CA . ILE B 1 91 ? -3.285 -11.703 -19.438 1 98.19 91 ILE B CA 1
ATOM 3100 C C . ILE B 1 91 ? -2.596 -12.977 -18.953 1 98.19 91 ILE B C 1
ATOM 3102 O O . ILE B 1 91 ? -3.189 -14.055 -18.969 1 98.19 91 ILE B O 1
ATOM 3106 N N . ASP B 1 92 ? -1.35 -12.797 -18.562 1 97.62 92 ASP B N 1
ATOM 3107 C CA . ASP B 1 92 ? -0.531 -13.898 -18.078 1 97.62 92 ASP B CA 1
ATOM 3108 C C . ASP B 1 92 ? -0.215 -13.734 -16.594 1 97.62 92 ASP B C 1
ATOM 3110 O O . ASP B 1 92 ? 0.118 -12.633 -16.141 1 97.62 92 ASP B O 1
ATOM 3114 N N . ILE B 1 93 ? -0.373 -14.836 -15.836 1 98.06 93 ILE B N 1
ATOM 3115 C CA . ILE B 1 93 ? -0.128 -14.789 -14.398 1 98.06 93 ILE B CA 1
ATOM 3116 C C . ILE B 1 93 ? 1.03 -15.719 -14.039 1 98.06 93 ILE B C 1
ATOM 3118 O O . ILE B 1 93 ? 1.039 -16.891 -14.43 1 98.06 93 ILE B O 1
ATOM 3122 N N . PHE B 1 94 ? 2.02 -15.172 -13.367 1 95 94 PHE B N 1
ATOM 3123 C CA . PHE B 1 94 ? 3.127 -15.984 -12.875 1 95 94 PHE B CA 1
ATOM 3124 C C . PHE B 1 94 ? 2.857 -16.469 -11.453 1 95 94 PHE B C 1
ATOM 3126 O O . PHE B 1 94 ? 2.482 -15.672 -10.586 1 95 94 PHE B O 1
ATOM 3133 N N . CYS B 1 95 ? 2.998 -17.703 -11.172 1 94.31 95 CYS B N 1
ATOM 3134 C CA . CYS B 1 95 ? 2.801 -18.281 -9.844 1 94.31 95 CYS B CA 1
ATOM 3135 C C . CYS B 1 95 ? 4.09 -18.891 -9.32 1 94.31 95 CYS B C 1
ATOM 3137 O O . CYS B 1 95 ? 4.711 -19.719 -9.984 1 94.31 95 CYS B O 1
ATOM 3139 N N . GLN B 1 96 ? 4.426 -18.406 -8.086 1 86.44 96 GLN B N 1
ATOM 3140 C CA . GLN B 1 96 ? 5.57 -19.016 -7.414 1 86.44 96 GLN B CA 1
ATOM 3141 C C . GLN B 1 96 ? 5.172 -20.281 -6.672 1 86.44 96 GLN B C 1
ATOM 3143 O O . GLN B 1 96 ? 4.18 -20.297 -5.938 1 86.44 96 GLN B O 1
ATOM 3148 N N . VAL B 1 97 ? 5.742 -21.391 -6.945 1 69.81 97 VAL B N 1
ATOM 3149 C CA . VAL B 1 97 ? 5.43 -22.672 -6.34 1 69.81 97 VAL B CA 1
ATOM 3150 C C . VAL B 1 97 ? 6.559 -23.094 -5.402 1 69.81 97 VAL B C 1
ATOM 3152 O O . VAL B 1 97 ? 7.715 -23.203 -5.82 1 69.81 97 VAL B O 1
ATOM 3155 N N . ALA B 1 98 ? 6.387 -22.688 -4.121 1 60.88 98 ALA B N 1
ATOM 3156 C CA . ALA B 1 98 ? 7.414 -23.109 -3.17 1 60.88 98 ALA B CA 1
ATOM 3157 C C . ALA B 1 98 ? 7.34 -24.609 -2.92 1 60.88 98 ALA B C 1
ATOM 3159 O O . ALA B 1 98 ? 6.27 -25.141 -2.619 1 60.88 98 ALA B O 1
ATOM 3160 N N . VAL B 1 99 ? 8.266 -25.391 -3.484 1 54.81 99 VAL B N 1
ATOM 3161 C CA . VAL B 1 99 ? 8.297 -26.797 -3.133 1 54.81 99 VAL B CA 1
ATOM 3162 C C . VAL B 1 99 ? 9.453 -27.062 -2.17 1 54.81 99 VAL B C 1
ATOM 3164 O O . VAL B 1 99 ? 10.562 -26.578 -2.373 1 54.81 99 VAL B O 1
ATOM 3167 N N . GLY B 1 100 ? 9.062 -27.172 -0.883 1 52.91 100 GLY B N 1
ATOM 3168 C CA . GLY B 1 100 ? 10.078 -27.594 0.072 1 52.91 100 GLY B CA 1
ATOM 3169 C C . GLY B 1 100 ? 10.969 -28.703 -0.451 1 52.91 100 GLY B C 1
ATOM 3170 O O . GLY B 1 100 ? 10.484 -29.703 -0.977 1 52.91 100 GLY B O 1
ATOM 3171 N N . ASN B 1 101 ? 12.031 -28.344 -1.008 1 48.88 101 ASN B N 1
ATOM 3172 C CA . ASN B 1 101 ? 12.93 -29.469 -1.256 1 48.88 101 ASN B CA 1
ATOM 3173 C C . ASN B 1 101 ? 13.805 -29.766 -0.042 1 48.88 101 ASN B C 1
ATOM 3175 O O . ASN B 1 101 ? 14.5 -28.875 0.454 1 48.88 101 ASN B O 1
ATOM 3179 N N . GLU B 1 102 ? 13.398 -30.875 0.671 1 47.97 102 GLU B N 1
ATOM 3180 C CA . GLU B 1 102 ? 14.156 -31.312 1.836 1 47.97 102 GLU B CA 1
ATOM 3181 C C . GLU B 1 102 ? 15.656 -31.203 1.593 1 47.97 102 GLU B C 1
ATOM 3183 O O . GLU B 1 102 ? 16.438 -31.109 2.541 1 47.97 102 GLU B O 1
ATOM 3188 N N . LYS B 1 103 ? 15.945 -31.719 0.456 1 46.16 103 LYS B N 1
ATOM 3189 C CA . LYS B 1 103 ? 17.391 -31.875 0.368 1 46.16 103 LYS B CA 1
ATOM 3190 C C . LYS B 1 103 ? 18.109 -30.531 0.363 1 46.16 103 LYS B C 1
ATOM 3192 O O . LYS B 1 103 ? 19.312 -30.453 0.56 1 46.16 103 LYS B O 1
ATOM 3197 N N . ALA B 1 104 ? 17.453 -29.594 -0.187 1 43.91 104 ALA B N 1
ATOM 3198 C CA . ALA B 1 104 ? 18.297 -28.406 -0.329 1 43.91 104 ALA B CA 1
ATOM 3199 C C . ALA B 1 104 ? 17.75 -27.25 0.487 1 43.91 104 ALA B C 1
ATOM 3201 O O . ALA B 1 104 ? 18.312 -26.141 0.458 1 43.91 104 ALA B O 1
ATOM 3202 N N . SER B 1 105 ? 17.062 -27.562 1.433 1 47.47 105 SER B N 1
ATOM 3203 C CA . SER B 1 105 ? 16.656 -26.438 2.291 1 47.47 105 SER B CA 1
ATOM 3204 C C . SER B 1 105 ? 16.531 -25.156 1.494 1 47.47 105 SER B C 1
ATOM 3206 O O . SER B 1 105 ? 16.812 -24.062 2.004 1 47.47 105 SER B O 1
ATOM 3208 N N . GLN B 1 106 ? 16.688 -25.266 0.209 1 46.31 106 GLN B N 1
ATOM 3209 C CA . GLN B 1 106 ? 16.719 -24.062 -0.625 1 46.31 106 GLN B CA 1
ATOM 3210 C C . GLN B 1 106 ? 15.5 -24 -1.538 1 46.31 106 GLN B C 1
ATOM 3212 O O . GLN B 1 106 ? 15.008 -25.031 -1.998 1 46.31 106 GLN B O 1
ATOM 3217 N N . ALA B 1 107 ? 14.617 -23.094 -1.363 1 48.16 107 ALA B N 1
ATOM 3218 C CA . ALA B 1 107 ? 13.539 -22.875 -2.322 1 48.16 107 ALA B CA 1
ATOM 3219 C C . ALA B 1 107 ? 14.086 -22.438 -3.678 1 48.16 107 ALA B C 1
ATOM 3221 O O . ALA B 1 107 ? 14.875 -21.484 -3.762 1 48.16 107 ALA B O 1
ATOM 3222 N N . ASP B 1 108 ? 14.422 -23.234 -4.605 1 49.72 108 ASP B N 1
ATOM 3223 C CA . ASP B 1 108 ? 14.781 -22.812 -5.957 1 49.72 108 ASP B CA 1
ATOM 3224 C C . ASP B 1 108 ? 13.648 -22.016 -6.602 1 49.72 108 ASP B C 1
ATOM 3226 O O . ASP B 1 108 ? 12.492 -22.141 -6.207 1 49.72 108 ASP B O 1
ATOM 3230 N N . LEU B 1 109 ? 13.992 -20.922 -7.336 1 52.62 109 LEU B N 1
ATOM 3231 C CA . LEU B 1 109 ? 13.086 -20.094 -8.125 1 52.62 109 LEU B CA 1
ATOM 3232 C C . LEU B 1 109 ? 12.227 -20.953 -9.039 1 52.62 109 LEU B C 1
ATOM 3234 O O . LEU B 1 109 ? 12.555 -21.141 -10.211 1 52.62 109 LEU B O 1
ATOM 3238 N N . SER B 1 110 ? 11.32 -21.844 -8.445 1 69.12 110 SER B N 1
ATOM 3239 C CA . SER B 1 110 ? 10.43 -22.703 -9.219 1 69.12 110 SER B CA 1
ATOM 3240 C C . SER B 1 110 ? 9.023 -22.125 -9.289 1 69.12 110 SER B C 1
ATOM 3242 O O . SER B 1 110 ? 8.406 -21.844 -8.258 1 69.12 110 SER B O 1
ATOM 3244 N N . GLY B 1 111 ? 8.836 -21.344 -10.648 1 81 111 GLY B N 1
ATOM 3245 C CA . GLY B 1 111 ? 7.508 -20.812 -10.938 1 81 111 GLY B CA 1
ATOM 3246 C C . GLY B 1 111 ? 7.008 -21.188 -12.32 1 81 111 GLY B C 1
ATOM 3247 O O . GLY B 1 111 ? 7.691 -21.875 -13.07 1 81 111 GLY B O 1
ATOM 3248 N N . ILE B 1 112 ? 5.773 -20.953 -12.461 1 87.81 112 ILE B N 1
ATOM 3249 C CA . ILE B 1 112 ? 5.148 -21.219 -13.75 1 87.81 112 ILE B CA 1
ATOM 3250 C C . ILE B 1 112 ? 4.348 -19.984 -14.195 1 87.81 112 ILE B C 1
ATOM 3252 O O . ILE B 1 112 ? 3.672 -19.359 -13.391 1 87.81 112 ILE B O 1
ATOM 3256 N N . LYS B 1 113 ? 4.559 -19.625 -15.43 1 91.62 113 LYS B N 1
ATOM 3257 C CA . LYS B 1 113 ? 3.682 -18.625 -16.031 1 91.62 113 LYS B CA 1
ATOM 3258 C C . LYS B 1 113 ? 2.438 -19.281 -16.625 1 91.62 113 LYS B C 1
ATOM 3260 O O . LYS B 1 113 ? 2.541 -20.172 -17.469 1 91.62 113 LYS B O 1
ATOM 3265 N N . LEU B 1 114 ? 1.329 -18.922 -16.172 1 96.38 114 LEU B N 1
ATOM 3266 C CA . LEU B 1 114 ? 0.057 -19.312 -16.766 1 96.38 114 LEU B CA 1
ATOM 3267 C C . LEU B 1 114 ? -0.33 -18.359 -17.906 1 96.38 114 LEU B C 1
ATOM 3269 O O . LEU B 1 114 ? -0.905 -17.297 -17.672 1 96.38 114 LEU B O 1
ATOM 3273 N N . ALA B 1 115 ? -0.034 -18.797 -19.156 1 95.5 115 ALA B N 1
ATOM 3274 C CA . ALA B 1 115 ? -0.342 -17.969 -20.328 1 95.5 115 ALA B CA 1
ATOM 3275 C C . ALA B 1 115 ? -1.847 -17.906 -20.562 1 95.5 115 ALA B C 1
ATOM 3277 O O . ALA B 1 115 ? -2.533 -18.922 -20.531 1 95.5 115 ALA B O 1
ATOM 3278 N N . GLU B 1 116 ? -2.344 -16.625 -20.75 1 97.94 116 GLU B N 1
ATOM 3279 C CA . GLU B 1 116 ? -3.762 -16.375 -20.984 1 97.94 116 GLU B CA 1
ATOM 3280 C C . GLU B 1 116 ? -4.625 -17.016 -19.906 1 97.94 116 GLU B C 1
ATOM 3282 O O . GLU B 1 116 ? -5.57 -17.734 -20.203 1 97.94 116 GLU B O 1
ATOM 3287 N N . ALA B 1 117 ? -4.336 -16.703 -18.75 1 98.31 117 ALA B N 1
ATOM 3288 C CA . ALA B 1 117 ? -4.992 -17.281 -17.594 1 98.31 117 ALA B CA 1
ATOM 3289 C C . ALA B 1 117 ? -6.477 -16.938 -17.562 1 98.31 117 ALA B C 1
ATOM 3291 O O . ALA B 1 117 ? -7.277 -17.641 -16.953 1 98.31 117 ALA B O 1
ATOM 3292 N N . ASP B 1 118 ? -6.848 -15.844 -18.156 1 97.88 118 ASP B N 1
ATOM 3293 C CA . ASP B 1 118 ? -8.25 -15.438 -18.219 1 97.88 118 ASP B CA 1
ATOM 3294 C C . ASP B 1 118 ? -9.078 -16.453 -19 1 97.88 118 ASP B C 1
ATOM 3296 O O . ASP B 1 118 ? -10.289 -16.578 -18.766 1 97.88 118 ASP B O 1
ATOM 3300 N N . LYS B 1 119 ? -8.445 -17.234 -19.812 1 97.88 119 LYS B N 1
ATOM 3301 C CA . LYS B 1 119 ? -9.148 -18.203 -20.656 1 97.88 119 LYS B CA 1
ATOM 3302 C C . LYS B 1 119 ? -9.148 -19.578 -20 1 97.88 119 LYS B C 1
ATOM 3304 O O . LYS B 1 119 ? -9.789 -20.516 -20.5 1 97.88 119 LYS B O 1
ATOM 3309 N N . MET B 1 120 ? -8.453 -19.734 -18.969 1 97.75 120 MET B N 1
ATOM 3310 C CA . MET B 1 120 ? -8.438 -20.984 -18.219 1 97.75 120 MET B CA 1
ATOM 3311 C C . MET B 1 120 ? -9.508 -20.984 -17.141 1 97.75 120 MET B C 1
ATOM 3313 O O . MET B 1 120 ? -9.906 -19.922 -16.641 1 97.75 120 MET B O 1
ATOM 3317 N N . ASP B 1 121 ? -9.953 -22.125 -16.812 1 96.5 121 ASP B N 1
ATOM 3318 C CA . ASP B 1 121 ? -10.82 -22.188 -15.641 1 96.5 121 ASP B CA 1
ATOM 3319 C C . ASP B 1 121 ? -10.039 -22.578 -14.391 1 96.5 121 ASP B C 1
ATOM 3321 O O . ASP B 1 121 ? -8.836 -22.812 -14.453 1 96.5 121 ASP B O 1
ATOM 3325 N N . LEU B 1 122 ? -10.758 -22.672 -13.305 1 97.94 122 LEU B N 1
ATOM 3326 C CA . LEU B 1 122 ? -10.125 -22.875 -12.008 1 97.94 122 LEU B CA 1
ATOM 3327 C C . LEU B 1 122 ? -9.438 -24.234 -11.938 1 97.94 122 LEU B C 1
ATOM 3329 O O . LEU B 1 122 ? -8.312 -24.344 -11.445 1 97.94 122 LEU B O 1
ATOM 3333 N N . VAL B 1 123 ? -10.078 -25.25 -12.391 1 97.88 123 VAL B N 1
ATOM 3334 C CA . VAL B 1 123 ? -9.562 -26.609 -12.289 1 97.88 123 VAL B CA 1
ATOM 3335 C C . VAL B 1 123 ? -8.344 -26.781 -13.195 1 97.88 123 VAL B C 1
ATOM 3337 O O . VAL B 1 123 ? -7.367 -27.422 -12.82 1 97.88 123 VAL B O 1
ATOM 3340 N N . GLU B 1 124 ? -8.367 -26.203 -14.375 1 97.81 124 GLU B N 1
ATOM 3341 C CA . GLU B 1 124 ? -7.219 -26.203 -15.273 1 97.81 124 GLU B CA 1
ATOM 3342 C C . GLU B 1 124 ? -6.004 -25.562 -14.617 1 97.81 124 GLU B C 1
ATOM 3344 O O . GLU B 1 124 ? -4.895 -26.094 -14.688 1 97.81 124 GLU B O 1
ATOM 3349 N N . ILE B 1 125 ? -6.223 -24.422 -14.023 1 97.94 125 ILE B N 1
ATOM 3350 C CA . ILE B 1 125 ? -5.145 -23.703 -13.344 1 97.94 125 ILE B CA 1
ATOM 3351 C C . ILE B 1 125 ? -4.578 -24.578 -12.219 1 97.94 125 ILE B C 1
ATOM 3353 O O . ILE B 1 125 ? -3.361 -24.703 -12.086 1 97.94 125 ILE B O 1
ATOM 3357 N N . ALA B 1 126 ? -5.426 -25.156 -11.469 1 96.94 126 ALA B N 1
ATOM 3358 C CA . ALA B 1 126 ? -4.996 -26 -10.367 1 96.94 126 ALA B CA 1
ATOM 3359 C C . ALA B 1 126 ? -4.168 -27.172 -10.867 1 96.94 126 ALA B C 1
ATOM 3361 O O . ALA B 1 126 ? -3.152 -27.531 -10.266 1 96.94 126 ALA B O 1
ATOM 3362 N N . LYS B 1 127 ? -4.582 -27.781 -11.914 1 96.19 127 LYS B N 1
ATOM 3363 C CA . LYS B 1 127 ? -3.859 -28.922 -12.484 1 96.19 127 LYS B CA 1
ATOM 3364 C C . LYS B 1 127 ? -2.461 -28.5 -12.938 1 96.19 127 LYS B C 1
ATOM 3366 O O . LYS B 1 127 ? -1.487 -29.219 -12.695 1 96.19 127 LYS B O 1
ATOM 3371 N N . LYS B 1 128 ? -2.412 -27.406 -13.57 1 94.69 128 LYS B N 1
ATOM 3372 C CA . LYS B 1 128 ? -1.119 -26.922 -14.047 1 94.69 128 LYS B CA 1
ATOM 3373 C C . LYS B 1 128 ? -0.181 -26.625 -12.883 1 94.69 128 LYS B C 1
ATOM 3375 O O . LYS B 1 128 ? 0.998 -26.984 -12.922 1 94.69 128 LYS B O 1
ATOM 3380 N N . LEU B 1 129 ? -0.734 -26 -11.883 1 92.88 129 LEU B N 1
ATOM 3381 C CA . LEU B 1 129 ? 0.074 -25.719 -10.703 1 92.88 129 LEU B CA 1
ATOM 3382 C C . LEU B 1 129 ? 0.504 -27 -10.008 1 92.88 129 LEU B C 1
ATOM 3384 O O . LEU B 1 129 ? 1.655 -27.125 -9.578 1 92.88 129 LEU B O 1
ATOM 3388 N N . GLY B 1 130 ? -0.365 -27.906 -9.914 1 89.19 130 GLY B N 1
ATOM 3389 C CA . GLY B 1 130 ? -0.057 -29.188 -9.305 1 89.19 130 GLY B CA 1
ATOM 3390 C C . GLY B 1 130 ? 1.012 -29.969 -10.055 1 89.19 130 GLY B C 1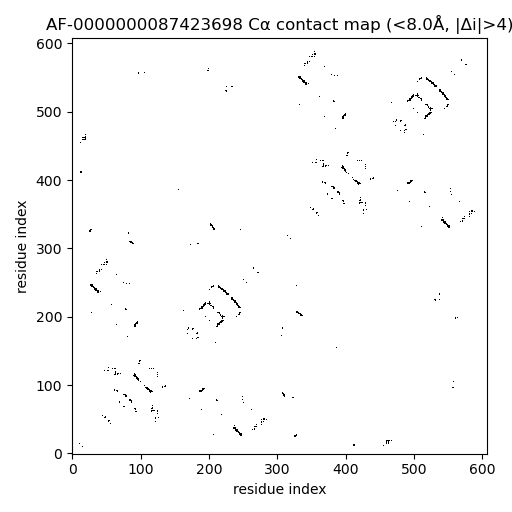
ATOM 3391 O O . GLY B 1 130 ? 1.913 -30.547 -9.445 1 89.19 130 GLY B O 1
ATOM 3392 N N . SER B 1 131 ? 0.851 -30.031 -11.352 1 87.75 131 SER B N 1
ATOM 3393 C CA . SER B 1 131 ? 1.825 -30.719 -12.18 1 87.75 131 SER B CA 1
ATOM 3394 C C . SER B 1 131 ? 3.215 -30.109 -12.031 1 87.75 131 SER B C 1
ATOM 3396 O O . SER B 1 131 ? 4.207 -30.844 -11.914 1 87.75 131 SER B O 1
ATOM 3398 N N . ARG B 1 132 ? 3.26 -28.828 -12.047 1 84 132 ARG B N 1
ATOM 3399 C CA . ARG B 1 132 ? 4.543 -28.156 -11.898 1 84 132 ARG B CA 1
ATOM 3400 C C . ARG B 1 132 ? 5.156 -28.438 -10.531 1 84 132 ARG B C 1
ATOM 3402 O O . ARG B 1 132 ? 6.363 -28.656 -10.422 1 84 132 ARG B O 1
ATOM 3409 N N . ALA B 1 133 ? 4.355 -28.359 -9.562 1 79.94 133 ALA B N 1
ATOM 3410 C CA . ALA B 1 133 ? 4.836 -28.641 -8.211 1 79.94 133 ALA B CA 1
ATOM 3411 C C . ALA B 1 133 ? 5.426 -30.047 -8.125 1 79.94 133 ALA B C 1
ATOM 3413 O O . ALA B 1 133 ? 6.453 -30.25 -7.477 1 79.94 133 ALA B O 1
ATOM 3414 N N . GLU B 1 134 ? 4.816 -30.922 -8.766 1 80 134 GLU B N 1
ATOM 3415 C CA . GLU B 1 134 ? 5.297 -32.312 -8.789 1 80 134 GLU B CA 1
ATOM 3416 C C . GLU B 1 134 ? 6.621 -32.406 -9.547 1 80 134 GLU B C 1
ATOM 3418 O O . GLU B 1 134 ? 7.527 -33.125 -9.125 1 80 134 GLU B O 1
ATOM 3423 N N . ASP B 1 135 ? 6.66 -31.703 -10.602 1 77.06 135 ASP B N 1
ATOM 3424 C CA . ASP B 1 135 ? 7.887 -31.703 -11.391 1 77.06 135 ASP B CA 1
ATOM 3425 C C . ASP B 1 135 ? 9.062 -31.172 -10.578 1 77.06 135 ASP B C 1
ATOM 3427 O O . ASP B 1 135 ? 10.164 -31.719 -10.633 1 77.06 135 ASP B O 1
ATOM 3431 N N . VAL B 1 136 ? 8.844 -30.219 -9.883 1 72.56 136 VAL B N 1
ATOM 3432 C CA . VAL B 1 136 ? 9.883 -29.594 -9.07 1 72.56 136 VAL B CA 1
ATOM 3433 C C . VAL B 1 136 ? 10.289 -30.531 -7.938 1 72.56 136 VAL B C 1
ATOM 3435 O O . VAL B 1 136 ? 11.477 -30.688 -7.652 1 72.56 136 VAL B O 1
ATOM 3438 N N . ARG B 1 137 ? 9.367 -31.156 -7.449 1 72.19 137 ARG B N 1
ATOM 3439 C CA . ARG B 1 137 ? 9.617 -32.062 -6.332 1 72.19 137 ARG B CA 1
ATOM 3440 C C . ARG B 1 137 ? 10.398 -33.281 -6.785 1 72.19 137 ARG B C 1
ATOM 3442 O O . ARG B 1 137 ? 11.266 -33.781 -6.059 1 72.19 137 ARG B O 1
ATOM 3449 N N . THR B 1 138 ? 10.102 -33.688 -7.969 1 74.06 138 THR B N 1
ATOM 3450 C CA . THR B 1 138 ? 10.719 -34.906 -8.461 1 74.06 138 THR B CA 1
ATOM 3451 C C . THR B 1 138 ? 12.008 -34.594 -9.227 1 74.06 138 THR B C 1
ATOM 3453 O O . THR B 1 138 ? 12.734 -35.5 -9.625 1 74.06 138 THR B O 1
ATOM 3456 N N . GLY B 1 139 ? 12.352 -33.344 -9.211 1 63.97 139 GLY B N 1
ATOM 3457 C CA . GLY B 1 139 ? 13.562 -32.938 -9.898 1 63.97 139 GLY B CA 1
ATOM 3458 C C . GLY B 1 139 ? 13.484 -33.094 -11.406 1 63.97 139 GLY B C 1
ATOM 3459 O O . GLY B 1 139 ? 14.508 -33.156 -12.086 1 63.97 139 GLY B O 1
ATOM 3460 N N . GLN B 1 140 ? 12.391 -33.406 -11.914 1 59.97 140 GLN B N 1
ATOM 3461 C CA . GLN B 1 140 ? 12.227 -33.656 -13.336 1 59.97 140 GLN B CA 1
ATOM 3462 C C . GLN B 1 140 ? 11.922 -32.344 -14.102 1 59.97 140 GLN B C 1
ATOM 3464 O O . GLN B 1 140 ? 11.578 -32.406 -15.281 1 59.97 140 GLN B O 1
ATOM 3469 N N . ASP B 1 141 ? 12.219 -31.266 -13.508 1 56.78 141 ASP B N 1
ATOM 3470 C CA . ASP B 1 141 ? 11.789 -30.047 -14.18 1 56.78 141 ASP B CA 1
ATOM 3471 C C . ASP B 1 141 ? 12.734 -29.688 -15.32 1 56.78 141 ASP B C 1
ATOM 3473 O O . ASP B 1 141 ? 13.883 -29.297 -15.086 1 56.78 141 ASP B O 1
ATOM 3477 N N . ALA B 1 142 ? 12.359 -30.047 -16.531 1 52.66 142 ALA B N 1
ATOM 3478 C CA . ALA B 1 142 ? 13.148 -29.812 -17.734 1 52.66 142 ALA B CA 1
ATOM 3479 C C . ALA B 1 142 ? 13.492 -28.328 -17.891 1 52.66 142 ALA B C 1
ATOM 3481 O O . ALA B 1 142 ? 14.602 -27.984 -18.297 1 52.66 142 ALA B O 1
ATOM 3482 N N . GLU B 1 143 ? 12.539 -27.438 -17.609 1 52.19 143 GLU B N 1
ATOM 3483 C CA . GLU B 1 143 ? 12.758 -26.016 -17.797 1 52.19 143 GLU B CA 1
ATOM 3484 C C . GLU B 1 143 ? 13.75 -25.469 -16.781 1 52.19 143 GLU B C 1
ATOM 3486 O O . GLU B 1 143 ? 14.586 -24.625 -17.125 1 52.19 143 GLU B O 1
ATOM 3491 N N . MET B 1 144 ? 13.758 -26.062 -15.625 1 53.66 144 MET B N 1
ATOM 3492 C CA . MET B 1 144 ? 14.68 -25.672 -14.562 1 53.66 144 MET B CA 1
ATOM 3493 C C . MET B 1 144 ? 16.094 -26.156 -14.867 1 53.66 144 MET B C 1
ATOM 3495 O O . MET B 1 144 ? 17.062 -25.453 -14.594 1 53.66 144 MET B O 1
ATOM 3499 N N . GLU B 1 145 ? 16.125 -27.281 -15.477 1 53.91 145 GLU B N 1
ATOM 3500 C CA . GLU B 1 145 ? 17.453 -27.812 -15.805 1 53.91 145 GLU B CA 1
ATOM 3501 C C . GLU B 1 145 ? 18.172 -26.922 -16.797 1 53.91 145 GLU B C 1
ATOM 3503 O O . GLU B 1 145 ? 19.391 -26.719 -16.688 1 53.91 145 GLU B O 1
ATOM 3508 N N . LYS B 1 146 ? 17.406 -26.406 -17.75 1 55.56 146 LYS B N 1
ATOM 3509 C CA . LYS B 1 146 ? 18.047 -25.547 -18.734 1 55.56 146 LYS B CA 1
ATOM 3510 C C . LYS B 1 146 ? 18.453 -24.203 -18.109 1 55.56 146 LYS B C 1
ATOM 3512 O O . LYS B 1 146 ? 19.547 -23.703 -18.359 1 55.56 146 LYS B O 1
ATOM 3517 N N . THR B 1 147 ? 17.578 -23.656 -17.359 1 58.59 147 THR B N 1
ATOM 3518 C CA . THR B 1 147 ? 17.844 -22.359 -16.734 1 58.59 147 THR B CA 1
ATOM 3519 C C . THR B 1 147 ? 18.922 -22.5 -15.672 1 58.59 147 THR B C 1
ATOM 3521 O O . THR B 1 147 ? 19.812 -21.641 -15.578 1 58.59 147 THR B O 1
ATOM 3524 N N . LYS B 1 148 ? 18.906 -23.594 -15.023 1 60.28 148 LYS B N 1
ATOM 3525 C CA . LYS B 1 148 ? 19.891 -23.875 -13.992 1 60.28 148 LYS B CA 1
ATOM 3526 C C . LYS B 1 148 ? 21.281 -24.016 -14.594 1 60.28 148 LYS B C 1
ATOM 3528 O O . LYS B 1 148 ? 22.266 -23.547 -14.023 1 60.28 148 LYS B O 1
ATOM 3533 N N . SER B 1 149 ? 21.281 -24.656 -15.656 1 60.22 149 SER B N 1
ATOM 3534 C CA . SER B 1 149 ? 22.578 -24.859 -16.281 1 60.22 149 SER B CA 1
ATOM 3535 C C . SER B 1 149 ? 23.203 -23.531 -16.703 1 60.22 149 SER B C 1
ATOM 3537 O O . SER B 1 149 ? 24.422 -23.344 -16.578 1 60.22 149 SER B O 1
ATOM 3539 N N . MET B 1 150 ? 22.375 -22.609 -17.047 1 62.25 150 MET B N 1
ATOM 3540 C CA . MET B 1 150 ? 22.875 -21.297 -17.453 1 62.25 150 MET B CA 1
ATOM 3541 C C . MET B 1 150 ? 23.266 -20.453 -16.234 1 62.25 150 MET B C 1
ATOM 3543 O O . MET B 1 150 ? 24.312 -19.812 -16.25 1 62.25 150 MET B O 1
ATOM 3547 N N . VAL B 1 151 ? 22.562 -20.562 -15.25 1 66.56 151 VAL B N 1
ATOM 3548 C CA . VAL B 1 151 ? 22.781 -19.75 -14.055 1 66.56 151 VAL B CA 1
ATOM 3549 C C . VAL B 1 151 ? 23.969 -20.297 -13.273 1 66.56 151 VAL B C 1
ATOM 3551 O O . VAL B 1 151 ? 24.766 -19.531 -12.719 1 66.56 151 VAL B O 1
ATOM 3554 N N . ASP B 1 152 ? 24.109 -21.578 -13.352 1 66 152 ASP B N 1
ATOM 3555 C CA . ASP B 1 152 ? 25.172 -22.219 -12.586 1 66 152 ASP B CA 1
ATOM 3556 C C . ASP B 1 152 ? 26.547 -21.844 -13.156 1 66 152 ASP B C 1
ATOM 3558 O O . ASP B 1 152 ? 27.547 -21.844 -12.438 1 66 152 ASP B O 1
ATOM 3562 N N . VAL B 1 153 ? 26.5 -21.516 -14.359 1 70.31 153 VAL B N 1
ATOM 3563 C CA . VAL B 1 153 ? 27.781 -21.266 -15.016 1 70.31 153 VAL B CA 1
ATOM 3564 C C . VAL B 1 153 ? 28.203 -19.812 -14.781 1 70.31 153 VAL B C 1
ATOM 3566 O O . VAL B 1 153 ? 29.391 -19.484 -14.812 1 70.31 153 VAL B O 1
ATOM 3569 N N . VAL B 1 154 ? 27.328 -19.016 -14.484 1 75.88 154 VAL B N 1
ATOM 3570 C CA . VAL B 1 154 ? 27.641 -17.609 -14.352 1 75.88 154 VAL B CA 1
ATOM 3571 C C . VAL B 1 154 ? 28.016 -17.297 -12.898 1 75.88 154 VAL B C 1
ATOM 3573 O O . VAL B 1 154 ? 27.234 -17.547 -11.984 1 75.88 154 VAL B O 1
ATOM 3576 N N . PRO B 1 155 ? 29.219 -16.828 -12.695 1 76.06 155 PRO B N 1
ATOM 3577 C CA . PRO B 1 155 ? 29.578 -16.438 -11.328 1 76.06 155 PRO B CA 1
ATOM 3578 C C . PRO B 1 155 ? 28.719 -15.312 -10.789 1 76.06 155 PRO B C 1
ATOM 3580 O O . PRO B 1 155 ? 28.266 -14.461 -11.555 1 76.06 155 PRO B O 1
ATOM 3583 N N . PRO B 1 156 ? 28.516 -15.328 -9.461 1 71.94 156 PRO B N 1
ATOM 3584 C CA . PRO B 1 156 ? 27.625 -14.352 -8.828 1 71.94 156 PRO B CA 1
ATOM 3585 C C . PRO B 1 156 ? 28.031 -12.906 -9.148 1 71.94 156 PRO B C 1
ATOM 3587 O O . PRO B 1 156 ? 27.156 -12.047 -9.305 1 71.94 156 PRO B O 1
ATOM 3590 N N . TRP B 1 157 ? 29.312 -12.594 -9.273 1 74.88 157 TRP B N 1
ATOM 3591 C CA . TRP B 1 157 ? 29.75 -11.211 -9.469 1 74.88 157 TRP B CA 1
ATOM 3592 C C . TRP B 1 157 ? 29.391 -10.719 -10.859 1 74.88 157 TRP B C 1
ATOM 3594 O O . TRP B 1 157 ? 29.359 -9.508 -11.109 1 74.88 157 TRP B O 1
ATOM 3604 N N . LEU B 1 158 ? 29.094 -11.609 -11.781 1 76.69 158 LEU B N 1
ATOM 3605 C CA . LEU B 1 158 ? 28.75 -11.234 -13.148 1 76.69 158 LEU B CA 1
ATOM 3606 C C . LEU B 1 158 ? 27.234 -11.258 -13.344 1 76.69 158 LEU B C 1
ATOM 3608 O O . LEU B 1 158 ? 26.719 -10.727 -14.344 1 76.69 158 LEU B O 1
ATOM 3612 N N . MET B 1 159 ? 26.594 -11.789 -12.453 1 76.44 159 MET B N 1
ATOM 3613 C CA . MET B 1 159 ? 25.156 -12.023 -12.586 1 76.44 159 MET B CA 1
ATOM 3614 C C . MET B 1 159 ? 24.422 -10.719 -12.82 1 76.44 159 MET B C 1
ATOM 3616 O O . MET B 1 159 ? 23.484 -10.664 -13.625 1 76.44 159 MET B O 1
ATOM 3620 N N . GLY B 1 160 ? 24.766 -9.672 -12.203 1 76.94 160 GLY B N 1
ATOM 3621 C CA . GLY B 1 160 ? 24.125 -8.383 -12.391 1 76.94 160 GLY B CA 1
ATOM 3622 C C . GLY B 1 160 ? 24.172 -7.902 -13.828 1 76.94 160 GLY B C 1
ATOM 3623 O O . GLY B 1 160 ? 23.156 -7.445 -14.375 1 76.94 160 GLY B O 1
ATOM 3624 N N . GLY B 1 161 ? 25.312 -7.934 -14.32 1 76.88 161 GLY B N 1
ATOM 3625 C CA . GLY B 1 161 ? 25.484 -7.543 -15.711 1 76.88 161 GLY B CA 1
ATOM 3626 C C . GLY B 1 161 ? 24.688 -8.406 -16.672 1 76.88 161 GLY B C 1
ATOM 3627 O O . GLY B 1 161 ? 24.047 -7.891 -17.578 1 76.88 161 GLY B O 1
ATOM 3628 N N . VAL B 1 162 ? 24.766 -9.672 -16.422 1 75.75 162 VAL B N 1
ATOM 3629 C CA . VAL B 1 162 ? 24.047 -10.609 -17.281 1 75.75 162 VAL B CA 1
ATOM 3630 C C . VAL B 1 162 ? 22.547 -10.336 -17.219 1 75.75 162 VAL B C 1
ATOM 3632 O O . VAL B 1 162 ? 21.875 -10.297 -18.25 1 75.75 162 VAL B O 1
ATOM 3635 N N . LEU B 1 163 ? 22.094 -10.102 -16.062 1 75.25 163 LEU B N 1
ATOM 3636 C CA . LEU B 1 163 ? 20.656 -9.859 -15.891 1 75.25 163 LEU B CA 1
ATOM 3637 C C . LEU B 1 163 ? 20.234 -8.555 -16.562 1 75.25 163 LEU B C 1
ATOM 3639 O O . LEU B 1 163 ? 19.141 -8.461 -17.109 1 75.25 163 LEU B O 1
ATOM 3643 N N . LYS B 1 164 ? 21.078 -7.594 -16.5 1 76.5 164 LYS B N 1
ATOM 3644 C CA . LYS B 1 164 ? 20.797 -6.332 -17.188 1 76.5 164 LYS B CA 1
ATOM 3645 C C . LYS B 1 164 ? 20.672 -6.527 -18.688 1 76.5 164 LYS B C 1
ATOM 3647 O O . LYS B 1 164 ? 19.812 -5.922 -19.328 1 76.5 164 LYS B O 1
ATOM 3652 N N . VAL B 1 165 ? 21.5 -7.301 -19.172 1 74.81 165 VAL B N 1
ATOM 3653 C CA . VAL B 1 165 ? 21.484 -7.574 -20.609 1 74.81 165 VAL B CA 1
ATOM 3654 C C . VAL B 1 165 ? 20.219 -8.352 -20.969 1 74.81 165 VAL B C 1
ATOM 3656 O O . VAL B 1 165 ? 19.547 -8.023 -21.938 1 74.81 165 VAL B O 1
ATOM 3659 N N . VAL B 1 166 ? 19.938 -9.336 -20.219 1 73.12 166 VAL B N 1
ATOM 3660 C CA . VAL B 1 166 ? 18.75 -10.148 -20.453 1 73.12 166 VAL B CA 1
ATOM 3661 C C . VAL B 1 166 ? 17.5 -9.289 -20.359 1 73.12 166 VAL B C 1
ATOM 3663 O O . VAL B 1 166 ? 16.578 -9.406 -21.172 1 73.12 166 VAL B O 1
ATOM 3666 N N . ASP B 1 167 ? 17.5 -8.492 -19.375 1 73.56 167 ASP B N 1
ATOM 3667 C CA . ASP B 1 167 ? 16.391 -7.555 -19.188 1 73.56 167 ASP B CA 1
ATOM 3668 C C . ASP B 1 167 ? 16.203 -6.672 -20.406 1 73.56 167 ASP B C 1
ATOM 3670 O O . ASP B 1 167 ? 15.086 -6.547 -20.922 1 73.56 167 ASP B O 1
ATOM 3674 N N . PHE B 1 168 ? 17.234 -6.129 -20.828 1 70.25 168 PHE B N 1
ATOM 3675 C CA . PHE B 1 168 ? 17.203 -5.258 -22 1 70.25 168 PHE B CA 1
ATOM 3676 C C . PHE B 1 168 ? 16.734 -6.02 -23.219 1 70.25 168 PHE B C 1
ATOM 3678 O O . PHE B 1 168 ? 15.867 -5.543 -23.969 1 70.25 168 PHE B O 1
ATOM 3685 N N . LEU B 1 169 ? 17.172 -7.199 -23.406 1 71.12 169 LEU B N 1
ATOM 3686 C CA . LEU B 1 169 ? 16.828 -8 -24.578 1 71.12 169 LEU B CA 1
ATOM 3687 C C . LEU B 1 169 ? 15.375 -8.461 -24.516 1 71.12 169 LEU B C 1
ATOM 3689 O O . LEU B 1 169 ? 14.711 -8.555 -25.562 1 71.12 169 LEU B O 1
ATOM 3693 N N . THR B 1 170 ? 14.922 -8.734 -23.406 1 69.81 170 THR B N 1
ATOM 3694 C CA . THR B 1 170 ? 13.578 -9.258 -23.219 1 69.81 170 THR B CA 1
ATOM 3695 C C . THR B 1 170 ? 12.531 -8.172 -23.438 1 69.81 170 THR B C 1
ATOM 3697 O O . THR B 1 170 ? 11.508 -8.414 -24.078 1 69.81 170 THR B O 1
ATOM 3700 N N . PHE B 1 171 ? 12.867 -6.988 -23.078 1 71.5 171 PHE B N 1
ATOM 3701 C CA . PHE B 1 171 ? 11.781 -6.012 -23.031 1 71.5 171 PHE B CA 1
ATOM 3702 C C . PHE B 1 171 ? 12.062 -4.844 -23.969 1 71.5 171 PHE B C 1
ATOM 3704 O O . PHE B 1 171 ? 11.133 -4.145 -24.375 1 71.5 171 PHE B O 1
ATOM 3711 N N . ASN B 1 172 ? 13.203 -4.594 -24.203 1 69.44 172 ASN B N 1
ATOM 3712 C CA . ASN B 1 172 ? 13.523 -3.354 -24.906 1 69.44 172 ASN B CA 1
ATOM 3713 C C . ASN B 1 172 ? 13.836 -3.605 -26.375 1 69.44 172 ASN B C 1
ATOM 3715 O O . ASN B 1 172 ? 13.867 -2.672 -27.188 1 69.44 172 ASN B O 1
ATOM 3719 N N . VAL B 1 173 ? 14.023 -4.832 -26.719 1 66.75 173 VAL B N 1
ATOM 3720 C CA . VAL B 1 173 ? 14.328 -5.16 -28.109 1 66.75 173 VAL B CA 1
ATOM 3721 C C . VAL B 1 173 ? 13.047 -5.57 -28.828 1 66.75 173 VAL B C 1
ATOM 3723 O O . VAL B 1 173 ? 12.25 -6.352 -28.312 1 66.75 173 VAL B O 1
ATOM 3726 N N . PRO B 1 174 ? 12.852 -5.012 -29.906 1 60.03 174 PRO B N 1
ATOM 3727 C CA . PRO B 1 174 ? 11.586 -5.211 -30.609 1 60.03 174 PRO B CA 1
ATOM 3728 C C . PRO B 1 174 ? 11.5 -6.578 -31.281 1 60.03 174 PRO B C 1
ATOM 3730 O O . PRO B 1 174 ? 10.508 -6.871 -31.969 1 60.03 174 PRO B O 1
ATOM 3733 N N . PHE B 1 175 ? 12.5 -7.457 -31.078 1 63.12 175 PHE B N 1
ATOM 3734 C CA . PHE B 1 175 ? 12.492 -8.734 -31.781 1 63.12 175 PHE B CA 1
ATOM 3735 C C . PHE B 1 175 ? 12.062 -9.859 -30.844 1 63.12 175 PHE B C 1
ATOM 3737 O O . PHE B 1 175 ? 12.281 -9.789 -29.641 1 63.12 175 PHE B O 1
ATOM 3744 N N . ASP B 1 176 ? 11.18 -10.703 -31.391 1 62.38 176 ASP B N 1
ATOM 3745 C CA . ASP B 1 176 ? 10.805 -11.922 -30.672 1 62.38 176 ASP B CA 1
ATOM 3746 C C . ASP B 1 176 ? 12.016 -12.844 -30.484 1 62.38 176 ASP B C 1
ATOM 3748 O O . ASP B 1 176 ? 12.469 -13.461 -31.453 1 62.38 176 ASP B O 1
ATOM 3752 N N . LEU B 1 177 ? 12.57 -12.844 -29.453 1 62.53 177 LEU B N 1
ATOM 3753 C CA . LEU B 1 177 ? 13.797 -13.594 -29.203 1 62.53 177 LEU B CA 1
ATOM 3754 C C . LEU B 1 177 ? 13.477 -14.984 -28.656 1 62.53 177 LEU B C 1
ATOM 3756 O O . LEU B 1 177 ? 14.344 -15.641 -28.078 1 62.53 177 LEU B O 1
ATOM 3760 N N . ASP B 1 178 ? 12.289 -15.328 -28.844 1 63.62 178 ASP B N 1
ATOM 3761 C CA . ASP B 1 178 ? 11.891 -16.641 -28.359 1 63.62 178 ASP B CA 1
ATOM 3762 C C . ASP B 1 178 ? 12.773 -17.734 -28.953 1 63.62 178 ASP B C 1
ATOM 3764 O O . ASP B 1 178 ? 13.086 -18.719 -28.281 1 63.62 178 ASP B O 1
ATOM 3768 N N . LYS B 1 179 ? 13.109 -17.469 -30.125 1 61.09 179 LYS B N 1
ATOM 3769 C CA . LYS B 1 179 ? 13.945 -18.438 -30.828 1 61.09 179 LYS B CA 1
ATOM 3770 C C . LYS B 1 179 ? 15.312 -18.562 -30.156 1 61.09 179 LYS B C 1
ATOM 3772 O O . LYS B 1 179 ? 15.969 -19.609 -30.266 1 61.09 179 LYS B O 1
ATOM 3777 N N . LEU B 1 180 ? 15.594 -17.516 -29.531 1 58.03 180 LEU B N 1
ATOM 3778 C CA . LEU B 1 180 ? 16.906 -17.531 -28.875 1 58.03 180 LEU B CA 1
ATOM 3779 C C . LEU B 1 18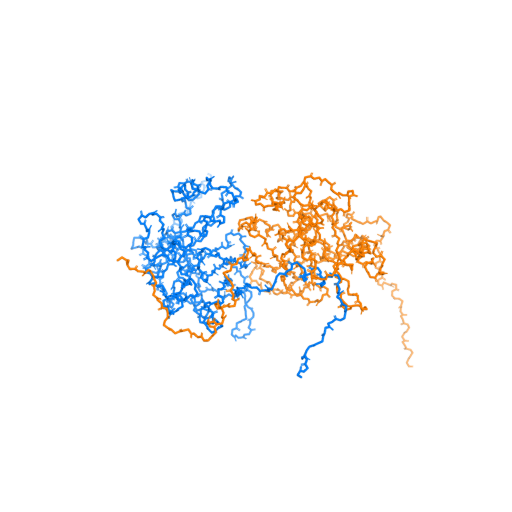0 ? 16.766 -17.969 -27.422 1 58.03 180 LEU B C 1
ATOM 3781 O O . LEU B 1 180 ? 17.734 -17.906 -26.656 1 58.03 180 LEU B O 1
ATOM 3785 N N . GLY B 1 181 ? 15.617 -18.391 -27.094 1 58.97 181 GLY B N 1
ATOM 3786 C CA . GLY B 1 181 ? 15.414 -18.875 -25.734 1 58.97 181 GLY B CA 1
ATOM 3787 C C . GLY B 1 181 ? 15.023 -17.781 -24.766 1 58.97 181 GLY B C 1
ATOM 3788 O O . GLY B 1 181 ? 14.883 -18.031 -23.578 1 58.97 181 GLY B O 1
ATOM 3789 N N . ILE B 1 182 ? 15.031 -16.609 -25.344 1 59.47 182 ILE B N 1
ATOM 3790 C CA . ILE B 1 182 ? 14.633 -15.516 -24.484 1 59.47 182 ILE B CA 1
ATOM 3791 C C . ILE B 1 182 ? 13.133 -15.25 -24.625 1 59.47 182 ILE B C 1
ATOM 3793 O O . ILE B 1 182 ? 12.68 -14.797 -25.688 1 59.47 182 ILE B O 1
ATOM 3797 N N . ARG B 1 183 ? 12.422 -15.727 -23.609 1 62.59 183 ARG B N 1
ATOM 3798 C CA . ARG B 1 183 ? 10.969 -15.602 -23.641 1 62.59 183 ARG B CA 1
ATOM 3799 C C . ARG B 1 183 ? 10.539 -14.148 -23.5 1 62.59 183 ARG B C 1
ATOM 3801 O O . ARG B 1 183 ? 11.117 -13.391 -22.734 1 62.59 183 ARG B O 1
ATOM 3808 N N . SER B 1 184 ? 9.633 -13.891 -24.406 1 72.69 184 SER B N 1
ATOM 3809 C CA . SER B 1 184 ? 9.055 -12.547 -24.344 1 72.69 184 SER B CA 1
ATOM 3810 C C . SER B 1 184 ? 8.125 -12.406 -23.141 1 72.69 184 SER B C 1
ATOM 3812 O O . SER B 1 184 ? 7.188 -13.195 -22.984 1 72.69 184 SER B O 1
ATOM 3814 N N . ASP B 1 185 ? 8.344 -11.578 -22.188 1 83.19 185 ASP B N 1
ATOM 3815 C CA . ASP B 1 185 ? 7.543 -11.219 -21.016 1 83.19 185 ASP B CA 1
ATOM 3816 C C . ASP B 1 185 ? 7.297 -12.438 -20.125 1 83.19 185 ASP B C 1
ATOM 3818 O O . ASP B 1 185 ? 6.148 -12.828 -19.906 1 83.19 185 ASP B O 1
ATOM 3822 N N . PRO B 1 186 ? 8.266 -13.078 -19.625 1 84.19 186 PRO B N 1
ATOM 3823 C CA . PRO B 1 186 ? 8.188 -14.359 -18.922 1 84.19 186 PRO B CA 1
ATOM 3824 C C . PRO B 1 186 ? 7.34 -14.281 -17.641 1 84.19 186 PRO B C 1
ATOM 3826 O O . PRO B 1 186 ? 6.938 -15.312 -17.109 1 84.19 186 PRO B O 1
ATOM 3829 N N . PHE B 1 187 ? 6.992 -13.125 -17.172 1 89.62 187 PHE B N 1
ATOM 3830 C CA . PHE B 1 187 ? 6.344 -13.055 -15.867 1 89.62 187 PHE B CA 1
ATOM 3831 C C . PHE B 1 187 ? 4.93 -12.5 -16 1 89.62 187 PHE B C 1
ATOM 3833 O O . PHE B 1 187 ? 4.105 -12.672 -15.102 1 89.62 187 PHE B O 1
ATOM 3840 N N . GLY B 1 188 ? 4.637 -11.812 -17 1 94.19 188 GLY B N 1
ATOM 3841 C CA . GLY B 1 188 ? 3.27 -11.461 -17.344 1 94.19 188 GLY B CA 1
ATOM 3842 C C . GLY B 1 188 ? 2.713 -10.328 -16.516 1 94.19 188 GLY B C 1
ATOM 3843 O O . GLY B 1 188 ? 3.441 -9.398 -16.141 1 94.19 188 GLY B O 1
ATOM 3844 N N . SER B 1 189 ? 1.382 -10.438 -16.25 1 97.44 189 SER B N 1
ATOM 3845 C CA . SER B 1 189 ? 0.563 -9.328 -15.773 1 97.44 189 SER B CA 1
ATOM 3846 C C . SER B 1 189 ? 0.679 -9.156 -14.266 1 97.44 189 SER B C 1
ATOM 3848 O O . SER B 1 189 ? 0.669 -8.031 -13.758 1 97.44 189 SER B O 1
ATOM 3850 N N . ALA B 1 190 ? 0.745 -10.25 -13.594 1 98.25 190 ALA B N 1
ATOM 3851 C CA . ALA B 1 190 ? 0.815 -10.273 -12.133 1 98.25 190 ALA B CA 1
ATOM 3852 C C . ALA B 1 190 ? 1.499 -11.547 -11.641 1 98.25 190 ALA B C 1
ATOM 3854 O O . ALA B 1 190 ? 1.623 -12.523 -12.383 1 98.25 190 ALA B O 1
ATOM 3855 N N . MET B 1 191 ? 1.992 -11.414 -10.414 1 96.56 191 MET B N 1
ATOM 3856 C CA . MET B 1 191 ? 2.613 -12.555 -9.758 1 96.56 191 MET B CA 1
ATOM 3857 C C . MET B 1 191 ? 1.835 -12.945 -8.508 1 96.56 191 MET B C 1
ATOM 3859 O O . MET B 1 191 ? 1.375 -12.086 -7.758 1 96.56 191 MET B O 1
ATOM 3863 N N . VAL B 1 192 ? 1.7 -14.234 -8.328 1 96.69 192 VAL B N 1
ATOM 3864 C CA . VAL B 1 192 ? 1.088 -14.781 -7.121 1 96.69 192 VAL B CA 1
ATOM 3865 C C . VAL B 1 192 ? 2.088 -15.672 -6.395 1 96.69 192 VAL B C 1
ATOM 3867 O O . VAL B 1 192 ? 2.652 -16.594 -6.984 1 96.69 192 VAL B O 1
ATOM 3870 N N . THR B 1 193 ? 2.357 -15.336 -5.211 1 91.69 193 THR B N 1
ATOM 3871 C CA . THR B 1 193 ? 3.168 -16.172 -4.328 1 91.69 193 THR B CA 1
ATOM 3872 C C . THR B 1 193 ? 2.455 -16.391 -3 1 91.69 193 THR B C 1
ATOM 3874 O O . THR B 1 193 ? 2.021 -15.445 -2.35 1 91.69 193 THR B O 1
ATOM 3877 N N . SER B 1 194 ? 2.266 -17.641 -2.656 1 89.75 194 SER B N 1
ATOM 3878 C CA . SER B 1 194 ? 1.46 -17.953 -1.481 1 89.75 194 SER B CA 1
ATOM 3879 C C . SER B 1 194 ? 2.336 -18.375 -0.308 1 89.75 194 SER B C 1
ATOM 3881 O O . SER B 1 194 ? 3.32 -19.094 -0.492 1 89.75 194 SER B O 1
ATOM 3883 N N . VAL B 1 195 ? 1.908 -17.969 0.886 1 89.88 195 VAL B N 1
ATOM 3884 C CA . VAL B 1 195 ? 2.635 -18.344 2.092 1 89.88 195 VAL B CA 1
ATOM 3885 C C . VAL B 1 195 ? 1.726 -19.172 3.006 1 89.88 195 VAL B C 1
ATOM 3887 O O . VAL B 1 195 ? 2.082 -19.453 4.152 1 89.88 195 VAL B O 1
ATOM 3890 N N . GLY B 1 196 ? 0.605 -19.469 2.516 1 88.88 196 GLY B N 1
ATOM 3891 C CA . GLY B 1 196 ? -0.345 -20.25 3.291 1 88.88 196 GLY B CA 1
ATOM 3892 C C . GLY B 1 196 ? 0.201 -21.594 3.721 1 88.88 196 GLY B C 1
ATOM 3893 O O . GLY B 1 196 ? -0.071 -22.062 4.832 1 88.88 196 GLY B O 1
ATOM 3894 N N . GLN B 1 197 ? 0.941 -22.203 2.885 1 84.31 197 GLN B N 1
ATOM 3895 C CA . GLN B 1 197 ? 1.479 -23.531 3.166 1 84.31 197 GLN B CA 1
ATOM 3896 C C . GLN B 1 197 ? 2.42 -23.5 4.367 1 84.31 197 GLN B C 1
ATOM 3898 O O . GLN B 1 197 ? 2.699 -24.547 4.973 1 84.31 197 GLN B O 1
ATOM 3903 N N . PHE B 1 198 ? 2.861 -22.359 4.754 1 86.94 198 PHE B N 1
ATOM 3904 C CA . PHE B 1 198 ? 3.77 -22.219 5.883 1 86.94 198 PHE B CA 1
ATOM 3905 C C . PHE B 1 198 ? 3.021 -21.719 7.113 1 86.94 198 PHE B C 1
ATOM 3907 O O . PHE B 1 198 ? 3.641 -21.281 8.086 1 86.94 198 PHE B O 1
ATOM 3914 N N . ASN B 1 199 ? 1.741 -21.609 7.039 1 92.62 199 ASN B N 1
ATOM 3915 C CA . ASN B 1 199 ? 0.859 -21.156 8.109 1 92.62 199 ASN B CA 1
ATOM 3916 C C . ASN B 1 199 ? 1.104 -19.703 8.469 1 92.62 199 ASN B C 1
ATOM 3918 O O . ASN B 1 199 ? 1.104 -19.328 9.648 1 92.62 199 ASN B O 1
ATOM 3922 N N . ILE B 1 200 ? 1.443 -18.969 7.5 1 93.25 200 ILE B N 1
ATOM 3923 C CA . ILE B 1 200 ? 1.626 -17.531 7.641 1 93.25 200 ILE B CA 1
ATOM 3924 C C . ILE B 1 200 ? 0.366 -16.797 7.176 1 93.25 200 ILE B C 1
ATOM 3926 O O . ILE B 1 200 ? -0.179 -17.109 6.113 1 93.25 200 ILE B O 1
ATOM 3930 N N . LYS B 1 201 ? -0.16 -15.812 7.957 1 94.44 201 LYS B N 1
ATOM 3931 C CA . LYS B 1 201 ? -1.438 -15.164 7.676 1 94.44 201 LYS B CA 1
ATOM 3932 C C . LYS B 1 201 ? -1.256 -13.984 6.73 1 94.44 201 LYS B C 1
ATOM 3934 O O . LYS B 1 201 ? -2.154 -13.656 5.949 1 94.44 201 LYS B O 1
ATOM 3939 N N . GLN B 1 202 ? -0.074 -13.359 6.887 1 93.81 202 GLN B N 1
ATOM 3940 C CA . GLN B 1 202 ? 0.084 -12.109 6.145 1 93.81 202 GLN B CA 1
ATOM 3941 C C . GLN B 1 202 ? 1.557 -11.805 5.891 1 93.81 202 GLN B C 1
ATOM 3943 O O . GLN B 1 202 ? 2.42 -12.164 6.695 1 93.81 202 GLN B O 1
ATOM 3948 N N . GLY B 1 203 ? 1.787 -11.18 4.711 1 92.38 203 GLY B N 1
ATOM 3949 C CA . GLY B 1 203 ? 3.121 -10.711 4.363 1 92.38 203 GLY B CA 1
ATOM 3950 C C . GLY B 1 203 ? 3.164 -9.961 3.047 1 92.38 203 GLY B C 1
ATOM 3951 O O . GLY B 1 203 ? 2.16 -9.883 2.334 1 92.38 203 GLY B O 1
ATOM 3952 N N . PHE B 1 204 ? 4.352 -9.289 2.801 1 93.88 204 PHE B N 1
ATOM 3953 C CA . PHE B 1 204 ? 4.578 -8.625 1.524 1 93.88 204 PHE B CA 1
ATOM 3954 C C . PHE B 1 204 ? 5.801 -9.203 0.821 1 93.88 204 PHE B C 1
ATOM 3956 O O . PHE B 1 204 ? 6.812 -9.492 1.461 1 93.88 204 PHE B O 1
ATOM 3963 N N . ALA B 1 205 ? 5.609 -9.43 -0.456 1 91.12 205 ALA B N 1
ATOM 3964 C CA . ALA B 1 205 ? 6.754 -9.758 -1.298 1 91.12 205 ALA B CA 1
ATOM 3965 C C . ALA B 1 205 ? 7.219 -8.547 -2.096 1 91.12 205 ALA B C 1
ATOM 3967 O O . ALA B 1 205 ? 6.398 -7.734 -2.533 1 91.12 205 ALA B O 1
ATOM 3968 N N . PRO B 1 206 ? 8.5 -8.438 -2.309 1 89.31 206 PRO B N 1
ATOM 3969 C CA . PRO B 1 206 ? 9.008 -7.293 -3.074 1 89.31 206 PRO B CA 1
ATOM 3970 C C . PRO B 1 206 ? 8.695 -7.402 -4.566 1 89.31 206 PRO B C 1
ATOM 3972 O O . PRO B 1 206 ? 8.516 -8.508 -5.082 1 89.31 206 PRO B O 1
ATOM 3975 N N . LEU B 1 207 ? 8.664 -6.199 -5.137 1 90.44 207 LEU B N 1
ATOM 3976 C CA . LEU B 1 207 ? 8.695 -6.191 -6.594 1 90.44 207 LEU B CA 1
ATOM 3977 C C . LEU B 1 207 ? 10.039 -6.688 -7.113 1 90.44 207 LEU B C 1
ATOM 3979 O O . LEU B 1 207 ? 11.086 -6.41 -6.516 1 90.44 207 LEU B O 1
ATOM 3983 N N . VAL B 1 208 ? 10 -7.426 -8.188 1 81.88 208 VAL B N 1
ATOM 3984 C CA . VAL B 1 208 ? 11.203 -7.945 -8.82 1 81.88 208 VAL B CA 1
ATOM 3985 C C . VAL B 1 208 ? 11.523 -7.121 -10.07 1 81.88 208 VAL B C 1
ATOM 3987 O O . VAL B 1 208 ? 10.859 -7.262 -11.102 1 81.88 208 VAL B O 1
ATOM 3990 N N . PRO B 1 209 ? 12.523 -6.297 -10.016 1 79.31 209 PRO B N 1
ATOM 3991 C CA . PRO B 1 209 ? 12.766 -5.312 -11.07 1 79.31 209 PRO B CA 1
ATOM 3992 C C . PRO B 1 209 ? 12.852 -5.945 -12.461 1 79.31 209 PRO B C 1
ATOM 3994 O O . PRO B 1 209 ? 12.25 -5.441 -13.414 1 79.31 209 PRO B O 1
ATOM 3997 N N . ALA B 1 210 ? 13.523 -7.09 -12.586 1 77.06 210 ALA B N 1
ATOM 3998 C CA . ALA B 1 210 ? 13.727 -7.695 -13.898 1 77.06 210 ALA B CA 1
ATOM 3999 C C . ALA B 1 210 ? 12.43 -8.297 -14.438 1 77.06 210 ALA B C 1
ATOM 4001 O O . ALA B 1 210 ? 12.32 -8.57 -15.633 1 77.06 210 ALA B O 1
ATOM 4002 N N . SER B 1 211 ? 11.461 -8.453 -13.656 1 83.12 211 SER B N 1
ATOM 4003 C CA . SER B 1 211 ? 10.211 -9.078 -14.086 1 83.12 211 SER B CA 1
ATOM 4004 C C . SER B 1 211 ? 9.273 -8.055 -14.719 1 83.12 211 SER B C 1
ATOM 4006 O O . SER B 1 211 ? 8.398 -8.406 -15.5 1 83.12 211 SER B O 1
ATOM 4008 N N . ARG B 1 212 ? 9.375 -6.816 -14.242 1 87.94 212 ARG B N 1
ATOM 4009 C CA . ARG B 1 212 ? 8.531 -5.703 -14.656 1 87.94 212 ARG B CA 1
ATOM 4010 C C . ARG B 1 212 ? 7.062 -5.969 -14.32 1 87.94 212 ARG B C 1
ATOM 4012 O O . ARG B 1 212 ? 6.168 -5.395 -14.938 1 87.94 212 ARG B O 1
ATOM 4019 N N . VAL B 1 213 ? 6.816 -6.934 -13.492 1 92.94 213 VAL B N 1
ATOM 4020 C CA . VAL B 1 213 ? 5.469 -7.18 -12.984 1 92.94 213 VAL B CA 1
ATOM 4021 C C . VAL B 1 213 ? 5.066 -6.07 -12.023 1 92.94 213 VAL B C 1
ATOM 4023 O O . VAL B 1 213 ? 5.766 -5.809 -11.039 1 92.94 213 VAL B O 1
ATOM 4026 N N . PRO B 1 214 ? 3.932 -5.473 -12.227 1 96.5 214 PRO B N 1
ATOM 4027 C CA . PRO B 1 214 ? 3.602 -4.301 -11.414 1 96.5 214 PRO B CA 1
ATOM 4028 C C . PRO B 1 214 ? 2.756 -4.652 -10.195 1 96.5 214 PRO B C 1
ATOM 4030 O O . PRO B 1 214 ? 2.49 -3.791 -9.352 1 96.5 214 PRO B O 1
ATOM 4033 N N . LEU B 1 215 ? 2.307 -5.902 -10.078 1 98 215 LEU B N 1
ATOM 4034 C CA . LEU B 1 215 ? 1.423 -6.344 -9 1 98 215 LEU B CA 1
ATOM 4035 C C . LEU B 1 215 ? 1.818 -7.734 -8.508 1 98 215 LEU B C 1
ATOM 4037 O O . LEU B 1 215 ? 1.862 -8.688 -9.297 1 98 215 LEU B O 1
ATOM 4041 N N . VAL B 1 216 ? 2.113 -7.789 -7.246 1 97.44 216 VAL B N 1
ATOM 4042 C CA . VAL B 1 216 ? 2.385 -9.07 -6.598 1 97.44 216 VAL B CA 1
ATOM 4043 C C . VAL B 1 216 ? 1.354 -9.32 -5.5 1 97.44 216 VAL B C 1
ATOM 4045 O O . VAL B 1 216 ? 1.208 -8.516 -4.578 1 97.44 216 VAL B O 1
ATOM 4048 N N . ALA B 1 217 ? 0.635 -10.383 -5.652 1 97.94 217 ALA B N 1
ATOM 4049 C CA . ALA B 1 217 ? -0.337 -10.805 -4.645 1 97.94 217 ALA B CA 1
ATOM 4050 C C . ALA B 1 217 ? 0.216 -11.945 -3.791 1 97.94 217 ALA B C 1
ATOM 4052 O O . ALA B 1 217 ? 0.821 -12.883 -4.312 1 97.94 217 ALA B O 1
ATOM 4053 N N . LEU B 1 218 ? -0.008 -11.828 -2.5 1 97 218 LEU B N 1
ATOM 4054 C CA . LEU B 1 218 ? 0.461 -12.828 -1.547 1 97 218 LEU B CA 1
ATOM 4055 C C . LEU B 1 218 ? -0.662 -13.25 -0.605 1 97 218 LEU B C 1
ATOM 4057 O O . LEU B 1 218 ? -0.861 -12.633 0.444 1 97 218 LEU B O 1
ATOM 4061 N N . PRO B 1 219 ? -1.4 -14.266 -1 1 97.44 219 PRO B N 1
ATOM 4062 C CA . PRO B 1 219 ? -2.414 -14.805 -0.091 1 97.44 219 PRO B CA 1
ATOM 4063 C C . PRO B 1 219 ? -1.808 -15.578 1.081 1 97.44 219 PRO B C 1
ATOM 4065 O O . PRO B 1 219 ? -0.803 -16.266 0.914 1 97.44 219 PRO B O 1
ATOM 4068 N N . GLY B 1 220 ? -2.473 -15.43 2.262 1 96.75 220 GLY B N 1
ATOM 4069 C CA . GLY B 1 220 ? -2.074 -16.156 3.457 1 96.75 220 GLY B CA 1
ATOM 4070 C C . GLY B 1 220 ? -2.848 -17.453 3.656 1 96.75 220 GLY B C 1
ATOM 4071 O O . GLY B 1 220 ? -3.412 -17.984 2.705 1 96.75 220 GLY B O 1
ATOM 4072 N N . VAL B 1 221 ? -2.73 -17.906 4.875 1 96.12 221 VAL B N 1
ATOM 4073 C CA . VAL B 1 221 ? -3.408 -19.156 5.23 1 96.12 221 VAL B CA 1
ATOM 4074 C C . VAL B 1 221 ? -4.867 -18.859 5.582 1 96.12 221 VAL B C 1
ATOM 4076 O O . VAL B 1 221 ? -5.176 -17.828 6.18 1 96.12 221 VAL B O 1
ATOM 4079 N N . LEU B 1 222 ? -5.734 -19.812 5.141 1 97.38 222 LEU B N 1
ATOM 4080 C CA . LEU B 1 222 ? -7.109 -19.75 5.617 1 97.38 222 LEU B CA 1
ATOM 4081 C C . LEU B 1 222 ? -7.164 -19.906 7.137 1 97.38 222 LEU B C 1
ATOM 4083 O O . LEU B 1 222 ? -6.477 -20.75 7.703 1 97.38 222 LEU B O 1
ATOM 4087 N N . HIS B 1 223 ? -7.977 -19.031 7.797 1 97.5 223 HIS B N 1
ATOM 4088 C CA . HIS B 1 223 ? -8.078 -19.031 9.25 1 97.5 223 HIS B CA 1
ATOM 4089 C C . HIS B 1 223 ? -9.43 -18.484 9.711 1 97.5 223 HIS B C 1
ATOM 4091 O O . HIS B 1 223 ? -10.227 -18.031 8.898 1 97.5 223 HIS B O 1
ATOM 4097 N N . LYS B 1 224 ? -9.664 -18.672 10.984 1 97.75 224 LYS B N 1
ATOM 4098 C CA . LYS B 1 224 ? -10.852 -18.062 11.57 1 97.75 224 LYS B CA 1
ATOM 4099 C C . LYS B 1 224 ? -10.539 -16.672 12.109 1 97.75 224 LYS B C 1
ATOM 4101 O O . LYS B 1 224 ? -9.477 -16.438 12.688 1 97.75 224 LYS B O 1
ATOM 4106 N N . ALA B 1 225 ? -11.508 -15.727 11.922 1 96.44 225 ALA B N 1
ATOM 4107 C CA . ALA B 1 225 ? -11.375 -14.367 12.445 1 96.44 225 ALA B CA 1
ATOM 4108 C C . ALA B 1 225 ? -12.734 -13.789 12.82 1 96.44 225 ALA B C 1
ATOM 4110 O O . ALA B 1 225 ? -13.766 -14.211 12.297 1 96.44 225 ALA B O 1
ATOM 4111 N N . PRO B 1 226 ? -12.703 -12.852 13.781 1 95.94 226 PRO B N 1
ATOM 4112 C CA . PRO B 1 226 ? -13.961 -12.18 14.109 1 95.94 226 PRO B CA 1
ATOM 4113 C C . PRO B 1 226 ? -14.359 -11.125 13.07 1 95.94 226 PRO B C 1
ATOM 4115 O O . PRO B 1 226 ? -13.508 -10.367 12.609 1 95.94 226 PRO B O 1
ATOM 4118 N N . PHE B 1 227 ? -15.586 -11.148 12.688 1 96.31 227 PHE B N 1
ATOM 4119 C CA . PHE B 1 227 ? -16.156 -10.148 11.797 1 96.31 227 PHE B CA 1
ATOM 4120 C C . PHE B 1 227 ? -17.422 -9.555 12.406 1 96.31 227 PHE B C 1
ATOM 4122 O O . PHE B 1 227 ? -18.094 -10.203 13.211 1 96.31 227 PHE B O 1
ATOM 4129 N N . VAL B 1 228 ? -17.688 -8.266 12.102 1 95.19 228 VAL B N 1
ATOM 4130 C CA . VAL B 1 228 ? -18.953 -7.641 12.492 1 95.19 228 VAL B CA 1
ATOM 4131 C C . VAL B 1 228 ? -20 -7.891 11.422 1 95.19 228 VAL B C 1
ATOM 4133 O O . VAL B 1 228 ? -19.797 -7.57 10.25 1 95.19 228 VAL B O 1
ATOM 4136 N N . THR B 1 229 ? -21.109 -8.422 11.812 1 92.69 229 THR B N 1
ATOM 4137 C CA . THR B 1 229 ? -22.188 -8.75 10.891 1 92.69 229 THR B CA 1
ATOM 4138 C C . THR B 1 229 ? -23.016 -7.508 10.578 1 92.69 229 THR B C 1
ATOM 4140 O O . THR B 1 229 ? -22.828 -6.453 11.188 1 92.69 229 THR B O 1
ATOM 4143 N N . GLU B 1 230 ? -23.844 -7.699 9.578 1 88.75 230 GLU B N 1
ATOM 4144 C CA . GLU B 1 230 ? -24.719 -6.594 9.188 1 88.75 230 GLU B CA 1
ATOM 4145 C C . GLU B 1 230 ? -25.594 -6.145 10.344 1 88.75 230 GLU B C 1
ATOM 4147 O O . GLU B 1 230 ? -25.984 -4.977 10.422 1 88.75 230 GLU B O 1
ATOM 4152 N N . ASN B 1 231 ? -25.859 -6.996 11.258 1 89.94 231 ASN B N 1
ATOM 4153 C CA . ASN B 1 231 ? -26.719 -6.695 12.398 1 89.94 231 ASN B CA 1
ATOM 4154 C C . ASN B 1 231 ? -25.938 -6.105 13.562 1 89.94 231 ASN B C 1
ATOM 4156 O O . ASN B 1 231 ? -26.484 -5.863 14.633 1 89.94 231 ASN B O 1
ATOM 4160 N N . GLY B 1 232 ? -24.672 -6.012 13.367 1 90.81 232 GLY B N 1
ATOM 4161 C CA . GLY B 1 232 ? -23.844 -5.395 14.391 1 90.81 232 GLY B CA 1
ATOM 4162 C C . GLY B 1 232 ? -23.234 -6.395 15.359 1 90.81 232 GLY B C 1
ATOM 4163 O O . GLY B 1 232 ? -22.578 -6.012 16.328 1 90.81 232 GLY B O 1
ATOM 4164 N N . ASP B 1 233 ? -23.516 -7.641 15.109 1 92.62 233 ASP B N 1
ATOM 4165 C CA . ASP B 1 233 ? -22.953 -8.688 15.969 1 92.62 233 ASP B CA 1
ATOM 4166 C C . ASP B 1 233 ? -21.547 -9.07 15.523 1 92.62 233 ASP B C 1
ATOM 4168 O O . ASP B 1 233 ? -21.172 -8.844 14.375 1 92.62 233 ASP B O 1
ATOM 4172 N N . VAL B 1 234 ? -20.812 -9.648 16.562 1 95.62 234 VAL B N 1
ATOM 4173 C CA . VAL B 1 234 ? -19.5 -10.172 16.25 1 95.62 234 VAL B CA 1
ATOM 4174 C C . VAL B 1 234 ? -19.547 -11.695 16.125 1 95.62 234 VAL B C 1
ATOM 4176 O O . VAL B 1 234 ? -20.031 -12.383 17.031 1 95.62 234 VAL B O 1
ATOM 4179 N N . GLU B 1 235 ? -19.047 -12.219 14.953 1 95.75 235 GLU B N 1
ATOM 4180 C CA . GLU B 1 235 ? -19.062 -13.656 14.703 1 95.75 235 GLU B CA 1
ATOM 4181 C C . GLU B 1 235 ? -17.719 -14.141 14.172 1 95.75 235 GLU B C 1
ATOM 4183 O O . GLU B 1 235 ? -17.016 -13.398 13.484 1 95.75 235 GLU B O 1
ATOM 4188 N N . ALA B 1 236 ? -17.453 -15.344 14.594 1 96.94 236 ALA B N 1
ATOM 4189 C CA . ALA B 1 236 ? -16.281 -16 14.008 1 96.94 236 ALA B CA 1
ATOM 4190 C C . ALA B 1 236 ? -16.609 -16.516 12.609 1 96.94 236 ALA B C 1
ATOM 4192 O O . ALA B 1 236 ? -17.609 -17.203 12.406 1 96.94 236 ALA B O 1
ATOM 4193 N N . ARG B 1 237 ? -15.711 -16.156 11.648 1 97.31 237 ARG B N 1
ATOM 4194 C CA . ARG B 1 237 ? -15.898 -16.609 10.266 1 97.31 237 ARG B CA 1
ATOM 4195 C C . ARG B 1 237 ? -14.57 -17.031 9.648 1 97.31 237 ARG B C 1
ATOM 4197 O O . ARG B 1 237 ? -13.5 -16.719 10.18 1 97.31 237 ARG B O 1
ATOM 4204 N N . ASP B 1 238 ? -14.711 -17.844 8.492 1 98.25 238 ASP B N 1
ATOM 4205 C CA . ASP B 1 238 ? -13.523 -18.125 7.684 1 98.25 238 ASP B CA 1
ATOM 4206 C C . ASP B 1 238 ? -12.984 -16.844 7.047 1 98.25 238 ASP B C 1
ATOM 4208 O O . ASP B 1 238 ? -13.758 -16.031 6.531 1 98.25 238 ASP B O 1
ATOM 4212 N N . ALA B 1 239 ? -11.68 -16.703 7.164 1 98.44 239 ALA B N 1
ATOM 4213 C CA . ALA B 1 239 ? -11.055 -15.477 6.699 1 98.44 239 ALA B CA 1
ATOM 4214 C C . ALA B 1 239 ? -9.82 -15.773 5.855 1 98.44 239 ALA B C 1
ATOM 4216 O O . ALA B 1 239 ? -9.156 -16.797 6.051 1 98.44 239 ALA B O 1
ATOM 4217 N N . LEU B 1 240 ? -9.539 -14.945 4.949 1 98.56 240 LEU B N 1
ATOM 4218 C CA . LEU B 1 240 ? -8.32 -14.945 4.148 1 98.56 240 LEU B CA 1
ATOM 4219 C C . LEU B 1 240 ? -7.754 -13.531 4.027 1 98.56 240 LEU B C 1
ATOM 4221 O O . LEU B 1 240 ? -8.484 -12.594 3.697 1 98.56 240 LEU B O 1
ATOM 4225 N N . THR B 1 241 ? -6.504 -13.398 4.355 1 97.94 241 THR B N 1
ATOM 4226 C CA . THR B 1 241 ? -5.809 -12.141 4.133 1 97.94 241 THR B CA 1
ATOM 4227 C C . THR B 1 241 ? -5.02 -12.18 2.83 1 97.94 241 THR B C 1
ATOM 4229 O O . THR B 1 241 ? -4.227 -13.094 2.605 1 97.94 241 THR B O 1
ATOM 4232 N N . VAL B 1 242 ? -5.258 -11.242 1.992 1 97.81 242 VAL B N 1
ATOM 4233 C CA . VAL B 1 242 ? -4.477 -11.086 0.769 1 97.81 242 VAL B CA 1
ATOM 4234 C C . VAL B 1 242 ? -3.682 -9.789 0.821 1 97.81 242 VAL B C 1
ATOM 4236 O O . VAL B 1 242 ? -4.258 -8.703 0.947 1 97.81 242 VAL B O 1
ATOM 4239 N N . SER B 1 243 ? -2.396 -9.906 0.73 1 97.62 243 SER B N 1
ATOM 4240 C CA . SER B 1 243 ? -1.483 -8.773 0.668 1 97.62 243 SER B CA 1
ATOM 4241 C C . SER B 1 243 ? -1.04 -8.5 -0.765 1 97.62 243 SER B C 1
ATOM 4243 O O . SER B 1 243 ? -0.787 -9.43 -1.532 1 97.62 243 SER B O 1
ATOM 4245 N N . CYS B 1 244 ? -0.939 -7.223 -1.057 1 97.94 244 CYS B N 1
ATOM 4246 C CA . CYS B 1 244 ? -0.512 -6.855 -2.402 1 97.94 244 CYS B CA 1
ATOM 4247 C C . CYS B 1 244 ? 0.595 -5.809 -2.355 1 97.94 244 CYS B C 1
ATOM 4249 O O . CYS B 1 244 ? 0.573 -4.91 -1.511 1 97.94 244 CYS B O 1
ATOM 4251 N N . THR B 1 245 ? 1.541 -5.934 -3.23 1 97.38 245 THR B N 1
ATOM 4252 C CA . THR B 1 245 ? 2.602 -4.973 -3.521 1 97.38 245 THR B CA 1
ATOM 4253 C C . THR B 1 245 ? 2.426 -4.383 -4.918 1 97.38 245 THR B C 1
ATOM 4255 O O . THR B 1 245 ? 2.291 -5.117 -5.898 1 97.38 245 THR B O 1
ATOM 4258 N N . PHE B 1 246 ? 2.385 -2.996 -4.973 1 96.88 246 PHE B N 1
ATOM 4259 C CA . PHE B 1 246 ? 2.102 -2.324 -6.234 1 96.88 246 PHE B CA 1
ATOM 4260 C C . PHE B 1 246 ? 3.27 -1.438 -6.652 1 96.88 246 PHE B C 1
ATOM 4262 O O . PHE B 1 246 ? 3.916 -0.817 -5.805 1 96.88 246 PHE B O 1
ATOM 4269 N N . ASP B 1 247 ? 3.498 -1.389 -7.93 1 94.31 247 ASP B N 1
ATOM 4270 C CA . ASP B 1 247 ? 4.379 -0.379 -8.508 1 94.31 247 ASP B CA 1
ATOM 4271 C C . ASP B 1 247 ? 3.645 0.944 -8.711 1 94.31 247 ASP B C 1
ATOM 4273 O O . ASP B 1 247 ? 2.85 1.082 -9.641 1 94.31 247 ASP B O 1
ATOM 4277 N N . HIS B 1 248 ? 3.961 1.916 -7.898 1 91.88 248 HIS B N 1
ATOM 4278 C CA . HIS B 1 248 ? 3.246 3.188 -7.895 1 91.88 248 HIS B CA 1
ATOM 4279 C C . HIS B 1 248 ? 3.568 4.004 -9.141 1 91.88 248 HIS B C 1
ATOM 4281 O O . HIS B 1 248 ? 2.893 4.992 -9.43 1 91.88 248 HIS B O 1
ATOM 4287 N N . ARG B 1 249 ? 4.523 3.641 -9.914 1 86.69 249 ARG B N 1
ATOM 4288 C CA . ARG B 1 249 ? 4.816 4.328 -11.164 1 86.69 249 ARG B CA 1
ATOM 4289 C C . ARG B 1 249 ? 3.736 4.055 -12.203 1 86.69 249 ARG B C 1
ATOM 4291 O O . ARG B 1 249 ? 3.555 4.844 -13.141 1 86.69 249 ARG B O 1
ATOM 4298 N N . VAL B 1 250 ? 3.02 2.949 -11.977 1 89.75 250 VAL B N 1
ATOM 4299 C CA . VAL B 1 250 ? 2.039 2.629 -13.008 1 89.75 250 VAL B CA 1
ATOM 4300 C C . VAL B 1 250 ? 0.635 2.641 -12.414 1 89.75 250 VAL B C 1
ATOM 4302 O O . VAL B 1 250 ? -0.355 2.75 -13.141 1 89.75 250 VAL B O 1
ATOM 4305 N N . TYR B 1 251 ? 0.485 2.477 -11.086 1 91.75 251 TYR B N 1
ATOM 4306 C CA . TYR B 1 251 ? -0.826 2.516 -10.445 1 91.75 251 TYR B CA 1
ATOM 4307 C C . TYR B 1 251 ? -0.917 3.672 -9.453 1 91.75 251 TYR B C 1
ATOM 4309 O O . TYR B 1 251 ? -0 3.891 -8.664 1 91.75 251 TYR B O 1
ATOM 4317 N N . ASP B 1 252 ? -2.039 4.359 -9.531 1 84.62 252 ASP B N 1
ATOM 4318 C CA . ASP B 1 252 ? -2.336 5.324 -8.477 1 84.62 252 ASP B CA 1
ATOM 4319 C C . ASP B 1 252 ? -3.441 4.812 -7.559 1 84.62 252 ASP B C 1
ATOM 4321 O O . ASP B 1 252 ? -3.889 3.67 -7.691 1 84.62 252 ASP B O 1
ATOM 4325 N N . GLY B 1 253 ? -3.832 5.641 -6.59 1 84.69 253 GLY B N 1
ATOM 4326 C CA . GLY B 1 253 ? -4.816 5.242 -5.598 1 84.69 253 GLY B CA 1
ATOM 4327 C C . GLY B 1 253 ? -6.148 4.844 -6.207 1 84.69 253 GLY B C 1
ATOM 4328 O O . GLY B 1 253 ? -6.793 3.904 -5.738 1 84.69 253 GLY B O 1
ATOM 4329 N N . TYR B 1 254 ? -6.488 5.539 -7.172 1 84.62 254 TYR B N 1
ATOM 4330 C CA . TYR B 1 254 ? -7.758 5.258 -7.832 1 84.62 254 TYR B CA 1
ATOM 4331 C C . TYR B 1 254 ? -7.73 3.893 -8.508 1 84.62 254 TYR B C 1
ATOM 4333 O O . TYR B 1 254 ? -8.656 3.092 -8.336 1 84.62 254 TYR B O 1
ATOM 4341 N N . GLN B 1 255 ? -6.762 3.656 -9.266 1 90.94 255 GLN B N 1
ATOM 4342 C CA . GLN B 1 255 ? -6.605 2.379 -9.953 1 90.94 255 GLN B CA 1
ATOM 4343 C C . GLN B 1 255 ? -6.488 1.229 -8.961 1 90.94 255 GLN B C 1
ATOM 4345 O O . GLN B 1 255 ? -7.09 0.169 -9.148 1 90.94 255 GLN B O 1
ATOM 4350 N N . ILE B 1 256 ? -5.75 1.465 -7.918 1 94 256 ILE B N 1
ATOM 4351 C CA . ILE B 1 256 ? -5.598 0.442 -6.891 1 94 256 ILE B CA 1
ATOM 4352 C C . ILE B 1 256 ? -6.945 0.171 -6.227 1 94 256 ILE B C 1
ATOM 4354 O O . ILE B 1 256 ? -7.273 -0.978 -5.918 1 94 256 ILE B O 1
ATOM 4358 N N . GLY B 1 257 ? -7.715 1.225 -6.008 1 92.31 257 GLY B N 1
ATOM 4359 C CA . GLY B 1 257 ? -9.062 1.045 -5.488 1 92.31 257 GLY B CA 1
ATOM 4360 C C . GLY B 1 257 ? -9.906 0.112 -6.332 1 92.31 257 GLY B C 1
ATOM 4361 O O . GLY B 1 257 ? -10.625 -0.739 -5.801 1 92.31 257 GLY B O 1
ATOM 4362 N N . ARG B 1 258 ? -9.805 0.213 -7.609 1 93.62 258 ARG B N 1
ATOM 4363 C CA . ARG B 1 258 ? -10.531 -0.657 -8.531 1 93.62 258 ARG B CA 1
ATOM 4364 C C . ARG B 1 258 ? -10.07 -2.105 -8.391 1 93.62 258 ARG B C 1
ATOM 4366 O O . ARG B 1 258 ? -10.891 -3.021 -8.352 1 93.62 258 ARG B O 1
ATOM 4373 N N . ILE B 1 259 ? -8.812 -2.268 -8.344 1 97.06 259 ILE B N 1
ATOM 4374 C CA . ILE B 1 259 ? -8.242 -3.602 -8.211 1 97.06 259 ILE B CA 1
ATOM 4375 C C . ILE B 1 259 ? -8.727 -4.25 -6.914 1 97.06 259 ILE B C 1
ATOM 4377 O O . ILE B 1 259 ? -9.195 -5.391 -6.922 1 97.06 259 ILE B O 1
ATOM 4381 N N . VAL B 1 260 ? -8.695 -3.553 -5.875 1 96.69 260 VAL B N 1
ATOM 4382 C CA . VAL B 1 260 ? -9.047 -4.062 -4.555 1 96.69 260 VAL B CA 1
ATOM 4383 C C . VAL B 1 260 ? -10.539 -4.41 -4.516 1 96.69 260 VAL B C 1
ATOM 4385 O O . VAL B 1 260 ? -10.93 -5.41 -3.912 1 96.69 260 VAL B O 1
ATOM 4388 N N . ASP B 1 261 ? -11.289 -3.637 -5.172 1 96.19 261 ASP B N 1
ATOM 4389 C CA . ASP B 1 261 ? -12.727 -3.904 -5.23 1 96.19 261 ASP B CA 1
ATOM 4390 C C . ASP B 1 261 ? -13.008 -5.254 -5.887 1 96.19 261 ASP B C 1
ATOM 4392 O O . ASP B 1 261 ? -13.82 -6.035 -5.391 1 96.19 261 ASP B O 1
ATOM 4396 N N . VAL B 1 262 ? -12.383 -5.496 -6.961 1 97.75 262 VAL B N 1
ATOM 4397 C CA . VAL B 1 262 ? -12.562 -6.77 -7.652 1 97.75 262 VAL B CA 1
ATOM 4398 C C . VAL B 1 262 ? -12.078 -7.914 -6.77 1 97.75 262 VAL B C 1
ATOM 4400 O O . VAL B 1 262 ? -12.773 -8.922 -6.617 1 97.75 262 VAL B O 1
ATOM 4403 N N . ILE B 1 263 ? -10.922 -7.762 -6.184 1 98.31 263 ILE B N 1
ATOM 4404 C CA . ILE B 1 263 ? -10.359 -8.797 -5.32 1 98.31 263 ILE B CA 1
ATOM 4405 C C . ILE B 1 263 ? -11.344 -9.125 -4.203 1 98.31 263 ILE B C 1
ATOM 4407 O O . ILE B 1 263 ? -11.656 -10.297 -3.971 1 98.31 263 ILE B O 1
ATOM 4411 N N . ARG B 1 264 ? -11.82 -8.109 -3.59 1 97.69 264 ARG B N 1
ATOM 4412 C CA . ARG B 1 264 ? -12.758 -8.281 -2.482 1 97.69 264 ARG B CA 1
ATOM 4413 C C . ARG B 1 264 ? -14.016 -9.016 -2.936 1 97.69 264 ARG B C 1
ATOM 4415 O O . ARG B 1 264 ? -14.422 -10 -2.318 1 97.69 264 ARG B O 1
ATOM 4422 N N . ASP B 1 265 ? -14.57 -8.594 -4.004 1 98.25 265 ASP B N 1
ATOM 4423 C CA . ASP B 1 265 ? -15.828 -9.156 -4.484 1 98.25 265 ASP B CA 1
ATOM 4424 C C . ASP B 1 265 ? -15.648 -10.617 -4.898 1 98.25 265 ASP B C 1
ATOM 4426 O O . ASP B 1 265 ? -16.484 -11.461 -4.574 1 98.25 265 ASP B O 1
ATOM 4430 N N . VAL B 1 266 ? -14.633 -10.898 -5.59 1 98.62 266 VAL B N 1
ATOM 4431 C CA . VAL B 1 266 ? -14.383 -12.25 -6.066 1 98.62 266 VAL B CA 1
ATOM 4432 C C . VAL B 1 266 ? -14.156 -13.188 -4.883 1 98.62 266 VAL B C 1
ATOM 4434 O O . VAL B 1 266 ? -14.57 -14.344 -4.906 1 98.62 266 VAL B O 1
ATOM 4437 N N . LEU B 1 267 ? -13.523 -12.75 -3.842 1 98.69 267 LEU B N 1
ATOM 4438 C CA . LEU B 1 267 ? -13.258 -13.562 -2.656 1 98.69 267 LEU B CA 1
ATOM 4439 C C . LEU B 1 267 ? -14.547 -13.797 -1.867 1 98.69 267 LEU B C 1
ATOM 4441 O O . LEU B 1 267 ? -14.766 -14.898 -1.351 1 98.69 267 LEU B O 1
ATOM 4445 N N . MET B 1 268 ? -15.344 -12.805 -1.818 1 98 268 MET B N 1
ATOM 4446 C CA . MET B 1 268 ? -16.547 -12.891 -1.005 1 98 268 MET B CA 1
ATOM 4447 C C . MET B 1 268 ? -17.641 -13.688 -1.728 1 98 268 MET B C 1
ATOM 4449 O O . MET B 1 268 ? -18.422 -14.398 -1.094 1 98 268 MET B O 1
ATOM 4453 N N . TYR B 1 269 ? -17.625 -13.523 -3.092 1 98.25 269 TYR B N 1
ATOM 4454 C CA . TYR B 1 269 ? -18.703 -14.102 -3.879 1 98.25 269 TYR B CA 1
ATOM 4455 C C . TYR B 1 269 ? -18.156 -14.836 -5.098 1 98.25 269 TYR B C 1
ATOM 4457 O O . TYR B 1 269 ? -18.391 -14.422 -6.234 1 98.25 269 TYR B O 1
ATOM 4465 N N . PRO B 1 270 ? -17.656 -16.016 -4.871 1 98.38 270 PRO B N 1
ATOM 4466 C CA . PRO B 1 270 ? -17.031 -16.734 -5.977 1 98.38 270 PRO B CA 1
ATOM 4467 C C . PRO B 1 270 ? -18 -17.047 -7.109 1 98.38 270 PRO B C 1
ATOM 4469 O O . PRO B 1 270 ? -17.641 -16.938 -8.281 1 98.38 270 PRO B O 1
ATOM 4472 N N . THR B 1 271 ? -19.281 -17.25 -6.918 1 97.88 271 THR B N 1
ATOM 4473 C CA . THR B 1 271 ? -20.234 -17.719 -7.926 1 97.88 271 THR B CA 1
ATOM 4474 C C . THR B 1 271 ? -20.734 -16.562 -8.773 1 97.88 271 THR B C 1
ATOM 4476 O O . THR B 1 271 ? -21.422 -16.766 -9.781 1 97.88 271 THR B O 1
ATOM 4479 N N . ARG B 1 272 ? -20.422 -15.359 -8.375 1 97.75 272 ARG B N 1
ATOM 4480 C CA . ARG B 1 272 ? -20.703 -14.211 -9.227 1 97.75 272 ARG B CA 1
ATOM 4481 C C . ARG B 1 272 ? -19.75 -14.156 -10.414 1 97.75 272 ARG B C 1
ATOM 4483 O O . ARG B 1 272 ? -20.047 -13.531 -11.43 1 97.75 272 ARG B O 1
ATOM 4490 N N . TYR B 1 273 ? -18.641 -14.828 -10.305 1 97.75 273 TYR B N 1
ATOM 4491 C CA . TYR B 1 273 ? -17.594 -14.672 -11.305 1 97.75 273 TYR B CA 1
ATOM 4492 C C . TYR B 1 273 ? -17.25 -16.016 -11.953 1 97.75 273 TYR B C 1
ATOM 4494 O O . TYR B 1 273 ? -16.797 -16.062 -13.102 1 97.75 273 TYR B O 1
ATOM 4502 N N . TYR B 1 274 ? -17.469 -17.062 -11.172 1 98.06 274 TYR B N 1
ATOM 4503 C CA . TYR B 1 274 ? -17.062 -18.375 -11.641 1 98.06 274 TYR B CA 1
ATOM 4504 C C . TYR B 1 274 ? -18.25 -19.344 -11.594 1 98.06 274 TYR B C 1
ATOM 4506 O O . TYR B 1 274 ? -19.203 -19.141 -10.844 1 98.06 274 TYR B O 1
ATOM 4514 N N . PRO B 1 275 ? -18.203 -20.469 -12.398 1 97.31 275 PRO B N 1
ATOM 4515 C CA . PRO B 1 275 ? -19.312 -21.406 -12.438 1 97.31 275 PRO B CA 1
ATOM 4516 C C . PRO B 1 275 ? -19.531 -22.109 -11.102 1 97.31 275 PRO B C 1
ATOM 4518 O O . PRO B 1 275 ? -18.625 -22.188 -10.281 1 97.31 275 PRO B O 1
ATOM 4521 N N . GLU B 1 276 ? -20.734 -22.609 -11.055 1 97.12 276 GLU B N 1
ATOM 4522 C CA . GLU B 1 276 ? -21.031 -23.469 -9.914 1 97.12 276 GLU B CA 1
ATOM 4523 C C . GLU B 1 276 ? -20.234 -24.766 -9.969 1 97.12 276 GLU B C 1
ATOM 4525 O O . GLU B 1 276 ? -19.875 -25.234 -11.055 1 97.12 276 GLU B O 1
ATOM 4530 N N . PRO B 1 277 ? -20 -25.297 -8.781 1 96.12 277 PRO B N 1
ATOM 4531 C CA . PRO B 1 277 ? -19.156 -26.5 -8.734 1 96.12 277 PRO B CA 1
ATOM 4532 C C . PRO B 1 277 ? -19.656 -27.594 -9.664 1 96.12 277 PRO B C 1
ATOM 4534 O O . PRO B 1 277 ? -18.859 -28.359 -10.211 1 96.12 277 PRO B O 1
ATOM 4537 N N . GLU B 1 278 ? -20.906 -27.688 -9.906 1 93.38 278 GLU B N 1
ATOM 4538 C CA . GLU B 1 278 ? -21.516 -28.734 -10.727 1 93.38 278 GLU B CA 1
ATOM 4539 C C . GLU B 1 278 ? -20.969 -28.719 -12.148 1 93.38 278 GLU B C 1
ATOM 4541 O O . GLU B 1 278 ? -21.062 -29.703 -12.875 1 93.38 278 GLU B O 1
ATOM 4546 N N . HIS B 1 279 ? -20.469 -27.641 -12.43 1 94.94 279 HIS B N 1
ATOM 4547 C CA . HIS B 1 279 ? -19.875 -27.469 -13.75 1 94.94 279 HIS B CA 1
ATOM 4548 C C . HIS B 1 279 ? -18.781 -28.484 -14.008 1 94.94 279 HIS B C 1
ATOM 4550 O O . HIS B 1 279 ? -18.578 -28.922 -15.148 1 94.94 279 HIS B O 1
ATOM 4556 N N . TRP B 1 280 ? -18.094 -28.906 -13.008 1 94.75 280 TRP B N 1
ATOM 4557 C CA . TRP B 1 280 ? -16.953 -29.812 -13.156 1 94.75 280 TRP B CA 1
ATOM 4558 C C . TRP B 1 280 ? -17.328 -31.234 -12.75 1 94.75 280 TRP B C 1
ATOM 4560 O O . TRP B 1 280 ? -16.469 -32.125 -12.711 1 94.75 280 TRP B O 1
ATOM 4570 N N . ALA B 1 281 ? -18.609 -31.469 -12.469 1 89.94 281 ALA B N 1
ATOM 4571 C CA . ALA B 1 281 ? -19.062 -32.781 -12.039 1 89.94 281 ALA B CA 1
ATOM 4572 C C . ALA B 1 281 ? -18.984 -33.781 -13.18 1 89.94 281 ALA B C 1
ATOM 4574 O O . ALA B 1 281 ? -19.328 -33.469 -14.32 1 89.94 281 ALA B O 1
ATOM 4575 N N . THR B 1 282 ? -18.188 -34.812 -13.078 1 77.75 282 THR B N 1
ATOM 4576 C CA . THR B 1 282 ? -18.156 -35.906 -14.062 1 77.75 282 THR B CA 1
ATOM 4577 C C . THR B 1 282 ? -19.406 -36.781 -13.93 1 77.75 282 THR B C 1
ATOM 4579 O O . THR B 1 282 ? -19.875 -37.031 -12.82 1 77.75 282 THR B O 1
ATOM 4582 N N . PRO B 1 283 ? -20.25 -37 -14.961 1 64 283 PRO B N 1
ATOM 4583 C CA 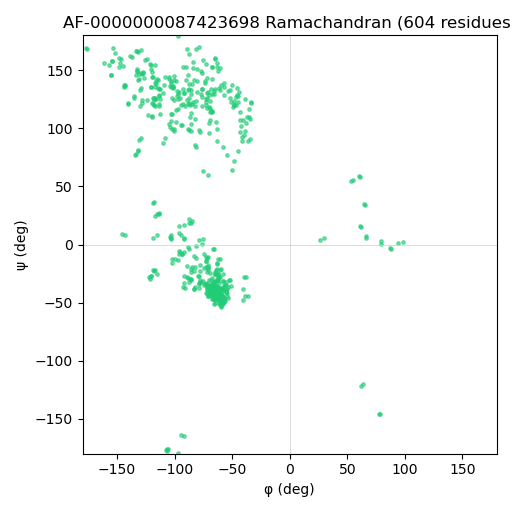. PRO B 1 283 ? -21.453 -37.844 -14.906 1 64 283 PRO B CA 1
ATOM 4584 C C . PRO B 1 283 ? -21.266 -39.062 -14.023 1 64 283 PRO B C 1
ATOM 4586 O O . PRO B 1 283 ? -22.219 -39.531 -13.414 1 64 283 PRO B O 1
ATOM 4589 N N . ASP B 1 284 ? -20.234 -39.844 -14 1 52.53 284 ASP B N 1
ATOM 4590 C CA . ASP B 1 284 ? -20.172 -41.156 -13.344 1 52.53 284 ASP B CA 1
ATOM 4591 C C . ASP B 1 284 ? -20 -41 -11.828 1 52.53 284 ASP B C 1
ATOM 4593 O O . ASP B 1 284 ? -19.875 -41.969 -11.109 1 52.53 284 ASP B O 1
ATOM 4597 N N . THR B 1 285 ? -19.625 -39.969 -11.312 1 47.22 285 THR B N 1
ATOM 4598 C CA . THR B 1 285 ? -19.453 -39.906 -9.867 1 47.22 285 THR B CA 1
ATOM 4599 C C . THR B 1 285 ? -20.812 -39.812 -9.164 1 47.22 285 THR B C 1
ATOM 4601 O O . THR B 1 285 ? -21.453 -38.75 -9.18 1 47.22 285 THR B O 1
ATOM 4604 N N . GLU B 1 286 ? -21.656 -40.75 -9.25 1 43.41 286 GLU B N 1
ATOM 4605 C CA . GLU B 1 286 ? -22.859 -41 -8.438 1 43.41 286 GLU B CA 1
ATOM 4606 C C . GLU B 1 286 ? -22.625 -40.562 -6.992 1 43.41 286 GLU B C 1
ATOM 4608 O O . GLU B 1 286 ? -21.625 -40.906 -6.379 1 43.41 286 GLU B O 1
ATOM 4613 N N . PRO B 1 287 ? -23.203 -39.531 -6.566 1 45.19 287 PRO B N 1
ATOM 4614 C CA . PRO B 1 287 ? -22.984 -39.25 -5.148 1 45.19 287 PRO B CA 1
ATOM 4615 C C . PRO B 1 287 ? -22.938 -40.5 -4.293 1 45.19 287 PRO B C 1
ATOM 4617 O O . PRO B 1 287 ? -23.766 -41.406 -4.473 1 45.19 287 PRO B O 1
ATOM 4620 N N . ALA B 1 288 ? -21.891 -40.969 -3.725 1 40.25 288 ALA B N 1
ATOM 4621 C CA . ALA B 1 288 ? -21.906 -42.062 -2.777 1 40.25 288 ALA B CA 1
ATOM 4622 C C . ALA B 1 288 ? -23.156 -42 -1.892 1 40.25 288 ALA B C 1
ATOM 4624 O O . ALA B 1 288 ? -23.391 -41 -1.215 1 40.25 288 ALA B O 1
ATOM 4625 N N . GLN B 1 289 ? -24.203 -42.562 -2.244 1 38.66 289 GLN B N 1
ATOM 4626 C CA . GLN B 1 289 ? -25.344 -42.75 -1.354 1 38.66 289 GLN B CA 1
ATOM 4627 C C . GLN B 1 289 ? -24.891 -43.094 0.061 1 38.66 289 GLN B C 1
ATOM 4629 O O . GLN B 1 289 ? -24.094 -44.031 0.257 1 38.66 289 GLN B O 1
ATOM 4634 N N . SER B 1 290 ? -24.828 -42.094 0.954 1 39.97 290 SER B N 1
ATOM 4635 C CA . SER B 1 290 ? -24.578 -42.375 2.359 1 39.97 290 SER B CA 1
ATOM 4636 C C . SER B 1 290 ? -25.219 -43.719 2.764 1 39.97 290 SER B C 1
ATOM 4638 O O . SER B 1 290 ? -26.359 -44 2.383 1 39.97 290 SER B O 1
ATOM 4640 N N . PRO B 1 291 ? -24.453 -44.656 3.246 1 41.44 291 PRO B N 1
ATOM 4641 C CA . PRO B 1 291 ? -25.094 -45.906 3.676 1 41.44 291 PRO B CA 1
ATOM 4642 C C . PRO B 1 291 ? -26.344 -45.656 4.531 1 41.44 291 PRO B C 1
ATOM 4644 O O . PRO B 1 291 ? -26.406 -44.656 5.258 1 41.44 291 PRO B O 1
ATOM 4647 N N . ARG B 1 292 ? -27.484 -46.094 4.156 1 38.97 292 ARG B N 1
ATOM 4648 C CA . ARG B 1 292 ? -28.688 -46.031 4.969 1 38.97 292 ARG B CA 1
ATOM 4649 C C . ARG B 1 292 ? -28.438 -46.531 6.379 1 38.97 292 ARG B C 1
ATOM 4651 O O . ARG B 1 292 ? -27.672 -47.5 6.57 1 38.97 292 ARG B O 1
ATOM 4658 N N . PRO B 1 293 ? -28.734 -45.656 7.465 1 44.53 293 PRO B N 1
ATOM 4659 C CA . PRO B 1 293 ? -28.562 -46.062 8.867 1 44.53 293 PRO B CA 1
ATOM 4660 C C . PRO B 1 293 ? -28.984 -47.5 9.141 1 44.53 293 PRO B C 1
ATOM 4662 O O . PRO B 1 293 ? -28.547 -48.094 10.125 1 44.53 293 PRO B O 1
ATOM 4665 N N . GLU B 1 294 ? -29.922 -47.938 8.32 1 38.78 294 GLU B N 1
ATOM 4666 C CA . GLU B 1 294 ? -30.5 -49.219 8.703 1 38.78 294 GLU B CA 1
ATOM 4667 C C . GLU B 1 294 ? -29.484 -50.344 8.562 1 38.78 294 GLU B C 1
ATOM 4669 O O . GLU B 1 294 ? -29.734 -51.469 8.984 1 38.78 294 GLU B O 1
ATOM 4674 N N . ASP B 1 295 ? -28.547 -50.125 7.594 1 38.88 295 ASP B N 1
ATOM 4675 C CA . ASP B 1 295 ? -27.719 -51.312 7.336 1 38.88 295 ASP B CA 1
ATOM 4676 C C . ASP B 1 295 ? -26.594 -51.438 8.367 1 38.88 295 ASP B C 1
ATOM 4678 O O . ASP B 1 295 ? -25.594 -52.094 8.133 1 38.88 295 ASP B O 1
ATOM 4682 N N . ARG B 1 296 ? -26.531 -50.438 9.305 1 38.09 296 ARG B N 1
ATOM 4683 C CA . ARG B 1 296 ? -25.625 -50.625 10.43 1 38.09 296 ARG B CA 1
ATOM 4684 C C . ARG B 1 296 ? -25.969 -51.906 11.203 1 38.09 296 ARG B C 1
ATOM 4686 O O . ARG B 1 296 ? -27.016 -51.969 11.828 1 38.09 296 ARG B O 1
ATOM 4693 N N . GLU B 1 297 ? -25.484 -53.031 10.766 1 36.06 297 GLU B N 1
ATOM 4694 C CA . GLU B 1 297 ? -25.594 -54.375 11.375 1 36.06 297 GLU B CA 1
ATOM 4695 C C . GLU B 1 297 ? -25.328 -54.312 12.875 1 36.06 297 GLU B C 1
ATOM 4697 O O . GLU B 1 297 ? -24.453 -53.562 13.328 1 36.06 297 GLU B O 1
ATOM 4702 N N . ALA B 1 298 ? -26.312 -54.781 13.641 1 40.06 298 ALA B N 1
ATOM 4703 C CA . ALA B 1 298 ? -26.328 -55.031 15.078 1 40.06 298 ALA B CA 1
ATOM 4704 C C . ALA B 1 298 ? -25.047 -55.75 15.531 1 40.06 298 ALA B C 1
ATOM 4706 O O . ALA B 1 298 ? -24.797 -56.875 15.141 1 40.06 298 ALA B O 1
ATOM 4707 N N . LYS B 1 299 ? -24 -54.938 15.695 1 38.94 299 LYS B N 1
ATOM 4708 C CA . LYS B 1 299 ? -22.875 -55.625 16.328 1 38.94 299 LYS B CA 1
ATOM 4709 C C . LYS B 1 299 ? -23.328 -56.406 17.562 1 38.94 299 LYS B C 1
ATOM 4711 O O . LYS B 1 299 ? -24 -55.875 18.438 1 38.94 299 LYS B O 1
ATOM 4716 N N . PRO B 1 300 ? -23.141 -57.656 17.578 1 34.91 300 PRO B N 1
ATOM 4717 C CA . PRO B 1 300 ? -23.578 -58.562 18.641 1 34.91 300 PRO B CA 1
ATOM 4718 C C . PRO B 1 300 ? -23.156 -58.094 20.031 1 34.91 300 PRO B C 1
ATOM 4720 O O . PRO B 1 300 ? -22.125 -57.438 20.188 1 34.91 300 PRO B O 1
ATOM 4723 N N . ALA B 1 301 ? -24.141 -57.906 20.922 1 37.69 301 ALA B N 1
ATOM 4724 C CA . ALA B 1 301 ? -24.016 -57.562 22.344 1 37.69 301 ALA B CA 1
ATOM 4725 C C . ALA B 1 301 ? -22.891 -58.375 22.984 1 37.69 301 ALA B C 1
ATOM 4727 O O . ALA B 1 301 ? -22.781 -59.594 22.766 1 37.69 301 ALA B O 1
ATOM 4728 N N . PRO B 1 302 ? -21.688 -57.531 23.125 1 33.88 302 PRO B N 1
ATOM 4729 C CA . PRO B 1 302 ? -20.672 -58.375 23.766 1 33.88 302 PRO B CA 1
ATOM 4730 C C . PRO B 1 302 ? -21.266 -59.281 24.844 1 33.88 302 PRO B C 1
ATOM 4732 O O . PRO B 1 302 ? -22.25 -58.938 25.484 1 33.88 302 PRO B O 1
ATOM 4735 N N . ALA B 1 303 ? -21.078 -60.625 24.812 1 34.72 303 ALA B N 1
ATOM 4736 C CA . ALA B 1 303 ? -21.453 -61.656 25.766 1 34.72 303 ALA B CA 1
ATOM 4737 C C . ALA B 1 303 ? -21.141 -61.219 27.203 1 34.72 303 ALA B C 1
ATOM 4739 O O . ALA B 1 303 ? -20.125 -60.562 27.438 1 34.72 303 ALA B O 1
ATOM 4740 N N . GLU B 1 304 ? -22.047 -61.312 28.281 1 29.69 304 GLU B N 1
ATOM 4741 C CA . GLU B 1 304 ? -21.906 -61.156 29.719 1 29.69 304 GLU B CA 1
ATOM 4742 C C . GLU B 1 304 ? -20.609 -61.781 30.219 1 29.69 304 GLU B C 1
ATOM 4744 O O . GLU B 1 304 ? -20.25 -62.906 29.797 1 29.69 304 GLU B O 1
#

Radius of gyration: 28.84 Å; Cα contacts (8 Å, |Δi|>4): 1023; chains: 2; bounding box: 112×99×63 Å

Organism: Persicimonas caeni (NCBI:txid2292766)

Foldseek 3Di:
DDDPDDDDPDDDPVRVVCVVPDDDDDAQKDKDKDKAFQQVVVVQQVLLCVQQVFRQDPQLLVQLLQLVLCVVPQVLQWFDAPLDIGGDPAAKAKEAQQAPDVVPNDRDRQIAIDTRSPPDASRRSRVVSVVSSVCVNVVVPPVCVVVVVVVVVDDPVCVVVVLVVLLCCQRVDPDCCVVVVNHRLRHGAEYEYEPQVVQAQDDDDDDDVSNRHFKYKYKHHWDWDWDQDPVGDTDIGTIIMIMMMGRNSSDDPVSVVSSVVSSRCCSHPVVVPHPGSCVSHDVPPDPPPPPDPVVPPPPPDPDD/DDDPDDDDDDDDPVNVVDVVPDDDDDAQKDKDKDKAFQQVVVVQQVLLCVQQVFRQDPQLLVQLLQLVLCVVPVVLQWFDDPLDIGGDPAAKAKEAQQAPAVVPNDRPRQIAIDTRSPPDASRRSRVVSVVSSVCVNVVVPPVCVVVVVVVVVDDPVCVVVVLVVLLCCQRVDPDCCVVVVNHRLRHGAEYEYEDQVVQAQDDDDDDDVSNRHFKYKYKHHWDWDWDQDPVRDIDIGTIIMIMMMGRCSSDDPVSVVSSVVSSRCCSHPVVVPHPGSCVSRDVPPDPPPDPDVVVPPDPPDPDD

Secondary structure (DSSP, 8-state):
---S----S---HHHHHHHHH-PPP---EEEEEEEEE-TTHHHHHHHHHHHHSS---HHHHHHHHHHHHHHH-GGG-EEEETTEEEEESS--EEEE-----TTTTS----EEEETTGGGS-HHHHHHHHHHHHHHHHHT--HHHHHHHHHHHHS-HHHHHHHHHHHHHHHHT-SS--GGGT--SSTTBSEEEE--GGGT---EEPPP-GGGT--EEEEE---EEEEEE-TTS-EEEEEEEEEEEEEETTT--HHHHHHHHHHHHHHHH-GGGTS--GGGG--TT--------GGG---------/---SEEE-S---HHHHHHHHH-PPP---EEEEEEEEE-TTHHHHHHHHHHHHSS---HHHHHHHHHHHHHHH-GGG-EEEETTEEEE-SS--EEEE-----TTTT-----EEEETTGGGS-HHHHHHHHHHHHHHHHHT--HHHHHHHHHHHHS-HHHHHHHHHHHHHHHHT-SS-GGGGT--SSTTBSEEEE--GGGT-----PPP-GGGT--EEEEE---EEEEEE-TTS-EEEEEEEEEEEEEETTT--HHHHHHHHHHHHHHHH-GGGTS--GGGG--TT--------GGGS--------

pLDDT: mean 81.8, std 18.54, range [29.25, 98.75]

Solvent-accessible surface area (backbone atoms only — not comparable to full-atom values): 34022 Å² total; per-residue (Å²): 134,74,74,93,70,75,82,78,88,76,75,48,68,36,54,37,49,47,61,23,69,50,72,80,90,46,71,42,69,43,80,51,71,49,79,39,64,23,64,55,31,54,59,47,36,54,46,32,16,61,45,52,73,44,75,46,48,70,60,34,50,49,47,47,48,56,29,48,43,35,68,77,38,54,87,71,29,43,39,67,46,88,88,37,56,21,34,45,77,62,48,20,36,18,36,49,45,78,51,86,37,82,85,56,84,42,66,63,94,43,64,48,61,38,75,46,33,66,79,47,52,62,66,59,46,19,50,54,52,50,53,52,47,49,29,55,69,69,65,62,35,64,69,54,53,56,51,45,58,57,52,70,70,47,54,71,87,49,42,62,58,52,50,51,50,51,38,43,50,44,62,68,40,94,59,84,38,49,87,75,70,41,55,67,64,72,37,37,45,27,34,37,40,62,40,27,93,52,71,35,50,47,40,40,66,52,63,52,55,82,53,46,37,43,33,38,39,23,40,24,24,81,40,72,34,75,41,71,45,96,87,67,44,78,42,57,37,40,26,38,26,42,15,37,26,36,37,44,48,80,41,52,72,69,57,47,50,52,48,51,51,48,53,52,46,47,45,42,37,42,69,82,79,39,78,60,47,69,76,48,45,52,86,81,69,59,74,77,71,72,79,61,79,76,73,61,71,77,72,74,72,80,79,132,139,71,75,65,50,45,78,55,87,78,74,53,72,62,39,55,50,33,46,71,68,37,52,78,47,77,59,55,51,29,41,36,51,50,78,40,64,23,63,57,31,54,60,48,37,52,46,33,17,61,44,53,72,43,78,47,49,69,62,35,50,49,49,48,48,55,30,47,43,36,67,77,37,56,89,72,29,44,37,67,50,90,89,40,80,40,75,56,93,65,47,18,38,18,35,50,44,83,48,86,35,82,86,55,82,41,66,56,82,44,63,48,60,38,75,45,34,66,79,49,52,64,67,59,45,19,49,53,51,50,52,49,45,48,28,58,67,68,67,62,37,63,69,52,50,57,52,44,57,54,52,70,68,49,53,57,89,50,33,34,61,52,49,51,50,50,40,43,51,43,63,70,39,93,58,84,37,49,88,75,69,41,54,69,62,71,38,37,44,26,34,37,41,63,41,27,92,74,70,34,50,74,57,83,63,80,80,49,78,83,52,46,37,44,35,35,39,22,39,25,24,80,42,79,41,79,44,54,44,97,85,53,45,76,41,81,38,41,25,40,26,42,16,38,29,35,40,45,88,80,40,50,72,64,57,47,29,54,48,49,50,46,54,51,47,48,46,44,39,43,68,81,78,39,79,58,49,70,74,48,46,53,88,83,68,61,73,78,71,71,78,60,78,79,71,62,70,80,71,73,71,79,80,134

Sequence (608 aa):
MGKRWEPLEKYSSWRKISVGMWKTPADPTIYGFETVDVSRLVPYLEEVSRVSGTKVGVAAYCAKLMATVFEEYPDLNVVMVGKKVHRRKTIDIFCQVAVGNEKASQADLSGIKLAEADKMDLVEIAKKLGSRAEDVRTGQDAEMEKTKSMVDVVPPWLMGGVLKVVDFLTFNVPFDLDKLGIRSDPFGSAMVTSVGQFNIKQGFAPLVPASRVPLVALPGVLHKAPFVTENGDVEARDALTVSCTFDHRVYDGYQIGRIVDVIRDVLMYPTRYYPEPEHWATPDTEPAQSPRPEDREAKPAPAEMGKRWEPLEKYSSWRKISVGMWKTPADPTIYGFETVDVSRLVPYLEEVSRVSGTKVGVAAYCAKLMATVFEEYPDLNVVMVGKKVHRRKTIDIFCQVAVGNEKASQADLSGIKLAEADKMDLVEIAKKLGSRAEDVRTGQDAEMEKTKSMVDVVPPWLMGGVLKVVDFLTFNVPFDLDKLGIRSDPFGSAMVTSVGQFNIKQGFAPLVPASRVPLVALPGVLHKAPFVTENGDVEARDALTVSCTFDHRVYDGYQIGRIVDVIRDVLMYPTRYYPEPEHWATPDTEPAQSPRPEDREAKPAPAE